Protein 1V5E (pdb70)

Secondary structure (DSSP, 8-state):
--EEEHHHHHHHHHHHTT--EEEE---TTTHHHHTTSSSTT---EEEE-SSHHHHHHHHHHHHHTT-PPPEEEE-TTHHHHTTHHHHHHHHHHT--EEEEEEE--GGGTTTT-TT----HHHHHTT-SEEEE--SGGGHHHHHHHHHHHHHHTTSEEEEEEETTGGG-EEEGGG----GGG---PPPPPPPHHHHHHHHHHHHH-SSEEEEE-GGGTT-HHHHHHHHHHHT--EEE-TT-GGGS-TT-TTEEEESSSSS-HHHHHHHHH-SEEEEES---TTTTTTTTTTT-SEEEEEES-GGGTTSSS--SEEEES-HHHHHHHHHHHSPP----HHHHHHHHHHHHHHHHHHHHHT--SSB--HHHHHHHHHHHS-TT-EEEE-SSHHHHGGGGT----TTSEEE---SS--TT-HHHHHHHHHHH-TTS-EEEEEEHHHHHHHGGGHHHHHHTT---EEEEEE-SS-TTGGGTTSSS--S----------HHHHHHHTTSEEEEE-BHHHHHHHHHHHHHHHHTT--EEEEEE--S-----TTS----TTTS-HHHHHHHHHHTT-TT---HHHHHHHTT---SS--

Organism: NCBI:txid1377

Radius of gyration: 25.71 Å; Cα contacts (8 Å, |Δi|>4): 1373; chains: 1; bounding box: 83×61×54 Å

Structure (mmCIF, N/CA/C/O backbone):
data_1V5E
#
_entry.id   1V5E
#
_cell.length_a   77.660
_cell.length_b   106.120
_cell.length_c   155.300
_cell.angle_alpha   90.00
_cell.angle_beta   90.00
_cell.angle_gamma   90.00
#
_symmetry.space_group_name_H-M   'I 2 2 2'
#
loop_
_entity.id
_entity.type
_entity.pdbx_description
1 polymer 'Pyruvate oxidase'
2 non-polymer 'SULFATE ION'
3 non-polymer 'FLAVIN-ADENINE DINUCLEOTIDE'
4 water water
#
loop_
_atom_site.group_PDB
_atom_site.id
_atom_site.type_symbol
_atom_site.label_atom_id
_atom_site.label_alt_id
_atom_site.label_comp_id
_atom_site.label_asym_id
_atom_site.label_entity_id
_atom_site.label_seq_id
_atom_site.pdbx_PDB_ins_code
_atom_site.Cartn_x
_atom_site.Cartn_y
_atom_site.Cartn_z
_atom_site.occupancy
_atom_site.B_iso_or_equiv
_atom_site.auth_seq_id
_atom_site.auth_comp_id
_atom_site.auth_asym_id
_atom_site.auth_atom_id
_atom_site.pdbx_PDB_model_num
ATOM 1 N N . ASP A 1 1 ? 77.072 22.028 9.499 1.00 41.75 3 ASP A N 1
ATOM 2 C CA . ASP A 1 1 ? 76.103 20.947 9.165 1.00 41.78 3 ASP A CA 1
ATOM 3 C C . ASP A 1 1 ? 76.826 19.636 8.884 1.00 40.81 3 ASP A C 1
ATOM 4 O O . ASP A 1 1 ? 78.034 19.620 8.645 1.00 41.36 3 ASP A O 1
ATOM 9 N N . ASN A 1 2 ? 76.077 18.538 8.914 1.00 39.07 4 ASN A N 1
ATOM 10 C CA . ASN A 1 2 ? 76.641 17.218 8.667 1.00 37.03 4 ASN A CA 1
ATOM 11 C C . ASN A 1 2 ? 75.525 16.192 8.481 1.00 34.62 4 ASN A C 1
ATOM 12 O O . ASN A 1 2 ? 74.862 16.170 7.444 1.00 34.60 4 ASN A O 1
ATOM 17 N N . LYS A 1 3 ? 75.313 15.349 9.487 1.00 31.02 5 LYS A N 1
ATOM 18 C CA . LYS A 1 3 ? 74.278 14.325 9.411 1.00 28.12 5 LYS A CA 1
ATOM 19 C C . LYS A 1 3 ? 73.239 14.455 10.515 1.00 24.94 5 LYS A C 1
ATOM 20 O O . LYS A 1 3 ? 73.464 15.125 11.523 1.00 25.28 5 LYS A O 1
ATOM 26 N N . ILE A 1 4 ? 72.095 13.811 10.315 1.00 20.90 6 ILE A N 1
ATOM 27 C CA . ILE A 1 4 ? 71.026 13.843 11.302 1.00 18.29 6 ILE A CA 1
ATOM 28 C C . ILE A 1 4 ? 70.212 12.559 11.236 1.00 16.56 6 ILE A C 1
ATOM 29 O O . ILE A 1 4 ? 70.023 11.987 10.165 1.00 15.29 6 ILE A O 1
ATOM 34 N N . ASN A 1 5 ? 69.750 12.104 12.394 1.00 16.21 7 ASN A N 1
ATOM 35 C CA . ASN A 1 5 ? 68.936 10.901 12.479 1.00 15.59 7 ASN A CA 1
ATOM 36 C C . ASN A 1 5 ? 67.565 11.228 11.898 1.00 14.03 7 ASN A C 1
ATOM 37 O O . ASN A 1 5 ? 67.009 12.286 12.180 1.00 14.08 7 ASN A O 1
ATOM 42 N N . ILE A 1 6 ? 67.026 10.329 11.080 1.00 12.57 8 ILE A N 1
ATOM 43 C CA . ILE A 1 6 ? 65.723 10.561 10.469 1.00 11.71 8 ILE A CA 1
ATOM 44 C C . ILE A 1 6 ? 64.631 10.775 11.505 1.00 11.45 8 ILE A C 1
ATOM 45 O O . ILE A 1 6 ? 63.748 11.612 11.316 1.00 11.53 8 ILE A O 1
ATOM 50 N N . GLY A 1 7 ? 64.692 10.025 12.601 1.00 11.09 9 GLY A N 1
ATOM 51 C CA . GLY A 1 7 ? 63.696 10.179 13.645 1.00 11.75 9 GLY A CA 1
ATOM 52 C C . GLY A 1 7 ? 63.732 11.584 14.218 1.00 12.80 9 GLY A C 1
ATOM 53 O O . GLY A 1 7 ? 62.689 12.183 14.486 1.00 12.75 9 GLY A O 1
ATOM 54 N N . LEU A 1 8 ? 64.936 12.114 14.408 1.00 12.56 10 LEU A N 1
ATOM 55 C CA . LEU A 1 8 ? 65.091 13.459 14.950 1.00 12.05 10 LEU A CA 1
ATOM 56 C C . LEU A 1 8 ? 64.590 14.495 13.954 1.00 11.98 10 LEU A C 1
ATOM 57 O O . LEU A 1 8 ? 63.987 15.493 14.342 1.00 12.22 10 LEU A O 1
ATOM 62 N N . ALA A 1 9 ? 64.850 14.260 12.670 1.00 11.80 11 ALA A N 1
ATOM 63 C CA . ALA A 1 9 ? 64.397 15.177 11.632 1.00 11.20 11 ALA A CA 1
ATOM 64 C C . ALA A 1 9 ? 62.881 15.251 11.709 1.00 11.12 11 ALA A C 1
ATOM 65 O O . ALA A 1 9 ? 62.298 16.330 11.604 1.00 11.10 11 ALA A O 1
ATOM 67 N N . VAL A 1 10 ? 62.253 14.094 11.897 1.00 10.46 12 VAL A N 1
ATOM 68 C CA . VAL A 1 10 ? 60.800 14.015 12.005 1.00 9.55 12 VAL A CA 1
ATOM 69 C C . VAL A 1 10 ? 60.297 14.841 13.184 1.00 10.43 12 VAL A C 1
ATOM 70 O O . VAL A 1 10 ? 59.302 15.556 13.069 1.00 9.22 12 VAL A O 1
ATOM 74 N N . MET A 1 11 ? 60.985 14.741 14.316 1.00 10.44 13 MET A N 1
ATOM 75 C CA . MET A 1 11 ? 60.581 15.489 15.500 1.00 10.96 13 MET A CA 1
ATOM 76 C C . MET A 1 11 ? 60.764 16.992 15.300 1.00 10.57 13 MET A C 1
ATOM 77 O O . MET A 1 11 ? 59.971 17.790 15.796 1.00 11.35 13 MET A O 1
ATOM 82 N N . LYS A 1 12 ? 61.806 17.377 14.570 1.00 10.23 14 LYS A N 1
ATOM 83 C CA . LYS A 1 12 ? 62.045 18.791 14.309 1.00 9.73 14 LYS A CA 1
ATOM 84 C C . LYS A 1 12 ? 60.912 19.332 13.446 1.00 11.65 14 LYS A C 1
ATOM 85 O O . LYS A 1 12 ? 60.432 20.446 13.658 1.00 11.00 14 LYS A O 1
ATOM 91 N N . ILE A 1 13 ? 60.490 18.530 12.472 1.00 9.40 15 ILE A N 1
ATOM 92 C CA . ILE A 1 13 ? 59.397 18.908 11.585 1.00 9.49 15 ILE A CA 1
ATOM 93 C C . ILE A 1 13 ? 58.102 19.049 12.386 1.00 9.55 15 ILE A C 1
ATOM 94 O O . ILE A 1 13 ? 57.393 20.048 12.257 1.00 9.34 15 ILE A O 1
ATOM 99 N N . LEU A 1 14 ? 57.799 18.061 13.224 1.00 9.29 16 LEU A N 1
ATOM 100 C CA . LEU A 1 14 ? 56.586 18.123 14.033 1.00 9.33 16 LEU A CA 1
ATOM 101 C C . LEU A 1 14 ? 56.573 19.373 14.909 1.00 8.85 16 LEU A C 1
ATOM 102 O O . LEU A 1 14 ? 55.559 20.067 14.996 1.00 9.23 16 LEU A O 1
ATOM 107 N N . GLU A 1 15 ? 57.701 19.671 15.549 1.00 10.01 17 GLU A N 1
ATOM 108 C CA . GLU A 1 15 ? 57.774 20.854 16.400 1.00 10.45 17 GLU A CA 1
ATOM 109 C C . GLU A 1 15 ? 57.564 22.146 15.609 1.00 10.74 17 GLU A C 1
ATOM 110 O O . GLU A 1 15 ? 56.941 23.086 16.106 1.00 12.14 17 GLU A O 1
ATOM 116 N N . SER A 1 16 ? 58.068 22.194 14.378 1.00 11.10 18 SER A N 1
ATOM 117 C CA . SER A 1 16 ? 57.915 23.395 13.562 1.00 10.46 18 SER A CA 1
ATOM 118 C C . SER A 1 16 ? 56.448 23.639 13.234 1.00 10.92 18 SER A C 1
ATOM 119 O O . SER A 1 16 ? 56.022 24.784 13.049 1.00 11.68 18 SER A O 1
ATOM 122 N N . TRP A 1 17 ? 55.675 22.561 13.173 1.00 9.22 19 TRP A N 1
ATOM 123 C CA . TRP A 1 17 ? 54.250 22.660 12.880 1.00 8.73 19 TRP A CA 1
ATOM 124 C C . TRP A 1 17 ? 53.421 22.879 14.142 1.00 10.74 19 TRP A C 1
ATOM 125 O O . TRP A 1 17 ? 52.196 22.979 14.082 1.00 11.42 19 TRP A O 1
ATOM 136 N N . GLY A 1 18 ? 54.097 22.950 15.283 1.00 10.77 20 GLY A N 1
ATOM 137 C CA . GLY A 1 18 ? 53.401 23.165 16.539 1.00 11.28 20 GLY A CA 1
ATOM 138 C C . GLY A 1 18 ? 52.905 21.880 17.176 1.00 10.97 20 GLY A C 1
ATOM 139 O O . GLY A 1 18 ? 52.294 21.911 18.239 1.00 12.02 20 GLY A O 1
ATOM 140 N N . ALA A 1 19 ? 53.173 20.751 16.528 1.00 10.05 21 ALA A N 1
ATOM 141 C CA . ALA A 1 19 ? 52.748 19.445 17.032 1.00 10.51 21 ALA A CA 1
ATOM 142 C C . ALA A 1 19 ? 53.747 18.968 18.075 1.00 12.79 21 ALA A C 1
ATOM 143 O O . ALA A 1 19 ? 54.576 18.096 17.804 1.00 13.19 21 ALA A O 1
ATOM 145 N N . ASP A 1 20 ? 53.647 19.535 19.273 1.00 13.01 22 ASP A N 1
ATOM 146 C CA . ASP A 1 20 ? 54.564 19.222 20.363 1.00 14.68 22 ASP A CA 1
ATOM 147 C C . ASP A 1 20 ? 54.144 18.106 21.308 1.00 13.83 22 ASP A C 1
ATOM 148 O O . ASP A 1 20 ? 54.836 17.842 22.294 1.00 13.69 22 ASP A O 1
ATOM 153 N N . THR A 1 21 ? 53.018 17.460 21.020 1.00 10.78 23 THR A N 1
ATOM 154 C CA . THR A 1 21 ? 52.540 16.371 21.863 1.00 11.46 23 THR A CA 1
ATOM 155 C C . THR A 1 21 ? 52.107 15.174 21.025 1.00 10.77 23 THR A C 1
ATOM 156 O O . THR A 1 21 ? 51.262 15.301 20.137 1.00 10.99 23 THR A O 1
ATOM 160 N N . ILE A 1 22 ? 52.704 14.019 21.303 1.00 10.12 24 ILE A N 1
ATOM 161 C CA . ILE A 1 22 ? 52.363 12.779 20.608 1.00 9.79 24 ILE A CA 1
ATOM 162 C C . ILE A 1 22 ? 51.667 11.883 21.627 1.00 9.51 24 ILE A C 1
ATOM 163 O O . ILE A 1 22 ? 52.185 11.667 22.725 1.00 10.52 24 ILE A O 1
ATOM 168 N N . TYR A 1 23 ? 50.491 11.380 21.267 1.00 8.49 25 TYR A N 1
ATOM 169 C CA . TYR A 1 23 ? 49.721 10.508 22.149 1.00 9.19 25 TYR A CA 1
ATOM 170 C C . TYR A 1 23 ? 49.791 9.066 21.668 1.00 9.04 25 TYR A C 1
ATOM 171 O O . TYR A 1 23 ? 49.682 8.799 20.474 1.00 10.18 25 TYR A O 1
ATOM 180 N N . GLY A 1 24 ? 49.956 8.132 22.597 1.00 9.81 26 GLY A N 1
ATOM 181 C CA . GLY A 1 24 ? 50.003 6.737 22.205 1.00 10.76 26 GLY A CA 1
ATOM 182 C C . GLY A 1 24 ? 50.588 5.816 23.249 1.00 12.36 26 GLY A C 1
ATOM 183 O O . GLY A 1 24 ? 50.617 6.140 24.436 1.00 10.53 26 GLY A O 1
ATOM 184 N N . ILE A 1 25 ? 51.050 4.658 22.791 1.00 13.15 27 ILE A N 1
ATOM 185 C CA . ILE A 1 25 ? 51.655 3.654 23.652 1.00 15.07 27 ILE A CA 1
ATOM 186 C C . ILE A 1 25 ? 52.936 3.179 22.976 1.00 17.22 27 ILE A C 1
ATOM 187 O O . ILE A 1 25 ? 52.937 2.871 21.785 1.00 18.90 27 ILE A O 1
ATOM 192 N N . PRO A 1 26 ? 54.048 3.131 23.724 1.00 19.54 28 PRO A N 1
ATOM 193 C CA . PRO A 1 26 ? 55.325 2.687 23.158 1.00 20.98 28 PRO A CA 1
ATOM 194 C C . PRO A 1 26 ? 55.293 1.231 22.704 1.00 21.78 28 PRO A C 1
ATOM 195 O O . PRO A 1 26 ? 54.622 0.394 23.311 1.00 23.18 28 PRO A O 1
ATOM 199 N N . SER A 1 27 ? 56.022 0.939 21.632 1.00 20.95 29 SER A N 1
ATOM 200 C CA . SER A 1 27 ? 56.091 -0.412 21.085 1.00 20.50 29 SER A CA 1
ATOM 201 C C . SER A 1 27 ? 57.317 -0.543 20.191 1.00 18.60 29 SER A C 1
ATOM 202 O O . SER A 1 27 ? 57.899 0.456 19.775 1.00 17.10 29 SER A O 1
ATOM 205 N N . GLY A 1 28 ? 57.697 -1.780 19.889 1.00 17.95 30 GLY A N 1
ATOM 206 C CA . GLY A 1 28 ? 58.858 -2.009 19.052 1.00 17.39 30 GLY A CA 1
ATOM 207 C C . GLY A 1 28 ? 58.749 -1.422 17.659 1.00 18.22 30 GLY A C 1
ATOM 208 O O . GLY A 1 28 ? 59.756 -1.004 17.082 1.00 19.97 30 GLY A O 1
ATOM 209 N N . THR A 1 29 ? 57.537 -1.392 17.111 1.00 17.03 31 THR A N 1
ATOM 210 C CA . THR A 1 29 ? 57.331 -0.851 15.770 1.00 16.24 31 THR A CA 1
ATOM 211 C C . THR A 1 29 ? 57.272 0.674 15.756 1.00 15.14 31 THR A C 1
ATOM 212 O O . THR A 1 29 ? 57.060 1.278 14.706 1.00 15.81 31 THR A O 1
ATOM 216 N N . LEU A 1 30 ? 57.465 1.289 16.920 1.00 13.46 32 LEU A N 1
ATOM 217 C CA . LEU A 1 30 ? 57.441 2.747 17.041 1.00 13.71 32 LEU A CA 1
ATOM 218 C C . LEU A 1 30 ? 58.664 3.284 17.784 1.00 14.81 32 LEU A C 1
ATOM 219 O O . LEU A 1 30 ? 58.903 4.491 17.806 1.00 14.46 32 LEU A O 1
ATOM 224 N N . SER A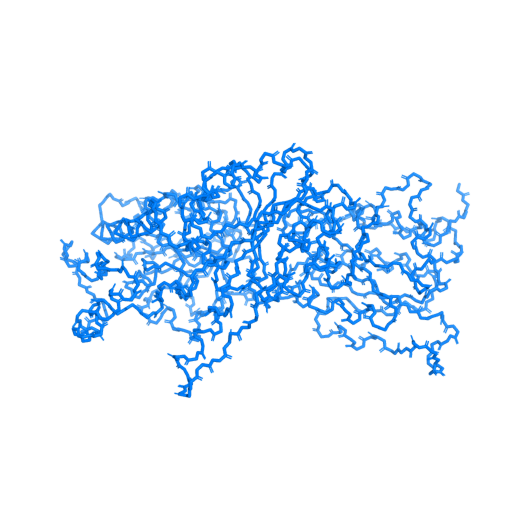 1 31 ? 59.432 2.384 18.389 1.00 15.86 33 SER A N 1
ATOM 225 C CA . SER A 1 31 ? 60.609 2.762 19.170 1.00 17.18 33 SER A CA 1
ATOM 226 C C . SER A 1 31 ? 61.637 3.661 18.480 1.00 17.68 33 SER A C 1
ATOM 227 O O . SER A 1 31 ? 62.096 4.638 19.071 1.00 17.00 33 SER A O 1
ATOM 230 N N . SER A 1 32 ? 62.002 3.344 17.241 1.00 17.43 34 SER A N 1
ATOM 231 C CA . SER A 1 32 ? 62.993 4.149 16.533 1.00 18.85 34 SER A CA 1
ATOM 232 C C . SER A 1 32 ? 62.584 5.613 16.455 1.00 18.30 34 SER A C 1
ATOM 233 O O . SER A 1 32 ? 63.419 6.507 16.583 1.00 17.59 34 SER A O 1
ATOM 236 N N . LEU A 1 33 ? 61.296 5.857 16.246 1.00 18.50 35 LEU A N 1
ATOM 237 C CA . LEU A 1 33 ? 60.790 7.222 16.171 1.00 19.73 35 LEU A CA 1
ATOM 238 C C . LEU A 1 33 ? 60.813 7.896 17.536 1.00 21.28 35 LEU A C 1
ATOM 239 O O . LEU A 1 33 ? 61.399 8.965 17.706 1.00 20.15 35 LEU A O 1
ATOM 244 N N . MET A 1 34 ? 60.170 7.259 18.508 1.00 21.58 36 MET A N 1
ATOM 245 C CA . MET A 1 34 ? 60.086 7.796 19.858 1.00 23.60 36 MET A CA 1
ATOM 246 C C . MET A 1 34 ? 61.441 8.038 20.513 1.00 23.47 36 MET A C 1
ATOM 247 O O . MET A 1 34 ? 61.583 8.941 21.337 1.00 22.92 36 MET A O 1
ATOM 252 N N . ASP A 1 35 ? 62.433 7.232 20.146 1.00 22.36 37 ASP A N 1
ATOM 253 C CA . ASP A 1 35 ? 63.776 7.366 20.703 1.00 23.45 37 ASP A CA 1
ATOM 254 C C . ASP A 1 35 ? 64.404 8.716 20.379 1.00 23.28 37 ASP A C 1
ATOM 255 O O . ASP A 1 35 ? 65.296 9.182 21.089 1.00 22.32 37 ASP A O 1
ATOM 260 N N . ALA A 1 36 ? 63.930 9.343 19.309 1.00 21.88 38 ALA A N 1
ATOM 261 C CA . ALA A 1 36 ? 64.449 10.638 18.887 1.00 23.72 38 ALA A CA 1
ATOM 262 C C . ALA A 1 36 ? 63.809 11.790 19.654 1.00 24.29 38 ALA A C 1
ATOM 263 O O . ALA A 1 36 ? 64.320 12.910 19.647 1.00 25.67 38 ALA A O 1
ATOM 265 N N . MET A 1 37 ? 62.688 11.514 20.313 1.00 25.40 39 MET A N 1
ATOM 266 C CA . MET A 1 37 ? 61.987 12.538 21.075 1.00 26.50 39 MET A CA 1
ATOM 267 C C . MET A 1 37 ? 62.878 13.144 22.149 1.00 27.41 39 MET A C 1
ATOM 268 O O . MET A 1 37 ? 63.510 12.427 22.925 1.00 27.62 39 MET A O 1
ATOM 273 N N . GLY A 1 38 ? 62.918 14.471 22.192 1.00 28.60 40 GLY A N 1
ATOM 274 C CA . GLY A 1 38 ? 63.755 15.149 23.162 1.00 29.82 40 GLY A CA 1
ATOM 275 C C . GLY A 1 38 ? 65.163 15.196 22.608 1.00 30.86 40 GLY A C 1
ATOM 276 O O . GLY A 1 38 ? 65.400 14.743 21.490 1.00 30.87 40 GLY A O 1
ATOM 277 N N . GLU A 1 39 ? 66.100 15.735 23.380 1.00 32.45 41 GLU A N 1
ATOM 278 C CA . GLU A 1 39 ? 67.486 15.831 22.935 1.00 33.49 41 GLU A CA 1
ATOM 279 C C . GLU A 1 39 ? 67.574 16.746 21.720 1.00 32.86 41 GLU A C 1
ATOM 280 O O . GLU A 1 39 ? 66.586 16.948 21.011 1.00 32.71 41 GLU A O 1
ATOM 286 N N . GLU A 1 40 ? 68.760 17.294 21.476 1.00 31.78 42 GLU A N 1
ATOM 287 C CA . GLU A 1 40 ? 68.943 18.221 20.367 1.00 30.73 42 GLU A CA 1
ATOM 288 C C . GLU A 1 40 ? 67.989 19.382 20.632 1.00 29.45 42 GLU A C 1
ATOM 289 O O . GLU A 1 40 ? 67.619 20.134 19.728 1.00 29.13 42 GLU A O 1
ATOM 295 N N . GLU A 1 41 ? 67.595 19.498 21.897 1.00 27.66 43 GLU A N 1
ATOM 296 C CA . GLU A 1 41 ? 66.702 20.546 22.371 1.00 27.04 43 GLU A CA 1
ATOM 297 C C . GLU A 1 41 ? 65.296 20.476 21.790 1.00 25.29 43 GLU A C 1
ATOM 298 O O . GLU A 1 41 ? 64.558 21.459 21.822 1.00 25.29 43 GLU A O 1
ATOM 304 N N . ASN A 1 42 ? 64.923 19.311 21.270 1.00 24.21 44 ASN A N 1
ATOM 305 C CA . ASN A 1 42 ? 63.594 19.130 20.698 1.00 23.64 44 ASN A CA 1
ATOM 306 C C . ASN A 1 42 ? 62.560 19.218 21.820 1.00 23.22 44 ASN A C 1
ATOM 307 O O . ASN A 1 42 ? 62.796 18.728 22.926 1.00 22.98 44 ASN A O 1
ATOM 312 N N . ASN A 1 43 ? 61.415 19.832 21.534 1.00 22.15 45 ASN A N 1
ATOM 313 C CA . ASN A 1 43 ? 60.375 20.011 22.547 1.00 22.39 45 ASN A CA 1
ATOM 314 C C . ASN A 1 43 ? 59.155 19.096 22.418 1.00 20.02 45 ASN A C 1
ATOM 315 O O . ASN A 1 43 ? 58.168 19.283 23.128 1.00 20.05 45 ASN A O 1
ATOM 320 N N . VAL A 1 44 ? 59.203 18.116 21.522 1.00 17.77 46 VAL A N 1
ATOM 321 C CA . VAL A 1 44 ? 58.064 17.213 21.370 1.00 16.17 46 VAL A CA 1
ATOM 322 C C . VAL A 1 44 ? 57.985 16.274 22.574 1.00 15.67 46 VAL A C 1
ATOM 323 O O . VAL A 1 44 ? 58.967 15.620 22.928 1.00 16.55 46 VAL A O 1
ATOM 327 N N . LYS A 1 45 ? 56.815 16.218 23.203 1.00 14.43 47 LYS A N 1
ATOM 328 C CA . LYS A 1 45 ? 56.608 15.373 24.375 1.00 15.66 47 LYS A CA 1
ATOM 329 C C . LYS A 1 45 ? 55.688 14.203 24.056 1.00 15.58 47 LYS A C 1
ATOM 330 O O . LYS A 1 45 ? 54.868 14.275 23.142 1.00 14.82 47 LYS A O 1
ATOM 336 N N . PHE A 1 46 ? 55.827 13.127 24.822 1.00 15.22 48 PHE A N 1
ATOM 337 C CA . PHE A 1 46 ? 55.014 11.937 24.628 1.00 15.82 48 PHE A CA 1
ATOM 338 C C . PHE A 1 46 ? 54.062 11.762 25.800 1.00 15.06 48 PHE A C 1
ATOM 339 O O . PHE A 1 46 ? 54.473 11.813 26.958 1.00 15.84 48 PHE A O 1
ATOM 347 N N . LEU A 1 47 ? 52.786 11.561 25.499 1.00 12.76 49 LEU A N 1
ATOM 348 C CA . LEU A 1 47 ? 51.793 11.356 26.543 1.00 12.72 49 LEU A CA 1
ATOM 349 C C . LEU A 1 47 ? 51.278 9.933 26.353 1.00 13.14 49 LEU A C 1
ATOM 350 O O . LEU A 1 47 ? 50.531 9.649 25.415 1.00 11.45 49 LEU A O 1
ATOM 355 N N . GLN A 1 48 ? 51.701 9.040 27.244 1.00 11.87 50 GLN A N 1
ATOM 356 C CA . GLN A 1 48 ? 51.328 7.632 27.173 1.00 12.02 50 GLN A CA 1
ATOM 357 C C . GLN A 1 48 ? 49.966 7.337 27.778 1.00 12.83 50 GLN A C 1
ATOM 358 O O . GLN A 1 48 ? 49.723 7.614 28.954 1.00 13.17 50 GLN A O 1
ATOM 364 N N . VAL A 1 49 ? 49.085 6.763 26.966 1.00 10.90 51 VAL A N 1
ATOM 365 C CA . VAL A 1 49 ? 47.739 6.418 27.412 1.00 10.28 51 VAL A CA 1
ATOM 366 C C . VAL A 1 49 ? 47.645 4.921 27.699 1.00 9.95 51 VAL A C 1
ATOM 367 O O . VAL A 1 49 ? 48.603 4.179 27.479 1.00 9.66 51 VAL A O 1
ATOM 371 N N . LYS A 1 50 ? 46.493 4.476 28.190 1.00 9.48 52 LYS A N 1
ATOM 372 C CA . LYS A 1 50 ? 46.306 3.061 28.495 1.00 10.36 52 LYS A CA 1
ATOM 373 C C . LYS A 1 50 ? 45.700 2.297 27.321 1.00 10.23 52 LYS A C 1
ATOM 374 O O . LYS A 1 50 ? 45.901 1.093 27.189 1.00 11.50 52 LYS A O 1
ATOM 380 N N . HIS A 1 51 ? 44.957 3.002 26.473 1.00 9.87 53 HIS A N 1
ATOM 381 C CA . HIS A 1 51 ? 44.331 2.392 25.304 1.00 8.29 53 HIS A CA 1
ATOM 382 C C . HIS A 1 51 ? 44.545 3.372 24.154 1.00 8.45 53 HIS A C 1
ATOM 383 O O . HIS A 1 51 ? 44.241 4.557 24.283 1.00 7.78 53 HIS A O 1
ATOM 390 N N . GLU A 1 52 ? 45.072 2.885 23.034 1.00 8.55 54 GLU A N 1
ATOM 391 C CA . GLU A 1 52 ? 45.358 3.773 21.910 1.00 8.34 54 GLU A CA 1
ATOM 392 C C . GLU A 1 52 ? 44.184 4.600 21.411 1.00 8.50 54 GLU A C 1
ATOM 393 O O . GLU A 1 52 ? 44.384 5.683 20.859 1.00 9.39 54 GLU A O 1
ATOM 399 N N . GLU A 1 53 ? 42.960 4.121 21.604 1.00 9.18 55 GLU A N 1
ATOM 400 C CA . GLU A 1 53 ? 41.823 4.896 21.132 1.00 9.36 55 GLU A CA 1
ATOM 401 C C . GLU A 1 53 ? 41.732 6.204 21.916 1.00 10.05 55 GLU A C 1
ATOM 402 O O . GLU A 1 53 ? 41.334 7.234 21.375 1.00 8.73 55 GLU A O 1
ATOM 408 N N . VAL A 1 54 ? 42.122 6.169 23.187 1.00 9.26 56 VAL A N 1
ATOM 409 C CA . VAL A 1 54 ? 42.102 7.376 24.003 1.00 8.57 56 VAL A CA 1
ATOM 410 C C . VAL A 1 54 ? 43.192 8.331 23.503 1.00 9.11 56 VAL A C 1
ATOM 411 O O . VAL A 1 54 ? 43.025 9.551 23.544 1.00 9.52 56 VAL A O 1
ATOM 415 N N . GLY A 1 55 ? 44.300 7.773 23.019 1.00 9.40 57 GLY A N 1
ATOM 416 C CA . GLY A 1 55 ? 45.367 8.607 22.493 1.00 9.07 57 GLY A CA 1
ATOM 417 C C . GLY A 1 55 ? 44.903 9.299 21.223 1.00 8.28 57 GLY A C 1
ATOM 418 O O . GLY A 1 55 ? 45.157 10.488 21.017 1.00 7.89 57 GLY A O 1
ATOM 419 N N . ALA A 1 56 ? 44.213 8.556 20.361 1.00 7.67 58 ALA A N 1
ATOM 420 C CA . ALA A 1 56 ? 43.711 9.132 19.118 1.00 8.06 58 ALA A CA 1
ATOM 421 C C . ALA A 1 56 ? 42.671 10.215 19.405 1.00 8.53 58 ALA A C 1
ATOM 422 O O . ALA A 1 56 ? 42.733 11.314 18.849 1.00 7.65 58 ALA A O 1
ATOM 424 N N . MET A 1 57 ? 41.717 9.909 20.279 1.00 7.78 59 MET A N 1
ATOM 425 C CA . MET A 1 57 ? 40.684 10.877 20.615 1.00 7.89 59 MET A CA 1
ATOM 426 C C . MET A 1 57 ? 41.268 12.112 21.291 1.00 8.94 59 MET A C 1
ATOM 427 O O . MET A 1 57 ? 40.800 13.225 21.063 1.00 7.95 59 MET A O 1
ATOM 432 N N . ALA A 1 58 ? 42.289 11.916 22.120 1.00 8.55 60 ALA A N 1
ATOM 433 C CA . ALA A 1 58 ? 42.918 13.031 22.815 1.00 9.06 60 ALA A CA 1
ATOM 434 C C . ALA A 1 58 ? 43.618 13.958 21.824 1.00 8.66 60 ALA A C 1
ATOM 435 O O . ALA A 1 58 ? 43.534 15.180 21.942 1.00 8.94 60 ALA A O 1
ATOM 437 N N . ALA A 1 59 ? 44.298 13.371 20.841 1.00 8.11 61 ALA A N 1
ATOM 438 C CA . ALA A 1 59 ? 45.004 14.149 19.830 1.00 8.74 61 ALA A CA 1
ATOM 439 C C . ALA A 1 59 ? 44.012 14.985 19.037 1.00 7.16 61 ALA A C 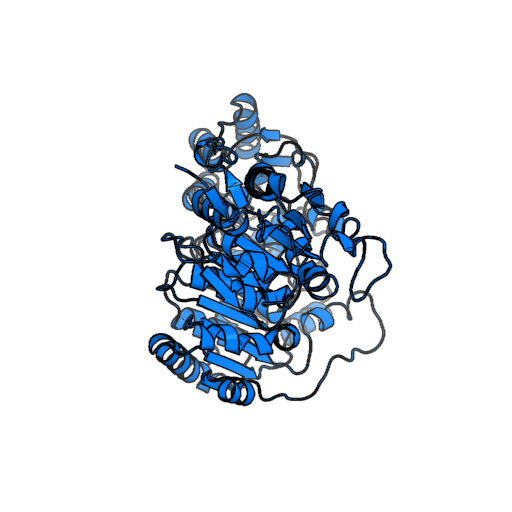1
ATOM 440 O O . ALA A 1 59 ? 44.300 16.123 18.666 1.00 8.87 61 ALA A O 1
ATOM 442 N N . VAL A 1 60 ? 42.840 14.407 18.782 1.00 6.99 62 VAL A N 1
ATOM 443 C CA . VAL A 1 60 ? 41.785 15.078 18.034 1.00 8.58 62 VAL A CA 1
ATOM 444 C C . VAL A 1 60 ? 41.097 16.157 18.871 1.00 6.94 62 VAL A C 1
ATOM 445 O O . VAL A 1 60 ? 40.919 17.287 18.411 1.00 8.60 62 VAL A O 1
ATOM 449 N N . MET A 1 61 ? 40.718 15.814 20.099 1.00 7.08 63 MET A N 1
ATOM 450 C CA . MET A 1 61 ? 40.058 16.782 20.972 1.00 7.62 63 MET A CA 1
ATOM 451 C C . MET A 1 61 ? 40.975 17.964 21.271 1.00 8.08 63 MET A C 1
ATOM 452 O O . MET A 1 61 ? 40.506 19.083 21.469 1.00 9.03 63 MET A O 1
ATOM 457 N N . GLN A 1 62 ? 42.282 17.723 21.292 1.00 8.74 64 GLN A N 1
ATOM 458 C CA . GLN A 1 62 ? 43.228 18.806 21.534 1.00 8.03 64 GLN A CA 1
ATOM 459 C C . GLN A 1 62 ? 42.951 19.924 20.534 1.00 9.27 64 GLN A C 1
ATOM 460 O O . GLN A 1 62 ? 42.906 21.098 20.901 1.00 9.35 64 GLN A O 1
ATOM 466 N N . SER A 1 63 ? 42.768 19.561 19.265 1.00 8.73 65 SER A N 1
ATOM 467 C CA . SER A 1 63 ? 42.475 20.563 18.248 1.00 9.99 65 SER A CA 1
ATOM 468 C C . SER A 1 63 ? 41.074 21.149 18.410 1.00 9.20 65 SER A C 1
ATOM 469 O O . SER A 1 63 ? 40.884 22.350 18.223 1.00 8.29 65 SER A O 1
ATOM 472 N N . LYS A 1 64 ? 40.096 20.318 18.766 1.00 9.21 66 LYS A N 1
ATOM 473 C CA . LYS A 1 64 ? 38.739 20.827 18.950 1.00 9.38 66 LYS A CA 1
ATOM 474 C C . LYS A 1 64 ? 38.719 21.931 19.999 1.00 10.13 66 LYS A C 1
ATOM 475 O O . LYS A 1 64 ? 37.956 22.890 19.883 1.00 10.53 66 LYS A O 1
ATOM 481 N N . PHE A 1 65 ? 39.564 21.795 21.018 1.00 9.43 67 PHE A N 1
ATOM 482 C CA . PHE A 1 65 ? 39.620 22.789 22.085 1.00 10.32 67 PHE A CA 1
ATOM 483 C C . PHE A 1 65 ? 40.537 23.970 21.781 1.00 11.09 67 PHE A C 1
ATOM 484 O O . PHE A 1 65 ? 40.867 24.752 22.673 1.00 11.54 67 PHE A O 1
ATOM 492 N N . GLY A 1 66 ? 40.948 24.095 20.522 1.00 11.09 68 GLY A N 1
ATOM 493 C CA . GLY A 1 66 ? 41.793 25.209 20.125 1.00 11.30 68 GLY A CA 1
ATOM 494 C C . GLY A 1 66 ? 43.281 25.015 20.341 1.00 11.75 68 GLY A C 1
ATOM 495 O O . GLY A 1 66 ? 44.051 25.979 20.285 1.00 12.50 68 GLY A O 1
ATOM 496 N N . GLY A 1 67 ? 43.688 23.771 20.574 1.00 10.73 69 GLY A N 1
ATOM 497 C CA . GLY A 1 67 ? 45.091 23.474 20.794 1.00 10.75 69 GLY A CA 1
ATOM 498 C C . GLY A 1 67 ? 45.861 23.277 19.501 1.00 11.41 69 GLY A C 1
ATOM 499 O O . GLY A 1 67 ? 45.339 23.518 18.415 1.00 12.29 69 GLY A O 1
ATOM 500 N N . ASN A 1 68 ? 47.104 22.829 19.623 1.00 11.44 70 ASN A N 1
ATOM 501 C CA . ASN A 1 68 ? 47.955 22.608 18.460 1.00 11.24 70 ASN A CA 1
ATOM 502 C C . ASN A 1 68 ? 47.591 21.328 17.721 1.00 11.00 70 ASN A C 1
ATOM 503 O O . ASN A 1 68 ? 46.779 20.531 18.191 1.00 10.91 70 ASN A O 1
ATOM 508 N N . LEU A 1 69 ? 48.195 21.144 16.552 1.00 10.44 71 LEU A N 1
ATOM 509 C CA . LEU A 1 69 ? 47.957 19.946 15.758 1.00 9.84 71 LEU A CA 1
ATOM 510 C C . LEU A 1 69 ? 48.384 18.736 16.579 1.00 9.00 71 LEU A C 1
ATOM 511 O O . LEU A 1 69 ? 49.511 18.672 17.083 1.00 9.94 71 LEU A O 1
ATOM 516 N N . GLY A 1 70 ? 47.477 17.780 16.727 1.00 9.33 72 GLY A N 1
ATOM 517 C CA . GLY A 1 70 ? 47.793 16.597 17.496 1.00 8.76 72 GLY A CA 1
ATOM 518 C C . GLY A 1 70 ? 48.342 15.467 16.655 1.00 9.90 72 GLY A C 1
ATOM 519 O O . GLY A 1 70 ? 48.085 15.381 15.453 1.00 10.89 72 GLY A O 1
ATOM 520 N N . VAL A 1 71 ? 49.125 14.612 17.294 1.00 9.02 73 VAL A N 1
ATOM 521 C CA . VAL A 1 71 ? 49.701 13.451 16.642 1.00 8.29 73 VAL A CA 1
ATOM 522 C C . VAL A 1 71 ? 49.383 12.248 17.513 1.00 8.74 73 VAL A C 1
ATOM 523 O O . VAL A 1 71 ? 49.530 12.297 18.732 1.00 9.53 73 VAL A O 1
ATOM 527 N N . THR A 1 72 ? 48.921 11.176 16.885 1.00 7.60 74 THR A N 1
ATOM 528 C CA . THR A 1 72 ? 48.599 9.958 17.609 1.00 8.64 74 THR A CA 1
ATOM 529 C C . THR A 1 72 ? 49.316 8.816 16.914 1.00 8.42 74 THR A C 1
ATOM 530 O O . THR A 1 72 ? 49.431 8.803 15.686 1.00 8.98 74 THR A O 1
ATOM 534 N N . VAL A 1 73 ? 49.822 7.876 17.705 1.00 9.46 75 VAL A N 1
ATOM 535 C CA . VAL A 1 73 ? 50.535 6.730 17.165 1.00 8.62 75 VAL A CA 1
ATOM 536 C C . VAL A 1 73 ? 49.893 5.425 17.616 1.00 10.04 75 VAL A C 1
ATOM 537 O O . VAL A 1 73 ? 49.322 5.336 18.708 1.00 9.30 75 VAL A O 1
ATOM 541 N N . GLY A 1 74 ? 49.982 4.421 16.751 1.00 10.09 76 GLY A N 1
ATOM 542 C CA . GLY A 1 74 ? 49.435 3.111 17.050 1.00 10.94 76 GLY A CA 1
ATOM 543 C C . GLY A 1 74 ? 50.394 2.078 16.493 1.00 11.09 76 GLY A C 1
ATOM 544 O O . GLY A 1 74 ? 50.775 2.164 15.326 1.00 11.31 76 GLY A O 1
ATOM 545 N N . SER A 1 75 ? 50.786 1.109 17.317 1.00 12.16 77 SER A N 1
ATOM 546 C CA . SER A 1 75 ? 51.716 0.065 16.894 1.00 11.89 77 SER A CA 1
ATOM 547 C C . SER A 1 75 ? 51.153 -0.754 15.738 1.00 12.05 77 SER A C 1
ATOM 548 O O . SER A 1 75 ? 49.938 -0.904 15.604 1.00 10.51 77 SER A O 1
ATOM 551 N N . GLY A 1 76 ? 52.048 -1.281 14.906 1.00 10.59 78 GLY A N 1
ATOM 552 C CA . GLY A 1 76 ? 51.628 -2.078 13.767 1.00 10.83 78 GLY A CA 1
ATOM 553 C C . GLY A 1 76 ? 50.577 -3.110 14.126 1.00 10.50 78 GLY A C 1
ATOM 554 O O . GLY A 1 76 ? 50.766 -3.908 15.049 1.00 11.86 78 GLY A O 1
ATOM 555 N N . GLY A 1 77 ? 49.464 -3.091 13.400 1.00 9.25 79 GLY A N 1
ATOM 556 C CA . GLY A 1 77 ? 48.401 -4.039 13.664 1.00 9.50 79 GLY A CA 1
ATOM 557 C C . GLY A 1 77 ? 47.354 -3.539 14.648 1.00 7.80 79 GLY A C 1
ATOM 558 O O . GLY A 1 77 ? 46.650 -2.572 14.366 1.00 7.80 79 GLY A O 1
ATOM 559 N N . PRO A 1 78 ? 47.246 -4.171 15.829 1.00 8.26 80 PRO A N 1
ATOM 560 C CA . PRO A 1 78 ? 46.278 -3.811 16.875 1.00 8.02 80 PRO A CA 1
ATOM 561 C C . PRO A 1 78 ? 46.355 -2.393 17.449 1.00 8.27 80 PRO A C 1
ATOM 562 O O . PRO A 1 78 ? 45.336 -1.830 17.847 1.00 9.15 80 PRO A O 1
ATOM 566 N N . GLY A 1 79 ? 47.556 -1.828 17.514 1.00 7.58 81 GLY A N 1
ATOM 567 C CA . GLY A 1 79 ? 47.695 -0.472 18.015 1.00 8.02 81 GLY A CA 1
ATOM 568 C C . GLY A 1 79 ? 47.079 0.480 17.009 1.00 7.51 81 GLY A C 1
ATOM 569 O O . GLY A 1 79 ? 46.315 1.381 17.357 1.00 9.06 81 GLY A O 1
ATOM 570 N N . ALA A 1 80 ? 47.403 0.250 15.741 1.00 8.05 82 ALA A N 1
ATOM 571 C CA . ALA A 1 80 ? 46.899 1.066 14.647 1.00 8.65 82 ALA A CA 1
ATOM 572 C C . ALA A 1 80 ? 45.382 0.979 14.518 1.00 7.65 82 ALA A C 1
ATOM 573 O O . ALA A 1 80 ? 44.714 1.998 14.346 1.00 8.92 82 ALA A O 1
ATOM 575 N N . SER A 1 81 ? 44.839 -0.234 14.601 1.00 6.45 83 SER A N 1
ATOM 576 C CA . SER A 1 81 ? 43.397 -0.408 14.481 1.00 6.85 83 SER A CA 1
ATOM 577 C C . SER A 1 81 ? 42.658 0.182 15.677 1.00 6.77 83 SER A C 1
ATOM 578 O O . SER A 1 81 ? 41.494 0.555 15.569 1.00 8.86 83 SER A O 1
ATOM 581 N N . HIS A 1 82 ? 43.335 0.277 16.815 1.00 7.39 84 HIS A N 1
ATOM 582 C CA . HIS A 1 82 ? 42.709 0.838 18.007 1.00 7.83 84 HIS A CA 1
ATOM 583 C C . HIS A 1 82 ? 42.424 2.335 17.875 1.00 7.75 84 HIS A C 1
ATOM 584 O O . HIS A 1 82 ? 41.652 2.891 18.650 1.00 9.66 84 HIS A O 1
ATOM 591 N N . LEU A 1 83 ? 43.036 2.984 16.890 1.00 8.64 85 LEU A N 1
ATOM 592 C CA . LEU A 1 83 ? 42.838 4.420 16.688 1.00 7.86 85 LEU A CA 1
ATOM 593 C C . LEU A 1 83 ? 41.527 4.763 15.994 1.00 9.21 85 LEU A C 1
ATOM 594 O O . LEU A 1 83 ? 41.078 5.912 16.034 1.00 7.71 85 LEU A O 1
ATOM 599 N N . ILE A 1 84 ? 40.914 3.762 15.371 1.00 8.66 86 ILE A N 1
ATOM 600 C CA . ILE A 1 84 ? 39.713 3.974 14.571 1.00 8.43 86 ILE A CA 1
ATOM 601 C C . ILE A 1 84 ? 38.610 4.914 15.055 1.00 9.05 86 ILE A C 1
ATOM 602 O O . ILE A 1 84 ? 38.209 5.805 14.307 1.00 8.01 86 ILE A O 1
ATOM 607 N N . ASN A 1 85 ? 38.118 4.751 16.280 1.00 7.89 87 ASN A N 1
ATOM 608 C CA . ASN A 1 85 ? 37.050 5.638 16.740 1.00 7.47 87 ASN A CA 1
ATOM 609 C C . ASN A 1 85 ? 37.480 7.094 16.813 1.00 6.92 87 ASN A C 1
ATOM 610 O O . ASN A 1 85 ? 36.690 7.991 16.535 1.00 8.23 87 ASN A O 1
ATOM 615 N N . GLY A 1 86 ? 38.736 7.330 17.173 1.00 8.04 88 GLY A N 1
ATOM 616 C CA . GLY A 1 86 ? 39.218 8.697 17.244 1.00 7.47 88 GLY A CA 1
ATOM 617 C C . GLY A 1 86 ? 39.369 9.304 15.862 1.00 7.91 88 GLY A C 1
ATOM 618 O O . GLY A 1 86 ? 39.074 10.482 15.651 1.00 7.93 88 GLY A O 1
ATOM 619 N N . LEU A 1 87 ? 39.829 8.499 14.909 1.00 8.11 89 LEU A N 1
ATOM 620 C CA . LEU A 1 87 ? 40.018 8.988 13.550 1.00 8.40 89 LEU A CA 1
ATOM 621 C C . LEU A 1 87 ? 38.700 9.209 12.815 1.00 8.32 89 LEU A C 1
ATOM 622 O O . LEU A 1 87 ? 38.574 10.159 12.046 1.00 7.84 89 LEU A O 1
ATOM 627 N N . TYR A 1 88 ? 37.722 8.338 13.037 1.00 7.96 90 TYR A N 1
ATOM 628 C CA . TYR A 1 88 ? 36.427 8.516 12.395 1.00 8.37 90 TYR A CA 1
ATOM 629 C C . TYR A 1 88 ? 35.793 9.802 12.922 1.00 8.20 90 TYR A C 1
ATOM 630 O O . TYR A 1 88 ? 35.181 10.560 12.169 1.00 7.39 90 TYR A O 1
ATOM 639 N N . ASP A 1 89 ? 35.953 10.055 14.219 1.00 7.35 91 ASP A N 1
ATOM 640 C CA . ASP A 1 89 ? 35.415 11.265 14.819 1.00 7.52 91 ASP A CA 1
ATOM 641 C C . ASP A 1 89 ? 36.041 12.494 14.165 1.00 7.75 91 ASP A C 1
ATOM 642 O O . ASP A 1 89 ? 35.344 13.437 13.798 1.00 8.45 91 ASP A O 1
ATOM 647 N N . ALA A 1 90 ? 37.362 12.482 14.028 1.00 8.06 92 ALA A N 1
ATOM 648 C CA . ALA A 1 90 ? 38.064 13.601 13.413 1.00 7.91 92 ALA A CA 1
ATOM 649 C C . ALA A 1 90 ? 37.627 13.788 11.963 1.00 8.06 92 ALA A C 1
ATOM 650 O O . ALA A 1 90 ? 37.419 14.911 11.508 1.00 8.43 92 ALA A O 1
ATOM 652 N N . ALA A 1 91 ? 37.491 12.681 11.244 1.00 8.66 93 ALA A N 1
ATOM 653 C CA . ALA A 1 91 ? 37.098 12.730 9.842 1.00 8.12 93 ALA A CA 1
ATOM 654 C C . ALA A 1 91 ? 35.729 13.371 9.655 1.00 9.73 93 ALA A C 1
ATOM 655 O O . ALA A 1 91 ? 35.551 14.237 8.799 1.00 10.74 93 ALA A O 1
ATOM 657 N N . MET A 1 92 ? 34.762 12.948 10.457 1.00 10.19 94 MET A N 1
ATOM 658 C CA . MET A 1 92 ? 33.419 13.487 10.345 1.00 10.73 94 MET A CA 1
ATOM 659 C C . MET A 1 92 ? 33.301 14.923 10.853 1.00 11.05 94 MET A C 1
ATOM 660 O O . MET A 1 92 ? 32.458 15.683 10.375 1.00 12.05 94 MET A O 1
ATOM 665 N N . ASP A 1 93 ? 34.156 15.296 11.802 1.00 10.84 95 ASP A N 1
ATOM 666 C CA . ASP A 1 93 ? 34.145 16.647 12.362 1.00 10.80 95 ASP A CA 1
ATOM 667 C C . ASP A 1 93 ? 35.081 17.593 11.602 1.00 10.69 95 ASP A C 1
ATOM 668 O O . ASP A 1 93 ? 35.126 18.789 11.891 1.00 10.16 95 ASP A O 1
ATOM 673 N N . ASN A 1 94 ? 35.826 17.052 10.640 1.00 11.14 96 ASN A N 1
ATOM 674 C CA . ASN A 1 94 ? 36.769 17.844 9.850 1.00 12.02 96 ASN A CA 1
ATOM 675 C C . ASN A 1 94 ? 37.837 18.477 10.743 1.00 11.20 96 ASN A C 1
ATOM 676 O O . ASN A 1 94 ? 38.128 19.672 10.649 1.00 10.92 96 ASN A O 1
ATOM 681 N N . ILE A 1 95 ? 38.420 17.656 11.609 1.00 9.43 97 ILE A N 1
ATOM 682 C CA . ILE A 1 95 ? 39.458 18.104 12.530 1.00 9.45 97 ILE A CA 1
ATOM 683 C C . ILE A 1 95 ? 40.824 17.583 12.088 1.00 8.24 97 ILE A C 1
ATOM 684 O O . ILE A 1 95 ? 40.998 16.383 11.855 1.00 9.89 97 ILE A O 1
ATOM 689 N N . PRO A 1 96 ? 41.814 18.478 11.964 1.00 9.65 98 PRO A N 1
ATOM 690 C CA . PRO A 1 96 ? 43.142 18.024 11.548 1.00 9.87 98 PRO A CA 1
ATOM 691 C C . PRO A 1 96 ? 43.795 17.142 12.607 1.00 9.85 98 PRO A C 1
ATOM 692 O O . PRO A 1 96 ? 43.668 17.398 13.801 1.00 10.81 98 PRO A O 1
ATOM 696 N N . VAL A 1 97 ? 44.481 16.098 12.161 1.00 8.98 99 VAL A N 1
ATOM 697 C CA . VAL A 1 97 ? 45.189 15.197 13.063 1.00 8.56 99 VAL A CA 1
ATOM 698 C C . VAL A 1 97 ? 46.121 14.313 12.241 1.00 8.71 99 VAL A C 1
ATOM 699 O O . VAL A 1 97 ? 45.791 13.911 11.120 1.00 8.80 99 VAL A O 1
ATOM 703 N N . VAL A 1 98 ? 47.305 14.048 12.778 1.00 7.64 100 VAL A N 1
ATOM 704 C CA . VAL A 1 98 ? 48.262 13.188 12.101 1.00 7.90 100 VAL A CA 1
ATOM 705 C C . VAL A 1 98 ? 48.323 11.867 12.852 1.00 8.03 100 VAL A C 1
ATOM 706 O O . VAL A 1 98 ? 48.575 11.838 14.056 1.00 8.17 100 VAL A O 1
ATOM 710 N N . ALA A 1 99 ? 48.061 10.779 12.138 1.00 8.07 101 ALA A N 1
ATOM 711 C CA . ALA A 1 99 ? 48.101 9.453 12.730 1.00 8.84 101 ALA A CA 1
ATOM 712 C C . ALA A 1 99 ? 49.263 8.683 12.122 1.00 10.44 101 ALA A C 1
ATOM 713 O O . ALA A 1 99 ? 49.369 8.552 10.901 1.00 9.52 101 ALA A O 1
ATOM 715 N N . ILE A 1 100 ? 50.148 8.197 12.981 1.00 9.03 102 ILE A N 1
ATOM 716 C CA . ILE A 1 100 ? 51.285 7.422 12.529 1.00 10.50 102 ILE A CA 1
ATOM 717 C C . ILE A 1 100 ? 51.086 5.968 12.923 1.00 9.95 102 ILE A C 1
ATOM 718 O O . ILE A 1 100 ? 50.968 5.641 14.105 1.00 11.40 102 ILE A O 1
ATOM 723 N N . LEU A 1 101 ? 51.024 5.101 11.920 1.00 8.44 103 LEU A N 1
ATOM 724 C CA . LEU A 1 101 ? 50.854 3.676 12.146 1.00 10.57 103 LEU A CA 1
ATOM 725 C C . LEU A 1 101 ? 52.216 3.003 12.096 1.00 10.43 103 LEU A C 1
ATOM 726 O O . LEU A 1 101 ? 52.904 3.053 11.076 1.00 10.76 103 LEU A O 1
ATOM 731 N N . GLY A 1 102 ? 52.617 2.391 13.202 1.00 7.50 104 GLY A N 1
ATOM 732 C CA . GLY A 1 102 ? 53.893 1.707 13.210 1.00 8.67 104 GLY A CA 1
ATOM 733 C C . GLY A 1 102 ? 53.771 0.468 12.346 1.00 9.31 104 GLY A C 1
ATOM 734 O O . GLY A 1 102 ? 52.663 0.045 12.021 1.00 10.48 104 GLY A O 1
ATOM 735 N N . SER A 1 103 ? 54.901 -0.117 11.972 1.00 10.42 105 SER A N 1
ATOM 736 C CA . SER A 1 103 ? 54.895 -1.315 11.144 1.00 10.06 105 SER A CA 1
ATOM 737 C C . SER A 1 103 ? 56.174 -2.111 11.334 1.00 10.74 105 SER A C 1
ATOM 738 O O . SER A 1 103 ? 57.197 -1.579 11.768 1.00 10.92 105 SER A O 1
ATOM 741 N N . ARG A 1 104 ? 56.111 -3.401 11.030 1.00 11.94 106 ARG A N 1
ATOM 742 C CA . ARG A 1 104 ? 57.297 -4.232 11.127 1.00 12.63 106 ARG A CA 1
ATOM 743 C C . ARG A 1 104 ? 58.291 -3.630 10.139 1.00 11.72 106 ARG A C 1
ATOM 744 O O . ARG A 1 104 ? 57.901 -2.918 9.208 1.00 11.64 106 ARG A O 1
ATOM 752 N N . PRO A 1 105 ? 59.588 -3.896 10.331 1.00 11.09 107 PRO A N 1
ATOM 753 C CA . PRO A 1 105 ? 60.636 -3.372 9.449 1.00 11.77 107 PRO A CA 1
ATOM 754 C C . PRO A 1 105 ? 60.388 -3.702 7.980 1.00 11.32 107 PRO A C 1
ATOM 755 O O . PRO A 1 105 ? 59.701 -4.668 7.660 1.00 12.45 107 PRO A O 1
ATOM 759 N N . GLN A 1 106 ? 60.967 -2.899 7.094 1.00 10.99 108 GLN A N 1
ATOM 760 C CA . GLN A 1 106 ? 60.813 -3.083 5.653 1.00 10.91 108 GLN A CA 1
ATOM 761 C C . GLN A 1 106 ? 61.029 -4.519 5.171 1.00 11.06 108 GLN A C 1
ATOM 762 O O . GLN A 1 106 ? 60.242 -5.039 4.379 1.00 10.27 108 GLN A O 1
ATOM 768 N N . ARG A 1 107 ? 62.097 -5.157 5.642 1.00 10.72 109 ARG A N 1
ATOM 769 C CA . ARG A 1 107 ? 62.411 -6.518 5.217 1.00 11.08 109 ARG A CA 1
ATOM 770 C C . ARG A 1 107 ? 61.320 -7.546 5.499 1.00 11.17 109 ARG A C 1
ATOM 771 O O . ARG A 1 107 ? 61.260 -8.580 4.836 1.00 11.80 109 ARG A O 1
ATOM 779 N N . GLU A 1 108 ? 60.454 -7.259 6.467 1.00 10.10 110 GLU A N 1
ATOM 780 C CA . GLU A 1 108 ? 59.377 -8.176 6.829 1.00 9.14 110 GLU A CA 1
ATOM 781 C C . GLU A 1 108 ? 58.070 -7.945 6.078 1.00 9.27 110 GLU A C 1
ATOM 782 O O . GLU A 1 108 ? 57.190 -8.804 6.087 1.00 9.69 110 GLU A O 1
ATOM 788 N N . LEU A 1 109 ? 57.941 -6.796 5.421 1.00 8.74 111 LEU A N 1
ATOM 789 C CA . LEU A 1 109 ? 56.713 -6.489 4.694 1.00 8.71 111 LEU A CA 1
ATOM 790 C C . LEU A 1 109 ? 56.425 -7.514 3.603 1.00 8.44 111 LEU A C 1
ATOM 791 O O . LEU A 1 109 ? 57.326 -7.925 2.873 1.00 8.35 111 LEU A O 1
ATOM 796 N N . ASN A 1 110 ? 55.160 -7.915 3.505 1.00 8.94 112 ASN A N 1
ATOM 797 C CA . ASN A 1 110 ? 54.696 -8.890 2.512 1.00 8.48 112 ASN A CA 1
ATOM 798 C C . ASN A 1 110 ? 55.201 -10.314 2.720 1.00 9.83 112 ASN A C 1
ATOM 799 O O . ASN A 1 110 ? 55.006 -11.168 1.858 1.00 8.77 112 ASN A O 1
ATOM 804 N N . MET A 1 111 ? 55.842 -10.571 3.854 1.00 9.51 113 MET A N 1
ATOM 805 C CA . MET A 1 111 ? 56.379 -11.896 4.141 1.00 9.59 113 MET A CA 1
ATOM 806 C C . MET A 1 111 ? 55.438 -12.731 4.998 1.00 9.46 113 MET A C 1
ATOM 807 O O . MET A 1 111 ? 55.736 -13.885 5.294 1.00 9.34 113 MET A O 1
ATOM 812 N N . ASP A 1 112 ? 54.298 -12.155 5.371 1.00 9.30 114 ASP A N 1
ATOM 813 C CA . ASP A 1 112 ? 53.341 -12.831 6.239 1.00 9.81 114 ASP A CA 1
ATOM 814 C C . ASP A 1 112 ? 54.069 -13.172 7.526 1.00 9.68 114 ASP A C 1
ATOM 815 O O . ASP A 1 112 ? 54.008 -14.296 8.032 1.00 8.50 114 ASP A O 1
ATOM 820 N N . ALA A 1 113 ? 54.769 -12.169 8.046 1.00 9.31 115 ALA A N 1
ATOM 821 C CA . ALA A 1 113 ? 55.524 -12.312 9.279 1.00 8.28 115 ALA A CA 1
ATOM 822 C C . ALA A 1 113 ? 54.622 -12.013 10.467 1.00 9.22 115 ALA A C 1
ATOM 823 O O . ALA A 1 113 ? 53.434 -11.733 10.309 1.00 10.11 115 ALA A O 1
ATOM 825 N N . PHE A 1 114 ? 55.193 -12.076 11.662 1.00 9.11 116 PHE A N 1
ATOM 826 C CA . PHE A 1 114 ? 54.432 -11.812 12.869 1.00 10.07 116 PHE A CA 1
ATOM 827 C C . PHE A 1 114 ? 53.942 -10.366 12.936 1.00 8.74 116 PHE A C 1
ATOM 828 O O . PHE A 1 114 ? 54.714 -9.432 12.742 1.00 8.81 116 PHE A O 1
ATOM 836 N N . GLN A 1 115 ? 52.648 -10.198 13.203 1.00 9.12 117 GLN A N 1
ATOM 837 C CA . GLN A 1 115 ? 52.028 -8.881 13.328 1.00 9.39 117 GLN A CA 1
ATOM 838 C C . GLN A 1 115 ? 52.393 -7.982 12.155 1.00 10.29 117 GLN A C 1
ATOM 839 O O . GLN A 1 115 ? 52.548 -6.769 12.300 1.00 11.50 117 GLN A O 1
ATOM 845 N N . GLU A 1 116 ? 52.515 -8.597 10.989 1.00 9.71 118 GLU A N 1
ATOM 846 C CA . GLU A 1 116 ? 52.869 -7.889 9.768 1.00 10.22 118 GLU A CA 1
ATOM 847 C C . GLU A 1 116 ? 51.678 -7.960 8.820 1.00 10.57 118 GLU A C 1
ATOM 848 O O . GLU A 1 116 ? 51.130 -9.037 8.576 1.00 10.49 118 GLU A O 1
ATOM 854 N N . LEU A 1 117 ? 51.271 -6.809 8.294 1.00 11.34 119 LEU A N 1
ATOM 855 C CA . LEU A 1 117 ? 50.123 -6.764 7.397 1.00 10.31 119 LEU A CA 1
ATOM 856 C C . LEU A 1 117 ? 50.039 -5.456 6.633 1.00 9.76 119 LEU A C 1
ATOM 857 O O . LEU A 1 117 ? 50.658 -4.461 7.000 1.00 10.10 119 LEU A O 1
ATOM 862 N N . ASN A 1 118 ? 49.255 -5.468 5.563 1.00 9.73 120 ASN A N 1
ATOM 863 C CA . ASN A 1 118 ? 49.053 -4.269 4.769 1.00 9.53 120 ASN A CA 1
ATOM 864 C C . ASN A 1 118 ? 48.043 -3.400 5.514 1.00 9.00 120 ASN A C 1
ATOM 865 O O . ASN A 1 118 ? 46.871 -3.755 5.624 1.00 9.51 120 ASN A O 1
ATOM 870 N N . GLN A 1 119 ? 48.499 -2.266 6.035 1.00 8.78 121 GLN A N 1
ATOM 871 C CA . GLN A 1 119 ? 47.615 -1.377 6.778 1.00 8.29 121 GLN A CA 1
ATOM 872 C C . GLN A 1 119 ? 47.095 -0.210 5.945 1.00 9.19 121 GLN A C 1
ATOM 873 O O . GLN A 1 119 ? 46.435 0.685 6.466 1.00 7.92 121 GLN A O 1
ATOM 879 N N . ASN A 1 120 ? 47.374 -0.218 4.647 1.00 8.11 122 ASN A N 1
ATOM 880 C CA . ASN A 1 120 ? 46.908 0.882 3.815 1.00 8.19 122 ASN A CA 1
ATOM 881 C C . ASN A 1 120 ? 45.382 0.930 3.684 1.00 8.07 122 ASN A C 1
ATOM 882 O O . ASN A 1 120 ? 44.797 2.009 3.638 1.00 8.69 122 ASN A O 1
ATOM 887 N N . PRO A 1 121 ? 44.717 -0.235 3.616 1.00 8.43 123 PRO A N 1
ATOM 888 C CA . PRO A 1 121 ? 43.253 -0.224 3.493 1.00 9.62 123 PRO A CA 1
ATOM 889 C C . PRO A 1 121 ? 42.526 0.280 4.739 1.00 11.78 123 PRO A C 1
ATOM 890 O O . PRO A 1 121 ? 41.437 0.841 4.650 1.00 12.77 123 PRO A O 1
ATOM 894 N N . MET A 1 122 ? 43.148 0.084 5.896 1.00 10.73 124 MET A N 1
ATOM 895 C CA . MET A 1 122 ? 42.552 0.454 7.178 1.00 10.55 124 MET A CA 1
ATOM 896 C C . MET A 1 122 ? 41.819 1.793 7.255 1.00 8.92 124 MET A C 1
ATOM 897 O O . MET A 1 122 ? 40.650 1.842 7.655 1.00 11.31 124 MET A O 1
ATOM 902 N N . TYR A 1 123 ? 42.484 2.874 6.864 1.00 8.62 125 TYR A N 1
ATOM 903 C CA . TYR A 1 123 ? 41.878 4.202 6.953 1.00 8.04 125 TYR A CA 1
ATOM 904 C C . TYR A 1 123 ? 41.748 4.952 5.635 1.00 8.93 125 TYR A C 1
ATOM 905 O O . TYR A 1 123 ? 41.478 6.152 5.620 1.00 9.80 125 TYR A O 1
ATOM 914 N N . ASP A 1 124 ? 41.907 4.248 4.523 1.00 8.25 126 ASP A N 1
ATOM 915 C CA . ASP A 1 124 ? 41.822 4.915 3.234 1.00 10.05 126 ASP A CA 1
ATOM 916 C C . ASP A 1 124 ? 40.498 5.638 2.997 1.00 8.66 126 ASP A C 1
ATOM 917 O O . ASP A 1 124 ? 40.468 6.710 2.395 1.00 10.52 126 ASP A O 1
ATOM 922 N N . HIS A 1 125 ? 39.406 5.060 3.479 1.00 8.84 127 HIS A N 1
ATOM 923 C CA . HIS A 1 125 ? 38.088 5.656 3.283 1.00 9.12 127 HIS A CA 1
ATOM 924 C C . HIS A 1 125 ? 37.882 7.014 3.954 1.00 9.54 127 HIS A C 1
ATOM 925 O O . HIS A 1 125 ? 37.217 7.892 3.400 1.00 10.64 127 HIS A O 1
ATOM 932 N N . ILE A 1 126 ? 38.462 7.195 5.136 1.00 9.84 128 ILE A N 1
ATOM 933 C CA . ILE A 1 126 ? 38.281 8.437 5.881 1.00 8.91 128 ILE A CA 1
ATOM 934 C C . ILE A 1 126 ? 39.431 9.434 5.850 1.00 11.02 128 ILE A C 1
ATOM 935 O O . ILE A 1 126 ? 39.259 10.586 6.252 1.00 12.61 128 ILE A O 1
ATOM 940 N N . ALA A 1 127 ? 40.594 9.008 5.371 1.00 8.98 129 ALA A N 1
ATOM 941 C CA . ALA A 1 127 ? 41.770 9.878 5.360 1.00 10.70 129 ALA A CA 1
ATOM 942 C C . ALA A 1 127 ? 41.881 10.875 4.213 1.00 10.39 129 ALA A C 1
ATOM 943 O O . ALA A 1 127 ? 41.400 10.624 3.110 1.00 12.14 129 ALA A O 1
ATOM 945 N N . VAL A 1 128 ? 42.521 12.010 4.495 1.00 10.88 130 VAL A N 1
ATOM 946 C CA . VAL A 1 128 ? 42.756 13.039 3.482 1.00 9.64 130 VAL A CA 1
ATOM 947 C C . VAL A 1 128 ? 44.140 12.793 2.888 1.00 11.18 130 VAL A C 1
ATOM 948 O O . VAL A 1 128 ? 44.501 13.372 1.861 1.00 11.82 130 VAL A O 1
ATOM 952 N N . TYR A 1 129 ? 44.897 11.918 3.545 1.00 9.98 131 TYR A N 1
ATOM 953 C CA . TYR A 1 129 ? 46.255 11.548 3.142 1.00 9.56 131 TYR A CA 1
ATOM 954 C C . TYR A 1 129 ? 46.472 10.162 3.761 1.00 9.07 131 TYR A C 1
ATOM 955 O O . TYR A 1 129 ? 46.231 9.973 4.951 1.00 9.44 131 TYR A O 1
ATOM 964 N N . ASN A 1 130 ? 46.917 9.193 2.968 1.00 9.18 132 ASN A N 1
ATOM 965 C CA . ASN A 1 130 ? 47.102 7.839 3.493 1.00 8.26 132 ASN A CA 1
ATOM 966 C C . ASN A 1 130 ? 48.169 7.087 2.707 1.00 9.27 132 ASN A C 1
ATOM 967 O O . ASN A 1 130 ? 47.884 6.477 1.675 1.00 10.21 132 ASN A O 1
ATOM 972 N N . ARG A 1 131 ? 49.398 7.113 3.213 1.00 8.19 133 ARG A N 1
ATOM 973 C CA . ARG A 1 131 ? 50.504 6.481 2.512 1.00 8.08 133 ARG A CA 1
ATOM 974 C C . ARG A 1 131 ? 51.417 5.620 3.360 1.00 8.93 133 ARG A C 1
ATOM 975 O O . ARG A 1 131 ? 51.579 5.849 4.556 1.00 9.54 133 ARG A O 1
ATOM 983 N N . ARG A 1 132 ? 52.003 4.613 2.721 1.00 9.11 134 ARG A N 1
ATOM 984 C CA . ARG A 1 132 ? 52.955 3.738 3.384 1.00 8.48 134 ARG A CA 1
ATOM 985 C C . ARG A 1 132 ? 54.323 4.216 2.912 1.00 9.54 134 ARG A C 1
ATOM 986 O O . ARG A 1 132 ? 54.627 4.151 1.722 1.00 9.16 134 ARG A O 1
ATOM 994 N N . VAL A 1 133 ? 55.131 4.720 3.837 1.00 7.84 135 VAL A N 1
ATOM 995 C CA . VAL A 1 133 ? 56.466 5.207 3.503 1.00 8.08 135 VAL A CA 1
ATOM 996 C C . VAL A 1 133 ? 57.219 4.090 2.779 1.00 9.25 135 VAL A C 1
ATOM 997 O O . VAL A 1 133 ? 57.286 2.961 3.264 1.00 9.32 135 VAL A O 1
ATOM 1001 N N . ALA A 1 134 ? 57.776 4.413 1.612 1.00 8.02 136 ALA A N 1
ATOM 1002 C CA . ALA A 1 134 ? 58.473 3.431 0.777 1.00 8.20 136 ALA A CA 1
ATOM 1003 C C . ALA A 1 134 ? 59.955 3.209 1.062 1.00 10.12 136 ALA A C 1
ATOM 1004 O O . ALA A 1 134 ? 60.519 2.178 0.693 1.00 10.00 136 ALA A O 1
ATOM 1006 N N . TYR A 1 135 ? 60.589 4.185 1.693 1.00 8.91 137 TYR A N 1
ATOM 1007 C CA . TYR A 1 135 ? 61.998 4.083 2.046 1.00 9.28 137 TYR A CA 1
ATOM 1008 C C . TYR A 1 135 ? 62.281 5.129 3.116 1.00 10.32 137 TYR A C 1
ATOM 1009 O O . TYR A 1 135 ? 61.605 6.152 3.181 1.00 9.46 137 TYR A O 1
ATOM 1018 N N . ALA A 1 136 ? 63.275 4.859 3.956 1.00 10.65 138 ALA A N 1
ATOM 1019 C CA . ALA A 1 136 ? 63.614 5.739 5.070 1.00 10.16 138 ALA A CA 1
ATOM 1020 C C . ALA A 1 136 ? 63.808 7.218 4.752 1.00 10.24 138 ALA A C 1
ATOM 1021 O O . ALA A 1 136 ? 63.224 8.081 5.407 1.00 9.33 138 ALA A O 1
ATOM 1023 N N . GLU A 1 137 ? 64.634 7.505 3.752 1.00 9.97 139 GLU A N 1
ATOM 1024 C CA . GLU A 1 137 ? 64.950 8.879 3.376 1.00 10.96 139 GLU A CA 1
ATOM 1025 C C . GLU A 1 137 ? 63.793 9.839 3.081 1.00 10.92 139 GLU A C 1
ATOM 1026 O O . GLU A 1 137 ? 63.971 11.058 3.166 1.00 10.15 139 GLU A O 1
ATOM 1032 N N . GLN A 1 138 ? 62.619 9.319 2.732 1.00 9.62 140 GLN A N 1
ATOM 1033 C CA . GLN A 1 138 ? 61.488 10.200 2.456 1.00 9.61 140 GLN A CA 1
ATOM 1034 C C . GLN A 1 138 ? 60.550 10.358 3.646 1.00 9.84 140 GLN A C 1
ATOM 1035 O O . GLN A 1 138 ? 59.553 11.071 3.554 1.00 8.20 140 GLN A O 1
ATOM 1041 N N . LEU A 1 139 ? 60.860 9.708 4.766 1.00 9.94 141 LEU A N 1
ATOM 1042 C CA . LEU A 1 139 ? 60.002 9.822 5.946 1.00 8.95 141 LEU A CA 1
ATOM 1043 C C . LEU A 1 139 ? 59.801 11.278 6.381 1.00 9.43 141 LEU A C 1
ATOM 1044 O O . LEU A 1 139 ? 58.671 11.703 6.615 1.00 8.45 141 LEU A O 1
ATOM 1049 N N . PRO A 1 140 ? 60.889 12.061 6.495 1.00 9.77 142 PRO A N 1
ATOM 1050 C CA . PRO A 1 140 ? 60.733 13.462 6.903 1.00 9.45 142 PRO A CA 1
ATOM 1051 C C . PRO A 1 140 ? 59.781 14.222 5.974 1.00 9.18 142 PRO A C 1
ATOM 1052 O O . PRO A 1 140 ? 58.874 14.920 6.429 1.00 9.20 142 PRO A O 1
ATOM 1056 N N . LYS A 1 141 ? 59.982 14.072 4.669 1.00 7.61 143 LYS A N 1
ATOM 1057 C CA . LYS A 1 141 ? 59.141 14.752 3.692 1.00 8.18 143 LYS A CA 1
ATOM 1058 C C . LYS A 1 141 ? 57.671 14.403 3.865 1.00 8.03 143 LYS A C 1
ATOM 1059 O O . LYS A 1 141 ? 56.802 15.272 3.776 1.00 8.09 143 LYS A O 1
ATOM 1065 N N . LEU A 1 142 ? 57.395 13.127 4.110 1.00 8.51 144 LEU A N 1
ATOM 1066 C CA . LEU A 1 142 ? 56.016 12.683 4.253 1.00 8.76 144 LEU A CA 1
ATOM 1067 C C . LEU A 1 142 ? 55.366 13.101 5.562 1.00 8.09 144 LEU A C 1
ATOM 1068 O O . LEU A 1 142 ? 54.161 13.334 5.604 1.00 8.87 144 LEU A O 1
ATOM 1073 N N . VAL A 1 143 ? 56.147 13.200 6.632 1.00 8.94 145 VAL A N 1
ATOM 1074 C CA . VAL A 1 143 ? 55.578 13.646 7.897 1.00 8.28 145 VAL A CA 1
ATOM 1075 C C . VAL A 1 143 ? 55.243 15.132 7.743 1.00 6.86 145 VAL A C 1
ATOM 1076 O O . VAL A 1 143 ? 54.194 15.596 8.189 1.00 9.10 145 VAL A O 1
ATOM 1080 N N . ASP A 1 144 ? 56.130 15.873 7.088 1.00 9.50 146 ASP A N 1
ATOM 1081 C CA . ASP A 1 144 ? 55.907 17.293 6.858 1.00 8.33 146 ASP A CA 1
ATOM 1082 C C . ASP A 1 144 ? 54.632 17.476 6.038 1.00 9.17 146 ASP A C 1
ATOM 1083 O O . ASP A 1 144 ? 53.771 18.289 6.370 1.00 9.60 146 ASP A O 1
ATOM 1088 N N . GLU A 1 145 ? 54.508 16.711 4.959 1.00 9.01 147 GLU A N 1
ATOM 1089 C CA . GLU A 1 145 ? 53.325 16.822 4.125 1.00 8.35 147 GLU A CA 1
ATOM 1090 C C . GLU A 1 145 ? 52.075 16.330 4.843 1.00 7.79 147 GLU A C 1
ATOM 1091 O O . GLU A 1 145 ? 50.980 16.824 4.592 1.00 8.60 147 GLU A O 1
ATOM 1097 N N . ALA A 1 146 ? 52.229 15.361 5.741 1.00 7.57 148 ALA A N 1
ATOM 1098 C CA . ALA A 1 146 ? 51.076 14.857 6.483 1.00 7.36 148 ALA A CA 1
ATOM 1099 C C . ALA A 1 146 ? 50.495 15.985 7.335 1.00 8.31 148 ALA A C 1
ATOM 1100 O O . ALA A 1 146 ? 49.276 16.145 7.422 1.00 8.93 148 ALA A O 1
ATOM 1102 N N . ALA A 1 147 ? 51.370 16.764 7.964 1.00 9.27 149 ALA A N 1
ATOM 1103 C CA . ALA A 1 147 ? 50.932 17.880 8.802 1.00 7.32 149 ALA A CA 1
ATOM 1104 C C . ALA A 1 147 ? 50.280 18.945 7.928 1.00 8.40 149 ALA A C 1
ATOM 1105 O O . ALA A 1 147 ? 49.200 19.443 8.239 1.00 8.70 149 ALA A O 1
ATOM 1107 N N . ARG A 1 148 ? 50.945 19.279 6.825 1.00 8.48 150 ARG A N 1
ATOM 1108 C CA . ARG A 1 148 ? 50.436 20.273 5.892 1.00 9.09 150 ARG A CA 1
ATOM 1109 C C . ARG A 1 148 ? 49.054 19.887 5.360 1.00 8.21 150 ARG A C 1
ATOM 1110 O O . ARG A 1 148 ? 48.168 20.733 5.263 1.00 8.18 150 ARG A O 1
ATOM 1118 N N . MET A 1 149 ? 48.874 18.606 5.036 1.00 7.39 151 MET A N 1
ATOM 1119 C CA . MET A 1 149 ? 47.605 18.109 4.508 1.00 8.69 151 MET A CA 1
ATOM 1120 C C . MET A 1 149 ? 46.504 18.055 5.562 1.00 8.65 151 MET A C 1
ATOM 1121 O O . MET A 1 149 ? 45.368 18.449 5.303 1.00 10.28 151 MET A O 1
ATOM 1126 N N . ALA A 1 150 ? 46.838 17.553 6.747 1.00 7.89 152 ALA A N 1
ATOM 1127 C CA . ALA A 1 150 ? 45.857 17.462 7.817 1.00 7.88 152 ALA A CA 1
ATOM 1128 C C . ALA A 1 150 ? 45.240 18.833 8.061 1.00 8.99 152 ALA A C 1
ATOM 1129 O O . ALA A 1 150 ? 44.022 18.967 8.183 1.00 10.20 152 ALA A O 1
ATOM 1131 N N . ILE A 1 151 ? 46.090 19.853 8.109 1.00 9.87 153 ILE A N 1
ATOM 1132 C CA . ILE A 1 151 ? 45.639 21.219 8.350 1.00 10.26 153 ILE A CA 1
ATOM 1133 C C . ILE A 1 151 ? 44.902 21.827 7.156 1.00 10.84 153 ILE A C 1
ATOM 1134 O O . ILE A 1 151 ? 43.813 22.374 7.310 1.00 10.97 153 ILE A O 1
ATOM 1139 N N . ALA A 1 152 ? 45.483 21.718 5.965 1.00 11.27 154 ALA A N 1
ATOM 1140 C CA . ALA A 1 152 ? 44.867 22.291 4.772 1.00 11.43 154 ALA A CA 1
ATOM 1141 C C . ALA A 1 152 ? 43.549 21.630 4.381 1.00 11.40 154 ALA A C 1
ATOM 1142 O O . ALA A 1 152 ? 42.624 22.299 3.912 1.00 13.53 154 ALA A O 1
ATOM 1144 N N . LYS A 1 153 ? 43.463 20.320 4.572 1.00 9.84 155 LYS A N 1
ATOM 1145 C CA . LYS A 1 153 ? 42.261 19.587 4.202 1.00 11.50 155 LYS A CA 1
ATOM 1146 C C . LYS A 1 153 ? 41.331 19.318 5.377 1.00 10.46 155 LYS A C 1
ATOM 1147 O O . LYS A 1 153 ? 40.292 18.680 5.219 1.00 11.55 155 LYS A O 1
ATOM 1153 N N . ARG A 1 154 ? 41.708 19.825 6.550 1.00 10.65 156 ARG A N 1
ATOM 1154 C CA . ARG A 1 154 ? 40.920 19.655 7.768 1.00 12.11 156 ARG A CA 1
ATOM 1155 C C . ARG A 1 154 ? 40.486 18.206 7.985 1.00 10.64 156 ARG A C 1
ATOM 1156 O O . ARG A 1 154 ? 39.291 17.895 8.054 1.00 10.76 156 ARG A O 1
ATOM 1164 N N . GLY A 1 155 ? 41.467 17.321 8.105 1.00 8.79 157 GLY A N 1
ATOM 1165 C CA . GLY A 1 155 ? 41.155 15.921 8.306 1.00 8.38 157 GLY A CA 1
ATOM 1166 C C . GLY A 1 155 ? 42.304 15.058 8.782 1.00 8.04 157 GLY A C 1
ATOM 1167 O O . GLY A 1 155 ? 43.345 15.551 9.220 1.00 8.50 157 GLY A O 1
ATOM 1168 N N . VAL A 1 156 ? 42.102 13.751 8.664 1.00 7.80 158 VAL A N 1
ATOM 1169 C CA . VAL A 1 156 ? 43.060 12.749 9.105 1.00 9.17 158 VAL A CA 1
ATOM 1170 C C . VAL A 1 156 ? 44.139 12.402 8.083 1.00 7.17 158 VAL A C 1
ATOM 1171 O O . VAL A 1 156 ? 43.835 11.907 7.000 1.00 8.30 158 VAL A O 1
ATOM 1175 N N . ALA A 1 157 ? 45.395 12.660 8.437 1.00 7.87 159 ALA A N 1
ATOM 1176 C CA . ALA A 1 157 ? 46.530 12.337 7.571 1.00 8.90 159 ALA A CA 1
ATOM 1177 C C . ALA A 1 157 ? 47.196 11.112 8.197 1.00 9.31 159 ALA A C 1
ATOM 1178 O O . ALA A 1 157 ? 47.637 11.160 9.348 1.00 9.73 159 ALA A O 1
ATOM 1180 N N . VAL A 1 158 ? 47.277 10.021 7.439 1.00 7.96 160 VAL A N 1
ATOM 1181 C CA . VAL A 1 158 ? 47.837 8.772 7.951 1.00 9.03 160 VAL A CA 1
ATOM 1182 C C . VAL A 1 158 ? 49.113 8.313 7.251 1.00 9.67 160 VAL A C 1
ATOM 1183 O O . VAL A 1 158 ? 49.193 8.307 6.021 1.00 9.17 160 VAL A O 1
ATOM 1187 N N . LEU A 1 159 ? 50.112 7.936 8.044 1.00 9.11 161 LEU A N 1
ATOM 1188 C CA . LEU A 1 159 ? 51.376 7.447 7.507 1.00 9.12 161 LEU A CA 1
ATOM 1189 C C . LEU A 1 159 ? 51.729 6.113 8.143 1.00 9.34 161 LEU A C 1
ATOM 1190 O O . LEU A 1 159 ? 51.735 5.985 9.370 1.00 9.60 161 LEU A O 1
ATOM 1195 N N . GLU A 1 160 ? 51.997 5.112 7.315 1.00 8.83 162 GLU A N 1
ATOM 1196 C CA . GLU A 1 160 ? 52.391 3.804 7.832 1.00 8.01 162 GLU A CA 1
ATOM 1197 C C . GLU A 1 160 ? 53.912 3.829 7.749 1.00 7.66 162 GLU A C 1
ATOM 1198 O O . GLU A 1 160 ? 54.482 3.981 6.664 1.00 9.31 162 GLU A O 1
ATOM 1204 N N . VAL A 1 161 ? 54.563 3.666 8.897 1.00 9.28 163 VAL A N 1
ATOM 1205 C CA . VAL A 1 161 ? 56.013 3.767 8.978 1.00 8.25 163 VAL A CA 1
ATOM 1206 C C . VAL A 1 161 ? 56.783 2.539 9.447 1.00 9.20 163 VAL A C 1
ATOM 1207 O O . VAL A 1 161 ? 56.771 2.212 10.639 1.00 9.94 163 VAL A O 1
ATOM 1211 N N . PRO A 1 162 ? 57.463 1.841 8.517 1.00 9.62 164 PRO A N 1
ATOM 1212 C CA . PRO A 1 162 ? 58.248 0.656 8.877 1.00 9.38 164 PRO A CA 1
ATOM 1213 C C . PRO A 1 162 ? 59.198 1.049 10.009 1.00 11.51 164 PRO A C 1
ATOM 1214 O O . PRO A 1 162 ? 59.874 2.082 9.941 1.00 10.16 164 PRO A O 1
ATOM 1218 N N . GLY A 1 163 ? 59.234 0.216 11.043 1.00 11.62 165 GLY A N 1
ATOM 1219 C CA . GLY A 1 163 ? 60.043 0.490 12.220 1.00 13.31 165 GLY A CA 1
ATOM 1220 C C . GLY A 1 163 ? 61.542 0.675 12.113 1.00 12.37 165 GLY A C 1
ATOM 1221 O O . GLY A 1 163 ? 62.165 1.127 13.075 1.00 14.28 165 GLY A O 1
ATOM 1222 N N . ASP A 1 164 ? 62.133 0.340 10.971 1.00 11.47 166 ASP A N 1
ATOM 1223 C CA . ASP A 1 164 ? 63.576 0.476 10.812 1.00 11.08 166 ASP A CA 1
ATOM 1224 C C . ASP A 1 164 ? 64.013 1.805 10.202 1.00 11.32 166 ASP A C 1
ATOM 1225 O O . ASP A 1 164 ? 65.180 2.186 10.298 1.00 12.04 166 ASP A O 1
ATOM 1230 N N . PHE A 1 165 ? 63.071 2.517 9.595 1.00 10.81 167 PHE A N 1
ATOM 1231 C CA . PHE A 1 165 ? 63.372 3.786 8.929 1.00 9.98 167 PHE A CA 1
ATOM 1232 C C . PHE A 1 165 ? 63.932 4.918 9.794 1.00 11.09 167 PHE A C 1
ATOM 1233 O O . PHE A 1 165 ? 64.873 5.599 9.391 1.00 10.08 167 PHE A O 1
ATOM 1241 N N . ALA A 1 166 ? 63.355 5.128 10.972 1.00 11.86 168 ALA A N 1
ATOM 1242 C CA . ALA A 1 166 ? 63.803 6.208 11.850 1.00 12.45 168 ALA A CA 1
ATOM 1243 C C . ALA A 1 166 ? 65.238 6.063 12.355 1.00 13.39 168 ALA A C 1
ATOM 1244 O O . ALA A 1 166 ? 65.817 7.021 12.868 1.00 14.61 168 ALA A O 1
ATOM 1246 N N . LYS A 1 167 ? 65.807 4.872 12.215 1.00 13.23 169 LYS A N 1
ATOM 1247 C CA . LYS A 1 167 ? 67.174 4.622 12.665 1.00 14.89 169 LYS A CA 1
ATOM 1248 C C . LYS A 1 167 ? 68.196 5.139 11.660 1.00 14.76 169 LYS A C 1
ATOM 1249 O O . LYS A 1 167 ? 69.343 5.424 12.013 1.00 15.27 169 LYS A O 1
ATOM 1255 N N . VAL A 1 168 ? 67.770 5.262 10.407 1.00 15.10 170 VAL A N 1
ATOM 1256 C CA . VAL A 1 168 ? 68.642 5.719 9.330 1.00 13.92 170 VAL A CA 1
ATOM 1257 C C . VAL A 1 168 ? 69.087 7.173 9.466 1.00 15.66 170 VAL A C 1
ATOM 1258 O O . VAL A 1 168 ? 68.366 8.021 9.987 1.00 15.26 170 VAL A O 1
ATOM 1262 N N . GLU A 1 169 ? 70.293 7.445 8.982 1.00 17.28 171 GLU A N 1
ATOM 1263 C CA . GLU A 1 169 ? 70.868 8.778 9.033 1.00 18.65 171 GLU A CA 1
ATOM 1264 C C . GLU A 1 169 ? 70.905 9.392 7.636 1.00 18.50 171 GLU A C 1
ATOM 1265 O O . GLU A 1 169 ? 71.109 8.689 6.646 1.00 19.74 171 GLU A O 1
ATOM 1271 N N . ILE A 1 170 ? 70.690 10.702 7.564 1.00 18.11 172 ILE A N 1
ATOM 1272 C CA . ILE A 1 170 ? 70.716 11.417 6.293 1.00 18.33 172 ILE A CA 1
ATOM 1273 C C . ILE A 1 170 ? 71.482 12.726 6.451 1.00 19.34 172 ILE A C 1
ATOM 1274 O O . ILE A 1 170 ? 71.818 13.131 7.566 1.00 18.12 172 ILE A O 1
ATOM 1279 N N . ASP A 1 171 ? 71.762 13.380 5.329 1.00 20.36 173 ASP A N 1
ATOM 1280 C CA . ASP A 1 171 ? 72.456 14.660 5.355 1.00 22.68 173 ASP A CA 1
ATOM 1281 C C . ASP A 1 171 ? 71.443 15.694 5.827 1.00 23.01 173 ASP A C 1
ATOM 1282 O O . ASP A 1 171 ? 70.281 15.660 5.423 1.00 21.41 173 ASP A O 1
ATOM 1287 N N . ASN A 1 172 ? 71.876 16.609 6.687 1.00 23.89 174 ASN A N 1
ATOM 1288 C CA . ASN A 1 172 ? 70.972 17.621 7.219 1.00 24.73 174 ASN A CA 1
ATOM 1289 C C . ASN A 1 172 ? 70.292 18.456 6.139 1.00 24.44 174 ASN A C 1
ATOM 1290 O O . ASN A 1 172 ? 69.232 19.036 6.375 1.00 25.02 174 ASN A O 1
ATOM 1295 N N . ASP A 1 173 ? 70.896 18.514 4.957 1.00 24.24 175 ASP A N 1
ATOM 1296 C CA . ASP A 1 173 ? 70.329 19.290 3.860 1.00 24.09 175 ASP A CA 1
ATOM 1297 C C . ASP A 1 173 ? 69.376 18.457 3.010 1.00 22.59 175 ASP A C 1
ATOM 1298 O O . ASP A 1 173 ? 68.897 18.917 1.973 1.00 23.51 175 ASP A O 1
ATOM 1303 N N . GLN A 1 174 ? 69.098 17.233 3.453 1.00 20.56 176 GLN A N 1
ATOM 1304 C CA . GLN A 1 174 ? 68.199 16.345 2.722 1.00 19.81 176 GLN A CA 1
ATOM 1305 C C . GLN A 1 174 ? 66.777 16.341 3.277 1.00 18.06 176 GLN A C 1
ATOM 1306 O O . GLN A 1 174 ? 65.982 15.454 2.964 1.00 18.20 176 GLN A O 1
ATOM 1312 N N . TRP A 1 175 ? 66.461 17.328 4.107 1.00 15.67 177 TRP A N 1
ATOM 1313 C CA . TRP A 1 175 ? 65.120 17.448 4.666 1.00 13.61 177 TRP A CA 1
ATOM 1314 C C . TRP A 1 175 ? 64.813 18.909 4.950 1.00 12.92 177 TRP A C 1
ATOM 1315 O O . TRP A 1 175 ? 65.715 19.735 5.088 1.00 13.47 177 TRP A O 1
ATOM 1326 N N . TYR A 1 176 ? 63.528 19.226 5.023 1.00 11.62 178 TYR A N 1
ATOM 1327 C CA . TYR A 1 176 ? 63.104 20.581 5.331 1.00 11.15 178 TYR A CA 1
ATOM 1328 C C . TYR A 1 176 ? 61.660 20.560 5.793 1.00 11.37 178 TYR A C 1
ATOM 1329 O O . TYR A 1 176 ? 60.940 19.585 5.567 1.00 12.05 178 TYR A O 1
ATOM 1338 N N . SER A 1 177 ? 61.247 21.635 6.452 1.00 10.04 179 SER A N 1
ATOM 1339 C CA . SER A 1 177 ? 59.873 21.768 6.918 1.00 9.12 179 SER A CA 1
ATOM 1340 C C . SER A 1 177 ? 59.182 22.866 6.122 1.00 9.01 179 SER A C 1
ATOM 1341 O O . SER A 1 177 ? 59.786 23.900 5.831 1.00 11.20 179 SER A O 1
ATOM 1344 N N . SER A 1 178 ? 57.922 22.648 5.757 1.00 9.08 180 SER A N 1
ATOM 1345 C CA . SER A 1 178 ? 57.185 23.667 5.020 1.00 9.15 180 SER A CA 1
ATOM 1346 C C . SER A 1 178 ? 56.252 24.419 5.966 1.00 9.71 180 SER A C 1
ATOM 1347 O O . SER A 1 178 ? 55.364 25.142 5.531 1.00 10.88 180 SER A O 1
ATOM 1350 N N . ALA A 1 179 ? 56.467 24.250 7.269 1.00 9.76 181 ALA A N 1
ATOM 1351 C CA . ALA A 1 179 ? 55.636 24.919 8.262 1.00 10.17 181 ALA A CA 1
ATOM 1352 C C . ALA A 1 179 ? 55.740 26.439 8.148 1.00 10.42 181 ALA A C 1
ATOM 1353 O O . ALA A 1 179 ? 54.783 27.154 8.443 1.00 11.22 181 ALA A O 1
ATOM 1355 N N . ASN A 1 180 ? 56.902 26.926 7.718 1.00 11.34 182 ASN A N 1
ATOM 1356 C CA . ASN A 1 180 ? 57.116 28.362 7.574 1.00 12.26 182 ASN A CA 1
ATOM 1357 C C . ASN A 1 180 ? 56.216 28.950 6.495 1.00 11.87 182 ASN A C 1
ATOM 1358 O O . ASN A 1 180 ? 55.906 30.142 6.516 1.00 12.03 182 ASN A O 1
ATOM 1363 N N . SER A 1 181 ? 55.790 28.103 5.562 1.00 10.63 183 SER A N 1
ATOM 1364 C CA . SER A 1 181 ? 54.930 28.535 4.466 1.00 10.92 183 SER A CA 1
ATOM 1365 C C . SER A 1 181 ? 53.451 28.334 4.772 1.00 9.91 183 SER A C 1
ATOM 1366 O O . SER A 1 181 ? 52.608 28.539 3.904 1.00 10.48 183 SER A O 1
ATOM 1369 N N . LEU A 1 182 ? 53.134 27.929 5.998 1.00 10.18 184 LEU A N 1
ATOM 1370 C CA . LEU A 1 182 ? 51.738 27.728 6.364 1.00 11.72 184 LEU A CA 1
ATOM 1371 C C . LEU A 1 182 ? 50.975 29.037 6.243 1.00 11.37 184 LEU A C 1
ATOM 1372 O O . LEU A 1 182 ? 51.349 30.050 6.844 1.00 11.31 184 LEU A O 1
ATOM 1377 N N . ARG A 1 183 ? 49.906 29.009 5.455 1.00 11.99 185 ARG A N 1
ATOM 1378 C CA . ARG A 1 183 ? 49.065 30.177 5.256 1.00 13.56 185 ARG A CA 1
ATOM 1379 C C . ARG A 1 183 ? 47.612 29.741 5.315 1.00 13.77 185 ARG A C 1
ATOM 1380 O O . ARG A 1 183 ? 47.271 28.627 4.919 1.00 14.49 185 ARG A O 1
ATOM 1388 N N . LYS A 1 184 ? 46.763 30.627 5.816 1.00 14.90 186 LYS A N 1
ATOM 1389 C CA . LYS A 1 184 ? 45.336 30.362 5.917 1.00 15.87 186 LYS A CA 1
ATOM 1390 C C . LYS A 1 184 ? 44.592 31.589 5.410 1.00 14.64 186 LYS A C 1
ATOM 1391 O O . LYS A 1 184 ? 45.075 32.717 5.537 1.00 15.70 186 LYS A O 1
ATOM 1397 N N . TYR A 1 185 ? 43.420 31.370 4.826 1.00 15.17 187 TYR A N 1
ATOM 1398 C CA . TYR A 1 185 ? 42.626 32.478 4.322 1.00 16.41 187 TYR A CA 1
ATOM 1399 C C . TYR A 1 185 ? 41.948 33.223 5.458 1.00 16.72 187 TYR A C 1
ATOM 1400 O O . TYR A 1 185 ? 41.413 32.616 6.384 1.00 17.35 187 TYR A O 1
ATOM 1409 N N . ALA A 1 186 ? 41.990 34.547 5.387 1.00 17.40 188 ALA A N 1
ATOM 1410 C CA . ALA A 1 186 ? 41.360 35.377 6.400 1.00 16.65 188 ALA A CA 1
ATOM 1411 C C . ALA A 1 186 ? 39.872 35.377 6.078 1.00 16.30 188 ALA A C 1
ATOM 1412 O O . ALA A 1 186 ? 39.470 34.949 4.995 1.00 14.81 188 ALA A O 1
ATOM 1414 N N . PRO A 1 187 ? 39.031 35.834 7.018 1.00 15.21 189 PRO A N 1
ATOM 1415 C CA . PRO A 1 187 ? 37.594 35.852 6.742 1.00 16.30 189 PRO A CA 1
ATOM 1416 C C . PRO A 1 187 ? 37.301 36.581 5.436 1.00 15.82 189 PRO A C 1
ATOM 1417 O O . PRO A 1 187 ? 37.813 37.675 5.192 1.00 16.66 189 PRO A O 1
ATOM 1421 N N . ILE A 1 188 ? 36.476 35.963 4.599 1.00 15.82 190 ILE A N 1
ATOM 1422 C CA . ILE A 1 188 ? 36.125 36.538 3.310 1.00 16.40 190 ILE A CA 1
ATOM 1423 C C . ILE A 1 188 ? 34.759 37.207 3.348 1.00 16.16 190 ILE A C 1
ATOM 1424 O O . ILE A 1 188 ? 33.784 36.629 3.831 1.00 14.85 190 ILE A O 1
ATOM 1429 N N . ALA A 1 189 ? 34.700 38.432 2.836 1.00 16.93 191 ALA A N 1
ATOM 1430 C CA . ALA A 1 189 ? 33.463 39.200 2.811 1.00 16.77 191 ALA A CA 1
ATOM 1431 C C . ALA A 1 189 ? 32.454 38.622 1.825 1.00 17.16 191 ALA A C 1
ATOM 1432 O O . ALA A 1 189 ? 32.807 38.227 0.712 1.00 18.11 191 ALA A O 1
ATOM 1434 N N . PRO A 1 190 ? 31.176 38.567 2.224 1.00 17.69 192 PRO A N 1
ATOM 1435 C CA . PRO A 1 190 ? 30.108 38.037 1.376 1.00 18.09 192 PRO A CA 1
ATOM 1436 C C . PRO A 1 190 ? 29.763 39.000 0.245 1.00 16.78 192 PRO A C 1
ATOM 1437 O O . PRO A 1 190 ? 30.124 40.175 0.293 1.00 16.28 192 PRO A O 1
ATOM 1441 N N . ALA A 1 191 ? 29.068 38.492 -0.768 1.00 15.99 193 ALA A N 1
ATOM 1442 C CA . ALA A 1 191 ? 28.663 39.309 -1.905 1.00 15.77 193 ALA A CA 1
ATOM 1443 C C . ALA A 1 191 ? 27.529 40.233 -1.483 1.00 14.92 193 ALA A C 1
ATOM 1444 O O . ALA A 1 191 ? 26.541 39.792 -0.895 1.00 12.91 193 ALA A O 1
ATOM 1446 N N . ALA A 1 192 ? 27.675 41.518 -1.787 1.00 15.47 194 ALA A N 1
ATOM 1447 C CA . ALA A 1 192 ? 26.661 42.505 -1.434 1.00 16.31 194 ALA A CA 1
ATOM 1448 C C . ALA A 1 192 ? 25.275 42.131 -1.951 1.00 16.70 194 ALA A C 1
ATOM 1449 O O . ALA A 1 192 ? 24.275 42.357 -1.270 1.00 15.31 194 ALA A O 1
ATOM 1451 N N . GLN A 1 193 ? 25.217 41.562 -3.152 1.00 15.65 195 GLN A N 1
ATOM 1452 C CA . GLN A 1 193 ? 23.945 41.168 -3.753 1.00 17.37 195 GLN A CA 1
ATOM 1453 C C . GLN A 1 193 ? 23.207 40.143 -2.898 1.00 15.96 195 GLN A C 1
ATOM 1454 O O . GLN A 1 193 ? 21.982 40.183 -2.781 1.00 14.98 195 GLN A O 1
ATOM 1460 N N . ASP A 1 194 ? 23.961 39.224 -2.304 1.00 15.10 196 ASP A N 1
ATOM 1461 C CA . ASP A 1 194 ? 23.378 38.182 -1.469 1.00 13.90 196 ASP A CA 1
ATOM 1462 C C . ASP A 1 194 ? 22.955 38.718 -0.102 1.00 13.64 196 ASP A C 1
ATOM 1463 O O . ASP A 1 194 ? 21.909 38.336 0.421 1.00 13.79 196 ASP A O 1
ATOM 1468 N N . ILE A 1 195 ? 23.756 39.609 0.472 1.00 13.38 197 ILE A N 1
ATOM 1469 C CA . ILE A 1 195 ? 23.404 40.197 1.759 1.00 14.02 197 ILE A CA 1
ATOM 1470 C C . ILE A 1 195 ? 22.115 40.998 1.565 1.00 15.33 197 ILE A C 1
ATOM 1471 O O . ILE A 1 195 ? 21.190 40.916 2.374 1.00 13.64 197 ILE A O 1
ATOM 1476 N N . ASP A 1 196 ? 22.058 41.763 0.478 1.00 15.84 198 ASP A N 1
ATOM 1477 C CA . ASP A 1 196 ? 20.888 42.582 0.179 1.00 15.82 198 ASP A CA 1
ATOM 1478 C C . ASP A 1 196 ? 19.607 41.760 0.045 1.00 14.00 198 ASP A C 1
ATOM 1479 O O . ASP A 1 196 ? 18.554 42.164 0.534 1.00 13.29 198 ASP A O 1
ATOM 1484 N N . ALA A 1 197 ? 19.696 40.609 -0.616 1.00 13.51 199 ALA A N 1
ATOM 1485 C CA . ALA A 1 197 ? 18.532 39.748 -0.794 1.00 13.46 199 ALA A CA 1
ATOM 1486 C C . ALA A 1 197 ? 18.066 39.238 0.565 1.00 12.34 199 ALA A C 1
ATOM 1487 O O . ALA A 1 197 ? 16.865 39.137 0.829 1.00 12.13 199 ALA A O 1
ATOM 1489 N N . ALA A 1 198 ? 19.028 38.918 1.423 1.00 13.80 200 ALA A N 1
ATOM 1490 C CA . ALA A 1 198 ? 18.729 38.427 2.760 1.00 13.01 200 ALA A CA 1
ATOM 1491 C C . ALA A 1 198 ? 18.061 39.528 3.574 1.00 13.09 200 ALA A C 1
ATOM 1492 O O . ALA A 1 198 ? 17.106 39.277 4.306 1.00 11.94 200 ALA A O 1
ATOM 1494 N N . VAL A 1 199 ? 18.572 40.747 3.442 1.00 13.80 201 VAL A N 1
ATOM 1495 C CA . VAL A 1 199 ? 18.025 41.885 4.169 1.00 13.96 201 VAL A CA 1
ATOM 1496 C C . VAL A 1 199 ? 16.564 42.128 3.800 1.00 13.79 201 VAL A C 1
ATOM 1497 O O . VAL A 1 199 ? 15.743 42.420 4.667 1.00 13.50 201 VAL A O 1
ATOM 1501 N N . GLU A 1 200 ? 16.243 42.003 2.516 1.00 14.74 202 GLU A N 1
ATOM 1502 C CA . GLU A 1 200 ? 14.875 42.208 2.050 1.00 16.10 202 GLU A CA 1
ATOM 1503 C C . GLU A 1 200 ? 13.922 41.182 2.654 1.00 15.63 202 GLU A C 1
ATOM 1504 O O . GLU A 1 200 ? 12.838 41.534 3.122 1.00 15.08 202 GLU A O 1
ATOM 1510 N N . LEU A 1 201 ? 14.327 39.915 2.650 1.00 15.06 203 LEU A N 1
ATOM 1511 C CA . LEU A 1 201 ? 13.495 38.852 3.207 1.00 15.10 203 LEU A CA 1
ATOM 1512 C C . LEU A 1 201 ? 13.281 39.020 4.708 1.00 14.98 203 LEU A C 1
ATOM 1513 O O . LEU A 1 201 ? 12.175 38.822 5.211 1.00 14.87 203 LEU A O 1
ATOM 1518 N N . LEU A 1 202 ? 14.338 39.389 5.424 1.00 14.71 204 LEU A N 1
ATOM 1519 C CA . LEU A 1 202 ? 14.235 39.578 6.864 1.00 13.52 204 LEU A CA 1
ATOM 1520 C C . LEU A 1 202 ? 13.345 40.773 7.192 1.00 14.73 204 LEU A C 1
ATOM 1521 O O . LEU A 1 202 ? 12.552 40.723 8.129 1.00 13.87 204 LEU A O 1
ATOM 1526 N N . ASN A 1 203 ? 13.473 41.839 6.408 1.00 15.21 205 ASN A N 1
ATOM 1527 C CA . ASN A 1 203 ? 12.667 43.038 6.609 1.00 17.48 205 ASN A CA 1
ATOM 1528 C C . ASN A 1 203 ? 11.179 42.749 6.430 1.00 18.21 205 ASN A C 1
ATOM 1529 O O . ASN A 1 203 ? 10.345 43.255 7.180 1.00 20.06 205 ASN A O 1
ATOM 1534 N N . ASN A 1 204 ? 10.854 41.930 5.436 1.00 18.59 206 ASN A N 1
ATOM 1535 C CA . ASN A 1 204 ? 9.464 41.608 5.132 1.00 18.72 206 ASN A CA 1
ATOM 1536 C C . ASN A 1 204 ? 8.883 40.405 5.867 1.00 18.04 206 ASN A C 1
ATOM 1537 O O . ASN A 1 204 ? 7.697 40.107 5.730 1.00 17.92 206 ASN A O 1
ATOM 1542 N N . SER A 1 205 ? 9.703 39.714 6.648 1.00 16.60 207 SER A N 1
ATOM 1543 C CA . SER A 1 205 ? 9.220 38.545 7.374 1.00 15.40 207 SER A CA 1
ATOM 1544 C C . SER A 1 205 ? 8.438 38.928 8.622 1.00 16.41 207 SER A C 1
ATOM 1545 O O . SER A 1 205 ? 8.784 39.886 9.315 1.00 16.74 207 SER A O 1
ATOM 1548 N N . LYS A 1 206 ? 7.381 38.172 8.901 1.00 15.17 208 LYS A N 1
ATOM 1549 C CA . LYS A 1 206 ? 6.557 38.415 10.078 1.00 14.66 208 LYS A CA 1
ATOM 1550 C C . LYS A 1 206 ? 7.046 37.567 11.245 1.00 14.31 208 LYS A C 1
ATOM 1551 O O . LYS A 1 206 ? 6.773 37.879 12.406 1.00 12.38 208 LYS A O 1
ATOM 1557 N N . ARG A 1 207 ? 7.765 36.493 10.934 1.00 12.42 209 ARG A N 1
ATOM 1558 C CA . ARG A 1 207 ? 8.277 35.598 11.966 1.00 12.61 209 ARG A CA 1
ATOM 1559 C C . ARG A 1 207 ? 9.693 35.131 11.649 1.00 12.86 209 ARG A C 1
ATOM 1560 O O . ARG A 1 207 ? 9.911 33.978 11.271 1.00 13.30 209 ARG A O 1
ATOM 1568 N N . PRO A 1 208 ? 10.677 36.024 11.798 1.00 11.80 210 PRO A N 1
ATOM 1569 C CA . PRO A 1 208 ? 12.061 35.648 11.515 1.00 10.85 210 PRO A CA 1
ATOM 1570 C C . PRO A 1 208 ? 12.682 34.879 12.677 1.00 11.56 210 PRO A C 1
ATOM 1571 O O . PRO A 1 208 ? 12.320 35.091 13.833 1.00 10.50 210 PRO A O 1
ATOM 1575 N N . VAL A 1 209 ? 13.603 33.975 12.361 1.00 10.15 211 VAL A N 1
ATOM 1576 C CA . VAL A 1 209 ? 14.297 33.200 13.382 1.00 10.64 211 VAL A CA 1
ATOM 1577 C C . VAL A 1 209 ? 15.735 32.989 12.928 1.00 10.67 211 VAL A C 1
ATOM 1578 O O . VAL A 1 209 ? 15.996 32.761 11.744 1.00 11.77 211 VAL A O 1
ATOM 1582 N N . ILE A 1 210 ? 16.664 33.095 13.869 1.00 10.04 212 ILE A N 1
ATOM 1583 C CA . ILE A 1 210 ? 18.073 32.906 13.572 1.00 9.36 212 ILE A CA 1
ATOM 1584 C C . ILE A 1 210 ? 18.469 31.523 14.072 1.00 9.70 212 ILE A C 1
ATOM 1585 O O . ILE A 1 210 ? 18.287 31.204 15.246 1.00 10.88 212 ILE A O 1
ATOM 1590 N N . TYR A 1 211 ? 18.984 30.697 13.167 1.00 8.35 213 TYR A N 1
ATOM 1591 C CA . TYR A 1 211 ? 19.411 29.342 13.509 1.00 9.41 213 TYR A CA 1
ATOM 1592 C C . TYR A 1 211 ? 20.924 29.370 13.336 1.00 9.30 213 TYR A C 1
ATOM 1593 O O . TYR A 1 211 ? 21.434 29.262 12.219 1.00 8.67 213 TYR A O 1
ATOM 1602 N N . ALA A 1 212 ? 21.638 29.515 14.447 1.00 8.80 214 ALA A N 1
ATOM 1603 C CA . ALA A 1 212 ? 23.089 29.627 14.405 1.00 8.63 214 ALA A CA 1
ATOM 1604 C C . ALA A 1 212 ? 23.879 28.397 14.822 1.00 9.40 214 ALA A C 1
ATOM 1605 O O . ALA A 1 212 ? 23.685 27.865 15.919 1.00 10.73 214 ALA A O 1
ATOM 1607 N N . GLY A 1 213 ? 24.788 27.979 13.938 1.00 10.30 215 GLY A N 1
ATOM 1608 C CA . GLY A 1 213 ? 25.657 26.841 14.186 1.00 9.25 215 GLY A CA 1
ATOM 1609 C C . GLY A 1 213 ? 27.055 27.334 14.532 1.00 9.56 215 GLY A C 1
ATOM 1610 O O . GLY A 1 213 ? 27.272 28.545 14.620 1.00 9.58 215 GLY A O 1
ATOM 1611 N N . ILE A 1 214 ? 28.017 26.426 14.697 1.00 9.10 216 ILE A N 1
ATOM 1612 C CA . ILE A 1 214 ? 29.363 26.843 15.087 1.00 10.29 216 ILE A CA 1
ATOM 1613 C C . ILE A 1 214 ? 30.087 27.765 14.113 1.00 10.12 216 ILE A C 1
ATOM 1614 O O . ILE A 1 214 ? 31.181 28.251 14.409 1.00 11.40 216 ILE A O 1
ATOM 1619 N N . GLY A 1 215 ? 29.485 28.008 12.954 1.00 8.58 217 GLY A N 1
ATOM 1620 C CA . GLY A 1 215 ? 30.096 28.919 12.006 1.00 10.18 217 GLY A CA 1
ATOM 1621 C C . GLY A 1 215 ? 30.035 30.322 12.591 1.00 11.26 217 GLY A C 1
ATOM 1622 O O . GLY A 1 215 ? 30.751 31.229 12.152 1.00 11.77 217 GLY A O 1
ATOM 1623 N N . THR A 1 216 ? 29.178 30.499 13.594 1.00 10.97 218 THR A N 1
ATOM 1624 C CA . THR A 1 216 ? 29.029 31.796 14.250 1.00 10.88 218 THR A CA 1
ATOM 1625 C C . THR A 1 216 ? 29.919 31.918 15.483 1.00 9.98 218 THR A C 1
ATOM 1626 O O . THR A 1 216 ? 29.876 32.927 16.183 1.00 11.63 218 THR A O 1
ATOM 1630 N N . MET A 1 217 ? 30.721 30.891 15.751 1.00 10.97 219 MET A N 1
ATOM 1631 C CA . MET A 1 217 ? 31.626 30.924 16.897 1.00 11.85 219 MET A CA 1
ATOM 1632 C C . MET A 1 217 ? 32.450 32.208 16.875 1.00 11.16 219 MET A C 1
ATOM 1633 O O . MET A 1 217 ? 33.014 32.581 15.839 1.00 11.62 219 MET A O 1
ATOM 1638 N N . GLY A 1 218 ? 32.510 32.874 18.024 1.00 10.53 220 GLY A N 1
ATOM 1639 C CA . GLY A 1 218 ? 33.262 34.110 18.141 1.00 12.48 220 GLY A CA 1
ATOM 1640 C C . GLY A 1 218 ? 32.458 35.349 17.806 1.00 12.61 220 GLY A C 1
ATOM 1641 O O . GLY A 1 218 ? 32.941 36.474 17.976 1.00 13.70 220 GLY A O 1
ATOM 1642 N N . HIS A 1 219 ? 31.226 35.154 17.348 1.00 11.74 221 HIS A N 1
ATOM 1643 C CA . HIS A 1 219 ? 30.381 36.281 16.978 1.00 10.84 221 HIS A CA 1
ATOM 1644 C C . HIS A 1 219 ? 29.029 36.276 17.674 1.00 11.05 221 HIS A C 1
ATOM 1645 O O . HIS A 1 219 ? 28.060 36.825 17.158 1.00 10.79 221 HIS A O 1
ATOM 1652 N N . GLY A 1 220 ? 28.982 35.666 18.855 1.00 11.43 222 GLY A N 1
ATOM 1653 C CA . GLY A 1 220 ? 27.746 35.605 19.614 1.00 10.89 222 GLY A CA 1
ATOM 1654 C C . GLY A 1 220 ? 27.169 36.975 19.923 1.00 10.01 222 GLY A C 1
ATOM 1655 O O . GLY A 1 220 ? 25.969 37.192 19.755 1.00 10.23 222 GLY A O 1
ATOM 1656 N N . PRO A 1 221 ? 27.994 37.920 20.394 1.00 10.51 223 PRO A N 1
ATOM 1657 C CA . PRO A 1 221 ? 27.483 39.257 20.703 1.00 10.40 223 PRO A CA 1
ATOM 1658 C C . PRO A 1 221 ? 26.766 39.880 19.503 1.00 10.58 223 PRO A C 1
ATOM 1659 O O . PRO A 1 221 ? 25.681 40.442 19.647 1.00 10.47 223 PRO A O 1
ATOM 1663 N N . ALA A 1 222 ? 27.357 39.754 18.317 1.00 11.86 224 ALA A N 1
ATOM 1664 C CA . ALA A 1 222 ? 26.746 40.314 17.111 1.00 11.79 224 ALA A CA 1
ATOM 1665 C C . ALA A 1 222 ? 25.437 39.609 16.764 1.00 12.13 224 ALA A C 1
ATOM 1666 O O . ALA A 1 222 ? 24.473 40.247 16.345 1.00 12.16 224 ALA A O 1
ATOM 1668 N N . VAL A 1 223 ? 25.405 38.290 16.922 1.00 11.56 225 VAL A N 1
ATOM 1669 C CA . VAL A 1 223 ? 24.190 37.544 16.633 1.00 10.79 225 VAL A CA 1
ATOM 1670 C C . VAL A 1 223 ? 23.085 37.974 17.599 1.00 10.36 225 VAL A C 1
ATOM 1671 O O . VAL A 1 223 ? 21.933 38.133 17.200 1.00 11.06 225 VAL A O 1
ATOM 1675 N N . GLN A 1 224 ? 23.437 38.179 18.867 1.00 11.79 226 GLN A N 1
ATOM 1676 C CA . GLN A 1 224 ? 22.445 38.600 19.850 1.00 11.29 226 GLN A CA 1
ATOM 1677 C C . GLN A 1 224 ? 21.950 40.009 19.537 1.00 12.42 226 GLN A C 1
ATOM 1678 O O . GLN A 1 224 ? 20.781 40.323 19.761 1.00 12.40 226 GLN A O 1
ATOM 1684 N N . GLU A 1 225 ? 22.834 40.852 19.010 1.00 12.88 227 GLU A N 1
ATOM 1685 C CA . GLU A 1 225 ? 22.453 42.218 18.663 1.00 14.21 227 GLU A CA 1
ATOM 1686 C C . GLU A 1 225 ? 21.490 42.203 17.477 1.00 13.01 227 GLU A C 1
ATOM 1687 O O . GLU A 1 225 ? 20.527 42.970 17.437 1.00 13.87 227 GLU A O 1
ATOM 1693 N N . LEU A 1 226 ? 21.744 41.322 16.514 1.00 12.10 228 LEU A N 1
ATOM 1694 C CA . LEU A 1 226 ? 20.874 41.215 15.352 1.00 11.82 228 LEU A CA 1
ATOM 1695 C C . LEU A 1 226 ? 19.509 40.704 15.796 1.00 11.42 228 LEU A C 1
ATOM 1696 O O . LEU A 1 226 ? 18.471 41.187 15.342 1.00 11.55 228 LEU A O 1
ATOM 1701 N N . ALA A 1 227 ? 19.517 39.720 16.690 1.00 11.30 229 ALA A N 1
ATOM 1702 C CA . ALA A 1 227 ? 18.281 39.148 17.198 1.00 11.44 229 ALA A CA 1
ATOM 1703 C C . ALA A 1 227 ? 17.428 40.249 17.814 1.00 13.25 229 ALA A C 1
ATOM 1704 O O . ALA A 1 227 ? 16.230 40.343 17.543 1.00 12.58 229 ALA A O 1
ATOM 1706 N N . ARG A 1 228 ? 18.054 41.086 18.635 1.00 13.12 230 ARG A N 1
ATOM 1707 C CA . ARG A 1 228 ? 17.345 42.180 19.286 1.00 13.04 230 ARG A CA 1
ATOM 1708 C C . ARG A 1 228 ? 16.901 43.247 18.297 1.00 13.88 230 ARG A C 1
ATOM 1709 O O . ARG A 1 228 ? 15.790 43.774 18.403 1.00 15.49 230 ARG A O 1
ATOM 1717 N N . LYS A 1 229 ? 17.756 43.555 17.327 1.00 13.49 231 LYS A N 1
ATOM 1718 C CA . LYS A 1 229 ? 17.430 44.582 16.349 1.00 13.48 231 LYS A CA 1
ATOM 1719 C C . LYS A 1 229 ? 16.190 44.273 15.516 1.00 13.38 231 LYS A C 1
ATOM 1720 O O . LYS A 1 229 ? 15.323 45.131 15.360 1.00 14.88 231 LYS A O 1
ATOM 1726 N N . ILE A 1 230 ? 16.101 43.059 14.979 1.00 13.78 232 ILE A N 1
ATOM 1727 C CA . ILE A 1 230 ? 14.950 42.693 14.158 1.00 12.19 232 ILE A CA 1
ATOM 1728 C C . ILE A 1 230 ? 13.919 41.856 14.908 1.00 13.42 232 ILE A C 1
ATOM 1729 O O . ILE A 1 230 ? 12.943 41.385 14.320 1.00 13.24 232 ILE A O 1
ATOM 1734 N N . LYS A 1 231 ? 14.140 41.682 16.207 1.00 13.29 233 LYS A N 1
ATOM 1735 C CA . LYS A 1 231 ? 13.242 40.904 17.055 1.00 13.69 233 LYS A CA 1
ATOM 1736 C C . LYS A 1 231 ? 13.047 39.479 16.539 1.00 13.96 233 LYS A C 1
ATOM 1737 O O . LYS A 1 231 ? 11.918 39.006 16.382 1.00 13.73 233 LYS A O 1
ATOM 1743 N N . ALA A 1 232 ? 14.161 38.801 16.286 1.00 12.76 234 ALA A N 1
ATOM 1744 C CA . ALA A 1 232 ? 14.148 37.428 15.801 1.00 11.42 234 ALA A CA 1
ATOM 1745 C C . ALA A 1 232 ? 14.760 36.524 16.865 1.00 12.26 234 ALA A C 1
ATOM 1746 O O . ALA A 1 232 ? 15.912 36.713 17.262 1.00 12.67 234 ALA A O 1
ATOM 1748 N N . PRO A 1 233 ? 13.995 35.538 17.356 1.00 11.46 235 PRO A N 1
ATOM 1749 C CA . PRO A 1 233 ? 14.531 34.637 18.378 1.00 12.03 235 PRO A CA 1
ATOM 1750 C C . PRO A 1 233 ? 15.707 33.837 17.832 1.00 11.05 235 PRO A C 1
ATOM 1751 O O . PRO A 1 233 ? 15.868 33.692 16.616 1.00 11.44 235 PRO A O 1
ATOM 1755 N N . VAL A 1 234 ? 16.522 33.312 18.735 1.00 10.51 236 VAL A N 1
ATOM 1756 C CA . VAL A 1 234 ? 17.685 32.542 18.342 1.00 10.22 236 VAL A CA 1
ATOM 1757 C C . VAL A 1 234 ? 17.578 31.064 18.687 1.00 8.78 236 VAL A C 1
ATOM 1758 O O . VAL A 1 234 ? 17.184 30.696 19.792 1.00 8.12 236 VAL A O 1
ATOM 1762 N N . ILE A 1 235 ? 17.921 30.230 17.712 1.00 8.40 237 ILE A N 1
ATOM 1763 C CA . ILE A 1 235 ? 17.965 28.788 17.885 1.00 9.23 237 ILE A CA 1
ATOM 1764 C C . ILE A 1 235 ? 19.434 28.461 17.649 1.00 9.16 237 ILE A C 1
ATOM 1765 O O . ILE A 1 235 ? 20.059 29.027 16.751 1.00 9.84 237 ILE A O 1
ATOM 1770 N N . THR A 1 236 ? 19.992 27.580 18.467 1.00 8.49 238 THR A N 1
ATOM 1771 C CA . THR A 1 236 ? 21.384 27.189 18.301 1.00 9.02 238 THR A CA 1
ATOM 1772 C C . THR A 1 236 ? 21.445 25.688 18.050 1.00 11.14 238 THR A C 1
ATOM 1773 O O . THR A 1 236 ? 20.421 25.011 18.040 1.00 12.18 238 THR A O 1
ATOM 1777 N N . THR A 1 237 ? 22.645 25.172 17.825 1.00 11.33 239 THR A N 1
ATOM 1778 C CA . THR A 1 237 ? 22.819 23.745 17.591 1.00 10.75 239 THR A CA 1
ATOM 1779 C C . THR A 1 237 ? 23.449 23.119 18.829 1.00 10.92 239 THR A C 1
ATOM 1780 O O . THR A 1 237 ? 23.952 23.825 19.704 1.00 11.63 239 THR A O 1
ATOM 1784 N N . GLY A 1 238 ? 23.425 21.793 18.896 1.00 9.35 240 GLY A N 1
ATOM 1785 C CA . GLY A 1 238 ? 24.007 21.100 20.030 1.00 10.38 240 GLY A CA 1
ATOM 1786 C C . GLY A 1 238 ? 25.495 21.344 20.207 1.00 10.25 240 GLY A C 1
ATOM 1787 O O . GLY A 1 238 ? 26.043 21.061 21.270 1.00 10.61 240 GLY A O 1
ATOM 1788 N N . LYS A 1 239 ? 26.156 21.864 19.175 1.00 9.32 241 LYS A N 1
ATOM 1789 C CA . LYS A 1 239 ? 27.594 22.137 19.250 1.00 8.04 241 LYS A CA 1
ATOM 1790 C C . LYS A 1 239 ? 27.918 23.594 19.564 1.00 8.39 241 LYS A C 1
ATOM 1791 O O . LYS A 1 239 ? 29.043 23.909 19.952 1.00 9.76 241 LYS A O 1
ATOM 1797 N N . ASN A 1 240 ? 26.926 24.469 19.421 1.00 9.51 242 ASN A N 1
ATOM 1798 C CA . ASN A 1 240 ? 27.138 25.911 19.554 1.00 7.23 242 ASN A CA 1
ATOM 1799 C C . ASN A 1 240 ? 26.565 26.698 20.740 1.00 9.72 242 ASN A C 1
ATOM 1800 O O . ASN A 1 240 ? 26.421 27.915 20.649 1.00 10.24 242 ASN A O 1
ATOM 1805 N N . PHE A 1 241 ? 26.263 26.043 21.853 1.00 9.14 243 PHE A N 1
ATOM 1806 C CA . PHE A 1 241 ? 25.698 26.772 22.987 1.00 8.34 243 PHE A CA 1
ATOM 1807 C C . PHE A 1 241 ? 26.602 27.826 23.622 1.00 9.23 243 PHE A C 1
ATOM 1808 O O . PHE A 1 241 ? 26.123 28.870 24.069 1.00 10.22 243 PHE A O 1
ATOM 1816 N N . GLU A 1 242 ? 27.904 27.574 23.655 1.00 9.30 244 GLU A N 1
ATOM 1817 C CA . GLU A 1 242 ? 28.828 28.518 24.291 1.00 9.58 244 GLU A CA 1
ATOM 1818 C C . GLU A 1 242 ? 28.886 29.882 23.619 1.00 9.93 244 GLU A C 1
ATOM 1819 O O . GLU A 1 242 ? 29.331 30.864 24.216 1.00 11.86 244 GLU A O 1
ATOM 1825 N N . THR A 1 243 ? 28.437 29.940 22.374 1.00 8.77 245 THR A N 1
ATOM 1826 C CA . THR A 1 243 ? 28.450 31.182 21.615 1.00 8.99 245 THR A CA 1
ATOM 1827 C C . THR A 1 243 ? 27.500 32.233 22.193 1.00 9.75 245 THR A C 1
ATOM 1828 O O . THR A 1 243 ? 27.673 33.435 21.981 1.00 10.16 245 THR A O 1
ATOM 1832 N N . PHE A 1 244 ? 26.512 31.777 22.950 1.00 10.49 246 PHE A N 1
ATOM 1833 C CA . PHE A 1 244 ? 25.539 32.686 23.530 1.00 11.01 246 PHE A CA 1
ATOM 1834 C C . PHE A 1 244 ? 25.609 32.751 25.043 1.00 11.82 246 PHE A C 1
ATOM 1835 O O . PHE A 1 244 ? 26.079 31.823 25.702 1.00 11.69 246 PHE A O 1
ATOM 1843 N N . GLU A 1 245 ? 25.163 33.875 25.590 1.00 12.61 247 GLU A N 1
ATOM 1844 C CA . GLU A 1 245 ? 25.117 34.029 27.031 1.00 13.08 247 GLU A CA 1
ATOM 1845 C C . GLU A 1 245 ? 23.940 33.131 27.404 1.00 12.58 247 GLU A C 1
ATOM 1846 O O . GLU A 1 245 ? 22.843 33.272 26.856 1.00 11.99 247 GLU A O 1
ATOM 1852 N N . TRP A 1 246 ? 24.177 32.193 28.313 1.00 13.04 248 TRP A N 1
ATOM 1853 C CA . TRP A 1 246 ? 23.149 31.248 28.724 1.00 12.74 248 TRP A CA 1
ATOM 1854 C C . TRP A 1 246 ? 21.810 31.874 29.091 1.00 13.02 248 TRP A C 1
ATOM 1855 O O . TRP A 1 246 ? 20.763 31.259 28.884 1.00 13.24 248 TRP A O 1
ATOM 1866 N N . ASP A 1 247 ? 21.838 33.088 29.636 1.00 12.77 249 ASP A N 1
ATOM 1867 C CA . ASP A 1 247 ? 20.604 33.750 30.041 1.00 13.43 249 ASP A CA 1
ATOM 1868 C C . ASP A 1 247 ? 20.046 34.759 29.043 1.00 13.18 249 ASP A C 1
ATOM 1869 O O . ASP A 1 247 ? 19.166 35.550 29.386 1.00 12.98 249 ASP A O 1
ATOM 1874 N N . PHE A 1 248 ? 20.548 34.732 27.811 1.00 11.39 250 PHE A N 1
ATOM 1875 C CA . PHE A 1 248 ? 20.064 35.645 26.775 1.00 11.92 250 PHE A CA 1
ATOM 1876 C C . PHE A 1 248 ? 18.545 35.497 26.677 1.00 11.69 250 PHE A C 1
ATOM 1877 O O . PHE A 1 248 ? 18.024 34.390 26.520 1.00 11.19 250 PHE A O 1
ATOM 1885 N N . GLU A 1 249 ? 17.845 36.622 26.780 1.00 12.41 251 GLU A N 1
ATOM 1886 C CA . GLU A 1 249 ? 16.384 36.652 26.745 1.00 13.50 251 GLU A CA 1
ATOM 1887 C C . GLU A 1 249 ? 15.717 35.905 25.596 1.00 12.63 251 GLU A C 1
ATOM 1888 O O . GLU A 1 249 ? 14.661 35.301 25.778 1.00 11.94 251 GLU A O 1
ATOM 1894 N N . ALA A 1 250 ? 16.330 35.941 24.419 1.00 12.50 252 ALA A N 1
ATOM 1895 C CA . ALA A 1 250 ? 15.744 35.295 23.254 1.00 10.80 252 ALA A CA 1
ATOM 1896 C C . ALA A 1 250 ? 16.380 33.985 22.808 1.00 11.48 252 ALA A C 1
ATOM 1897 O O . ALA A 1 250 ? 16.185 33.564 21.667 1.00 11.80 252 ALA A O 1
ATOM 1899 N N . LEU A 1 251 ? 17.138 33.341 23.691 1.00 10.07 253 LEU A N 1
ATOM 1900 C CA . LEU A 1 251 ? 17.748 32.058 23.349 1.00 10.16 253 LEU A CA 1
ATOM 1901 C C . LEU A 1 251 ? 16.704 30.966 23.575 1.00 9.56 253 LEU A C 1
ATOM 1902 O O . LEU A 1 251 ? 16.276 30.737 24.708 1.00 10.13 253 LEU A O 1
ATOM 1907 N N . THR A 1 252 ? 16.301 30.292 22.498 1.00 9.11 254 THR A N 1
ATOM 1908 C CA . THR A 1 252 ? 15.291 29.237 22.584 1.00 9.60 254 THR A CA 1
ATOM 1909 C C . THR A 1 252 ? 15.885 27.845 22.758 1.00 8.93 254 THR A C 1
ATOM 1910 O O . THR A 1 252 ? 15.160 26.886 23.020 1.00 8.07 254 THR A O 1
ATOM 1914 N N . GLY A 1 253 ? 17.204 27.744 22.621 1.00 9.52 255 GLY A N 1
ATOM 1915 C CA . GLY A 1 253 ? 17.875 26.463 22.751 1.00 9.25 255 GLY A CA 1
ATOM 1916 C C . GLY A 1 253 ? 18.104 25.837 21.390 1.00 8.02 255 GLY A C 1
ATOM 1917 O O . GLY A 1 253 ? 18.238 26.548 20.397 1.00 8.21 255 GLY A O 1
ATOM 1918 N N . SER A 1 254 ? 18.160 24.510 21.353 1.00 8.74 256 SER A N 1
ATOM 1919 C CA . SER A 1 254 ? 18.364 23.773 20.109 1.00 9.34 256 SER A CA 1
ATOM 1920 C C . SER A 1 254 ? 17.138 22.906 19.821 1.00 10.05 256 SER A C 1
ATOM 1921 O O . SER A 1 254 ? 16.330 22.643 20.720 1.00 8.39 256 SER A O 1
ATOM 1924 N N . THR A 1 255 ? 16.990 22.461 18.573 1.00 9.07 257 THR A N 1
ATOM 1925 C CA . THR A 1 255 ? 15.840 21.631 18.219 1.00 8.14 257 THR A CA 1
ATOM 1926 C C . THR A 1 255 ? 16.136 20.136 18.315 1.00 8.89 257 THR A C 1
ATOM 1927 O O . THR A 1 255 ? 17.286 19.725 18.461 1.00 10.79 257 THR A O 1
ATOM 1931 N N . TYR A 1 256 ? 15.070 19.347 18.232 1.00 10.51 258 TYR A N 1
ATOM 1932 C CA . TYR A 1 256 ? 15.085 17.890 18.339 1.00 10.82 258 TYR A CA 1
ATOM 1933 C C . TYR A 1 256 ? 15.395 17.443 19.774 1.00 12.83 258 TYR A C 1
ATOM 1934 O O . TYR A 1 256 ? 15.275 18.241 20.707 1.00 12.38 258 TYR A O 1
ATOM 1943 N N . ARG A 1 257 ? 15.787 16.181 19.941 1.00 13.96 259 ARG A N 1
ATOM 1944 C CA . ARG A 1 257 ? 16.065 15.571 21.249 1.00 15.56 259 ARG A CA 1
ATOM 1945 C C . ARG A 1 257 ? 17.007 16.295 22.209 1.00 13.44 259 ARG A C 1
ATOM 1946 O O . ARG A 1 257 ? 16.623 16.600 23.338 1.00 16.05 259 ARG A O 1
ATOM 1954 N N . VAL A 1 258 ? 18.247 16.527 21.795 1.00 12.37 260 VAL A N 1
ATOM 1955 C CA . VAL A 1 258 ? 19.182 17.252 22.646 1.00 12.96 260 VAL A CA 1
ATOM 1956 C C . VAL A 1 258 ? 18.909 18.712 22.339 1.00 12.01 260 VAL A C 1
ATOM 1957 O O . VAL A 1 258 ? 19.647 19.377 21.606 1.00 12.03 260 VAL A O 1
ATOM 1961 N N . GLY A 1 259 ? 17.798 19.187 22.886 1.00 11.52 261 GLY A N 1
ATOM 1962 C CA . GLY A 1 259 ? 17.391 20.559 22.673 1.00 10.64 261 GLY A CA 1
ATOM 1963 C C . GLY A 1 259 ? 16.474 21.017 23.786 1.00 9.38 261 GLY A C 1
ATOM 1964 O O . GLY A 1 259 ? 16.375 20.360 24.828 1.00 9.83 261 GLY A O 1
ATOM 1965 N N . TRP A 1 260 ? 15.809 22.144 23.557 1.00 10.24 262 TRP A N 1
ATOM 1966 C CA . TRP A 1 260 ? 14.885 22.732 24.526 1.00 9.49 262 TRP A CA 1
ATOM 1967 C C . TRP A 1 260 ? 13.481 22.751 23.933 1.00 10.84 262 TRP A C 1
ATOM 1968 O O . TRP A 1 260 ? 13.309 22.643 22.719 1.00 10.18 262 TRP A O 1
ATOM 1979 N N . LYS A 1 261 ? 12.480 22.926 24.790 1.00 9.14 263 LYS A N 1
ATOM 1980 C CA . LYS A 1 261 ? 11.103 22.996 24.325 1.00 9.01 263 LYS A CA 1
ATOM 1981 C C . LYS A 1 261 ? 10.893 24.205 23.401 1.00 9.28 263 LYS A C 1
ATOM 1982 O O . LYS A 1 261 ? 10.373 24.062 22.297 1.00 9.26 263 LYS A O 1
ATOM 1988 N N . PRO A 1 262 ? 11.310 25.409 23.834 1.00 8.97 264 PRO A N 1
ATOM 1989 C CA . PRO A 1 262 ? 11.134 26.607 23.006 1.00 8.54 264 PRO A CA 1
ATOM 1990 C C . PRO A 1 262 ? 11.599 26.495 21.554 1.00 8.64 264 PRO A C 1
ATOM 1991 O O . PRO A 1 262 ? 10.827 26.780 20.642 1.00 8.02 264 PRO A O 1
ATOM 1995 N N . ALA A 1 263 ? 12.848 26.084 21.344 1.00 8.65 265 ALA A N 1
ATOM 1996 C CA . ALA A 1 263 ? 13.389 25.966 19.991 1.00 8.76 265 ALA A CA 1
ATOM 1997 C C . ALA A 1 263 ? 12.557 25.029 19.124 1.00 9.59 265 ALA A C 1
ATOM 1998 O O . ALA A 1 263 ? 12.260 25.338 17.970 1.00 9.73 265 ALA A O 1
ATOM 2000 N N . ASN A 1 264 ? 12.182 23.883 19.679 1.00 10.33 266 ASN A N 1
ATOM 2001 C CA . ASN A 1 264 ? 11.382 22.917 18.938 1.00 9.53 266 ASN A CA 1
ATOM 2002 C C . ASN A 1 264 ? 10.025 23.471 18.513 1.00 10.30 266 ASN A C 1
ATOM 2003 O O . ASN A 1 264 ? 9.493 23.093 17.471 1.00 9.80 266 ASN A O 1
ATOM 2008 N N . GLU A 1 265 ? 9.461 24.366 19.315 1.00 9.04 267 GLU A N 1
ATOM 2009 C CA . GLU A 1 265 ? 8.170 24.949 18.975 1.00 8.82 267 GLU A CA 1
ATOM 2010 C C . GLU A 1 265 ? 8.356 26.124 18.021 1.00 8.39 267 GLU A C 1
ATOM 2011 O O . GLU A 1 265 ? 7.582 26.298 17.078 1.00 9.42 267 GLU A O 1
ATOM 2017 N N . THR A 1 266 ? 9.398 26.915 18.258 1.00 9.33 268 THR A N 1
ATOM 2018 C CA . THR A 1 266 ? 9.690 28.073 17.421 1.00 8.93 268 THR A CA 1
ATOM 2019 C C . THR A 1 266 ? 9.894 27.717 15.952 1.00 9.66 268 THR A C 1
ATOM 2020 O O . THR A 1 266 ? 9.294 28.327 15.072 1.00 10.34 268 THR A O 1
ATOM 2024 N N . ILE A 1 267 ? 10.736 26.726 15.687 1.00 9.17 269 ILE A N 1
ATOM 2025 C CA . ILE A 1 267 ? 11.025 26.362 14.305 1.00 9.73 269 ILE A CA 1
ATOM 2026 C C . ILE A 1 267 ? 9.813 25.900 13.495 1.00 10.34 269 ILE A C 1
ATOM 2027 O O . ILE A 1 267 ? 9.776 26.092 12.278 1.00 10.50 269 ILE A O 1
ATOM 2032 N N . LEU A 1 268 ? 8.822 25.309 14.156 1.00 9.48 270 LEU A N 1
ATOM 2033 C CA . LEU A 1 268 ? 7.624 24.852 13.455 1.00 9.39 270 LEU A CA 1
ATOM 2034 C C . LEU A 1 268 ? 6.643 25.995 13.209 1.00 9.35 270 LEU A C 1
ATOM 2035 O O . LEU A 1 268 ? 5.687 25.843 12.450 1.00 9.73 270 LEU A O 1
ATOM 2040 N N . GLU A 1 269 ? 6.886 27.140 13.844 1.00 10.22 271 GLU A N 1
ATOM 2041 C CA . GLU A 1 269 ? 6.015 28.308 13.693 1.00 10.33 271 GLU A CA 1
ATOM 2042 C C . GLU A 1 269 ? 6.675 29.463 12.938 1.00 11.03 271 GLU A C 1
ATOM 2043 O O . GLU A 1 269 ? 6.027 30.462 12.629 1.00 11.31 271 GLU A O 1
ATOM 2049 N N . ALA A 1 270 ? 7.960 29.322 12.635 1.00 11.57 272 ALA A N 1
ATOM 2050 C CA . ALA A 1 270 ? 8.705 30.376 11.950 1.00 11.67 272 ALA A CA 1
ATOM 2051 C C . ALA A 1 270 ? 8.402 30.516 10.461 1.00 11.00 272 ALA A C 1
ATOM 2052 O O . ALA A 1 270 ? 7.974 29.562 9.809 1.00 11.66 272 ALA A O 1
ATOM 2054 N N . ASP A 1 271 ? 8.634 31.715 9.929 1.00 12.13 273 ASP A N 1
ATOM 2055 C CA . ASP A 1 271 ? 8.411 31.980 8.512 1.00 12.63 273 ASP A CA 1
ATOM 2056 C C . ASP A 1 271 ? 9.731 32.051 7.751 1.00 12.00 273 ASP A C 1
ATOM 2057 O O . ASP A 1 271 ? 9.901 31.395 6.721 1.00 12.51 273 ASP A O 1
ATOM 2062 N N . THR A 1 272 ? 10.660 32.854 8.257 1.00 12.08 274 THR A N 1
ATOM 2063 C CA . THR A 1 272 ? 11.960 33.008 7.616 1.00 12.84 274 THR A CA 1
ATOM 2064 C C . THR A 1 272 ? 13.089 32.573 8.536 1.00 13.54 274 THR A C 1
ATOM 2065 O O . THR A 1 272 ? 13.172 33.010 9.685 1.00 11.84 274 THR A O 1
ATOM 2069 N N . VAL A 1 273 ? 13.957 31.708 8.019 1.00 12.40 275 VAL A N 1
ATOM 2070 C CA . VAL A 1 273 ? 15.087 31.200 8.788 1.00 11.77 275 VAL A CA 1
ATOM 2071 C C . VAL A 1 273 ? 16.432 31.698 8.272 1.00 11.22 275 VAL A C 1
ATOM 2072 O O . VAL A 1 273 ? 16.730 31.577 7.083 1.00 12.67 275 VAL A O 1
ATOM 2076 N N . LEU A 1 274 ? 17.231 32.278 9.163 1.00 10.08 276 LEU A N 1
ATOM 2077 C CA . LEU A 1 274 ? 18.573 32.716 8.798 1.00 10.15 276 LEU A CA 1
ATOM 2078 C C . LEU A 1 274 ? 19.435 31.585 9.350 1.00 11.09 276 LEU A C 1
ATOM 2079 O O . LEU A 1 274 ? 19.727 31.532 10.545 1.00 8.74 276 LEU A O 1
ATOM 2084 N N . PHE A 1 275 ? 19.802 30.664 8.463 1.00 10.23 277 PHE A N 1
ATOM 2085 C CA . PHE A 1 275 ? 20.604 29.490 8.800 1.00 10.37 277 PHE A CA 1
ATOM 2086 C C . PHE A 1 275 ? 22.064 29.907 8.680 1.00 10.97 277 PHE A C 1
ATOM 2087 O O . PHE A 1 275 ? 22.647 29.854 7.600 1.00 12.20 277 PHE A O 1
ATOM 2095 N N . ALA A 1 276 ? 22.647 30.326 9.800 1.00 10.29 278 ALA A N 1
ATOM 2096 C CA . ALA A 1 276 ? 24.020 30.811 9.816 1.00 10.96 278 ALA A CA 1
ATOM 2097 C C . ALA A 1 276 ? 25.076 29.840 10.320 1.00 10.32 278 ALA A C 1
ATOM 2098 O O . ALA A 1 276 ? 25.120 29.510 11.504 1.00 8.79 278 ALA A O 1
ATOM 2100 N N . GLY A 1 277 ? 25.945 29.409 9.412 1.00 8.43 279 GLY A N 1
ATOM 2101 C CA . GLY A 1 277 ? 27.028 28.514 9.782 1.00 8.90 279 GLY A CA 1
ATOM 2102 C C . GLY A 1 277 ? 26.618 27.228 10.468 1.00 8.68 279 GLY A C 1
ATOM 2103 O O . GLY A 1 277 ? 27.092 26.926 11.565 1.00 9.51 279 GLY A O 1
ATOM 2104 N N . SER A 1 278 ? 25.747 26.463 9.817 1.00 8.62 280 SER A N 1
ATOM 2105 C CA . SER A 1 278 ? 25.280 25.199 10.370 1.00 8.20 280 SER A CA 1
ATOM 2106 C C . SER A 1 278 ? 25.124 24.113 9.313 1.00 7.81 280 SER A C 1
ATOM 2107 O O . SER A 1 278 ? 24.928 24.395 8.128 1.00 8.27 280 SER A O 1
ATOM 2110 N N . ASN A 1 279 ? 25.236 22.865 9.753 1.00 8.67 281 ASN A N 1
ATOM 2111 C CA . ASN A 1 279 ? 25.028 21.724 8.875 1.00 7.88 281 ASN A CA 1
ATOM 2112 C C . ASN A 1 279 ? 24.238 20.709 9.696 1.00 8.18 281 ASN A C 1
ATOM 2113 O O . ASN A 1 279 ? 24.504 19.508 9.659 1.00 9.66 281 ASN A O 1
ATOM 2118 N N . PHE A 1 280 ? 23.263 21.238 10.437 1.00 8.92 282 PHE A N 1
ATOM 2119 C CA . PHE A 1 280 ? 22.362 20.473 11.306 1.00 8.99 282 PHE A CA 1
ATOM 2120 C C . PHE A 1 280 ? 21.968 19.169 10.608 1.00 8.94 282 PHE A C 1
ATOM 2121 O O . PHE A 1 280 ? 21.218 19.179 9.632 1.00 8.70 282 PHE A O 1
ATOM 2129 N N . PRO A 1 281 ? 22.449 18.026 11.121 1.00 9.02 283 PRO A N 1
ATOM 2130 C CA . PRO A 1 281 ? 22.166 16.708 10.538 1.00 7.52 283 PRO A CA 1
ATOM 2131 C C . PRO A 1 281 ? 20.751 16.139 10.619 1.00 8.56 283 PRO A C 1
ATOM 2132 O O . PRO A 1 281 ? 20.415 15.205 9.891 1.00 8.82 283 PRO A O 1
ATOM 2136 N N . PHE A 1 282 ? 19.922 16.682 11.499 1.00 9.02 284 PHE A N 1
ATOM 2137 C CA . PHE A 1 282 ? 18.561 16.170 11.632 1.00 9.21 284 PHE A CA 1
ATOM 2138 C C . PHE A 1 282 ? 17.577 16.876 10.707 1.00 10.37 284 PHE A C 1
ATOM 2139 O O . PHE A 1 282 ? 16.426 16.456 10.588 1.00 9.89 284 PHE A O 1
ATOM 2147 N N . SER A 1 283 ? 18.040 17.935 10.049 1.00 9.89 285 SER A N 1
ATOM 2148 C CA . SER A 1 283 ? 17.202 18.734 9.157 1.00 10.26 285 SER A CA 1
ATOM 2149 C C . SER A 1 283 ? 16.175 17.973 8.324 1.00 10.06 285 SER A C 1
ATOM 2150 O O . SER A 1 283 ? 14.970 18.158 8.490 1.00 10.18 285 SER A O 1
ATOM 2153 N N . GLU A 1 284 ? 16.646 17.116 7.426 1.00 9.44 286 GLU A N 1
ATOM 2154 C CA . GLU A 1 284 ? 15.730 16.382 6.561 1.00 9.42 286 GLU A CA 1
ATOM 2155 C C . GLU A 1 284 ? 14.956 15.246 7.218 1.00 10.37 286 GLU A C 1
ATOM 2156 O O . GLU A 1 284 ? 13.729 15.186 7.112 1.00 10.61 286 GLU A O 1
ATOM 2162 N N . VAL A 1 285 ? 15.662 14.350 7.899 1.00 10.69 287 VAL A N 1
ATOM 2163 C CA . VAL A 1 285 ? 15.016 13.195 8.510 1.00 10.34 287 VAL A CA 1
ATOM 2164 C C . VAL A 1 285 ? 14.002 13.505 9.610 1.00 10.75 287 VAL A C 1
ATOM 2165 O O . VAL A 1 285 ? 13.100 12.706 9.857 1.00 12.28 287 VAL A O 1
ATOM 2169 N N . GLU A 1 286 ? 14.134 14.655 10.266 1.00 10.30 288 GLU A N 1
ATOM 2170 C CA . GLU A 1 286 ? 13.179 15.016 11.314 1.00 11.00 288 GLU A CA 1
ATOM 2171 C C . GLU A 1 286 ? 12.231 16.132 10.861 1.00 12.07 288 GLU A C 1
ATOM 2172 O O . GLU A 1 286 ? 11.404 16.611 11.640 1.00 13.40 288 GLU A O 1
ATOM 2178 N N . GLY A 1 287 ? 12.345 16.531 9.595 1.00 12.15 289 GLY A N 1
ATOM 2179 C CA . GLY A 1 287 ? 11.483 17.570 9.050 1.00 10.97 289 GLY A CA 1
ATOM 2180 C C . GLY A 1 287 ? 11.532 18.890 9.797 1.00 11.09 289 GLY A C 1
ATOM 2181 O O . GLY A 1 287 ? 10.531 19.594 9.905 1.00 11.67 289 GLY A O 1
ATOM 2182 N N . THR A 1 288 ? 12.711 19.229 10.302 1.00 9.43 290 THR A N 1
ATOM 2183 C CA . THR A 1 288 ? 12.920 20.454 11.065 1.00 8.47 290 THR A CA 1
ATOM 2184 C C . THR A 1 288 ? 12.325 21.713 10.444 1.00 9.31 290 THR A C 1
ATOM 2185 O O . THR A 1 288 ? 11.671 22.505 11.124 1.00 10.82 290 THR A O 1
ATOM 2189 N N . PHE A 1 289 ? 12.546 21.887 9.147 1.00 9.77 291 PHE A N 1
ATOM 2190 C CA . PHE A 1 289 ? 12.081 23.075 8.441 1.00 10.23 291 PHE A CA 1
ATOM 2191 C C . PHE A 1 289 ? 10.816 22.869 7.613 1.00 10.87 291 PHE A C 1
ATOM 2192 O O . PHE A 1 289 ? 10.551 23.640 6.690 1.00 12.16 291 PHE A O 1
ATOM 2200 N N . ARG A 1 290 ? 10.023 21.858 7.953 1.00 9.67 292 ARG A N 1
ATOM 2201 C CA . ARG A 1 290 ? 8.816 21.565 7.188 1.00 11.94 292 ARG A CA 1
ATOM 2202 C C . ARG A 1 290 ? 7.792 22.692 7.066 1.00 12.35 292 ARG A C 1
ATOM 2203 O O . ARG A 1 290 ? 7.054 22.742 6.080 1.00 12.69 292 ARG A O 1
ATOM 2211 N N . ASN A 1 291 ? 7.746 23.598 8.041 1.00 12.37 293 ASN A N 1
ATOM 2212 C CA . ASN A 1 291 ? 6.780 24.693 7.988 1.00 12.44 293 ASN A CA 1
ATOM 2213 C C . ASN A 1 291 ? 7.357 26.060 7.617 1.00 13.65 293 ASN A C 1
ATOM 2214 O O . ASN A 1 291 ? 6.625 27.048 7.585 1.00 14.74 293 ASN A O 1
ATOM 2219 N N . VAL A 1 292 ? 8.655 26.126 7.334 1.00 13.71 294 VAL A N 1
ATOM 2220 C CA . VAL A 1 292 ? 9.274 27.402 6.978 1.00 14.13 294 VAL A CA 1
ATOM 2221 C C . VAL A 1 292 ? 8.911 27.855 5.565 1.00 14.75 294 VAL A C 1
ATOM 2222 O O . VAL A 1 292 ? 8.709 27.034 4.669 1.00 15.40 294 VAL A O 1
ATOM 2226 N N . ASP A 1 293 ? 8.831 29.169 5.375 1.00 14.22 295 ASP A N 1
ATOM 2227 C CA . ASP A 1 293 ? 8.483 29.737 4.075 1.00 15.53 295 ASP A CA 1
ATOM 2228 C C . ASP A 1 293 ? 9.709 30.151 3.267 1.00 16.22 295 ASP A C 1
ATOM 2229 O O . ASP A 1 293 ? 9.782 29.899 2.060 1.00 17.73 295 ASP A O 1
ATOM 2234 N N . ASN A 1 294 ? 10.662 30.792 3.936 1.00 14.15 296 ASN A N 1
ATOM 2235 C CA . ASN A 1 294 ? 11.890 31.265 3.302 1.00 14.55 296 ASN A CA 1
ATOM 2236 C C . ASN A 1 294 ? 13.097 30.750 4.077 1.00 13.44 296 ASN A C 1
ATOM 2237 O O . ASN A 1 294 ? 13.040 30.588 5.294 1.00 12.48 296 ASN A O 1
ATOM 2242 N N . PHE A 1 295 ? 14.193 30.515 3.368 1.00 11.46 297 PHE A N 1
ATOM 2243 C CA . PHE A 1 295 ? 15.400 29.983 3.982 1.00 10.60 297 PHE A CA 1
ATOM 2244 C C . PHE A 1 295 ? 16.634 30.706 3.444 1.00 11.68 297 PHE A C 1
ATOM 2245 O O . PHE A 1 295 ? 16.895 30.703 2.239 1.00 11.27 297 PHE A O 1
ATOM 2253 N N . ILE A 1 296 ? 17.374 31.342 4.346 1.00 10.32 298 ILE A N 1
ATOM 2254 C CA . ILE A 1 296 ? 18.584 32.073 3.992 1.00 10.74 298 ILE A CA 1
ATOM 2255 C C . ILE A 1 296 ? 19.751 31.332 4.632 1.00 11.31 298 ILE A C 1
ATOM 2256 O O . ILE A 1 296 ? 19.710 31.021 5.818 1.00 10.97 298 ILE A O 1
ATOM 2261 N N . GLN A 1 297 ? 20.788 31.045 3.856 1.00 10.27 299 GLN A N 1
ATOM 2262 C CA . GLN A 1 297 ? 21.933 30.337 4.409 1.00 9.61 299 GLN A CA 1
ATOM 2263 C C . GLN A 1 297 ? 23.256 31.062 4.230 1.00 10.54 299 GLN A C 1
ATOM 2264 O O . GLN A 1 297 ? 23.538 31.626 3.169 1.00 10.43 299 GLN A O 1
ATOM 2270 N N . ILE A 1 298 ? 24.058 31.044 5.290 1.00 9.16 300 ILE A N 1
ATOM 2271 C CA . ILE A 1 298 ? 25.383 31.651 5.287 1.00 10.04 300 ILE A CA 1
ATOM 2272 C C . ILE A 1 298 ? 26.384 30.546 5.597 1.00 11.08 300 ILE A C 1
ATOM 2273 O O . ILE A 1 298 ? 26.234 29.835 6.591 1.00 10.32 300 ILE A O 1
ATOM 2278 N N . ASP A 1 299 ? 27.404 30.397 4.758 1.00 11.25 301 ASP A N 1
ATOM 2279 C CA . ASP A 1 299 ? 28.413 29.369 4.994 1.00 10.93 301 ASP A CA 1
ATOM 2280 C C . ASP A 1 299 ? 29.670 29.672 4.186 1.00 11.49 301 ASP A C 1
ATOM 2281 O O . ASP A 1 299 ? 29.603 30.332 3.149 1.00 11.55 301 ASP A O 1
ATOM 2286 N N . ILE A 1 300 ? 30.816 29.205 4.668 1.00 11.90 302 ILE A N 1
ATOM 2287 C CA . ILE A 1 300 ? 32.073 29.421 3.960 1.00 13.55 302 ILE A CA 1
ATOM 2288 C C . ILE A 1 300 ? 32.351 28.271 2.999 1.00 12.56 302 ILE A C 1
ATOM 2289 O O . ILE A 1 300 ? 33.237 28.357 2.150 1.00 13.10 302 ILE A O 1
ATOM 2294 N N . ASP A 1 301 ? 31.586 27.194 3.140 1.00 10.78 303 ASP A N 1
ATOM 2295 C CA . ASP A 1 301 ? 31.750 26.005 2.309 1.00 11.16 303 ASP A CA 1
ATOM 2296 C C . ASP A 1 301 ? 30.653 25.910 1.248 1.00 10.76 303 ASP A C 1
ATOM 2297 O O . ASP A 1 301 ? 29.490 25.660 1.556 1.00 11.24 303 ASP A O 1
ATOM 2302 N N . PRO A 1 302 ? 31.009 26.113 -0.028 1.00 11.39 304 PRO A N 1
ATOM 2303 C CA . PRO A 1 302 ? 29.989 26.031 -1.079 1.00 11.83 304 PRO A CA 1
ATOM 2304 C C . PRO A 1 302 ? 29.247 24.689 -1.125 1.00 10.49 304 PRO A C 1
ATOM 2305 O O . PRO A 1 302 ? 28.099 24.621 -1.566 1.00 10.39 304 PRO A O 1
ATOM 2309 N N . ALA A 1 303 ? 29.900 23.631 -0.655 1.00 10.65 305 ALA A N 1
ATOM 2310 C CA . ALA A 1 303 ? 29.304 22.299 -0.647 1.00 10.73 305 ALA A CA 1
ATOM 2311 C C . ALA A 1 303 ? 28.095 22.224 0.280 1.00 10.33 305 ALA A C 1
ATOM 2312 O O . ALA A 1 303 ? 27.273 21.314 0.161 1.00 10.88 305 ALA A O 1
ATOM 2314 N N . MET A 1 304 ? 27.998 23.184 1.199 1.00 9.42 306 MET A N 1
ATOM 2315 C CA . MET A 1 304 ? 26.906 23.232 2.172 1.00 10.03 306 MET A CA 1
ATOM 2316 C C . MET A 1 304 ? 25.711 24.080 1.746 1.00 10.23 306 MET A C 1
ATOM 2317 O O . MET A 1 304 ? 24.625 23.944 2.306 1.00 9.72 306 MET A O 1
ATOM 2322 N N . LEU A 1 305 ? 25.909 24.949 0.761 1.00 9.99 307 LEU A N 1
ATOM 2323 C CA . LEU A 1 305 ? 24.847 25.841 0.305 1.00 10.56 307 LEU A CA 1
ATOM 2324 C C . LEU A 1 305 ? 23.651 25.127 -0.315 1.00 10.30 307 LEU A C 1
ATOM 2325 O O . LEU A 1 305 ? 23.749 24.541 -1.397 1.00 10.63 307 LEU A O 1
ATOM 2330 N N . GLY A 1 306 ? 22.518 25.190 0.384 1.00 8.96 308 GLY A N 1
ATOM 2331 C CA . GLY A 1 306 ? 21.307 24.544 -0.087 1.00 8.72 308 GLY A CA 1
ATOM 2332 C C . GLY A 1 306 ? 21.280 23.055 0.210 1.00 8.20 308 GLY A C 1
ATOM 2333 O O . GLY A 1 306 ? 20.444 22.324 -0.319 1.00 9.56 308 GLY A O 1
ATOM 2334 N N . LYS A 1 307 ? 22.188 22.598 1.064 1.00 7.73 309 LYS A N 1
ATOM 2335 C CA . LYS A 1 307 ? 22.245 21.179 1.397 1.00 7.79 309 LYS A CA 1
ATOM 2336 C C . LYS A 1 307 ? 21.109 20.670 2.272 1.00 8.37 309 LYS A C 1
ATOM 2337 O O . LYS A 1 307 ? 20.505 19.644 1.971 1.00 8.73 309 LYS A O 1
ATOM 2343 N N . ARG A 1 308 ? 20.830 21.384 3.357 1.00 7.80 310 ARG A N 1
ATOM 2344 C CA . ARG A 1 308 ? 19.802 20.971 4.306 1.00 9.38 310 ARG A CA 1
ATOM 2345 C C . ARG A 1 308 ? 18.371 21.400 3.994 1.00 9.08 310 ARG A C 1
ATOM 2346 O O . ARG A 1 308 ? 17.426 20.893 4.595 1.00 11.33 310 ARG A O 1
ATOM 2354 N N . HIS A 1 309 ? 18.219 22.330 3.058 1.00 9.44 311 HIS A N 1
ATOM 2355 C CA . HIS A 1 309 ? 16.910 22.825 2.650 1.00 10.09 311 HIS A CA 1
ATOM 2356 C C . HIS A 1 309 ? 17.163 23.745 1.469 1.00 10.24 311 HIS A C 1
ATOM 2357 O O . HIS A 1 309 ? 18.258 24.287 1.324 1.00 9.96 311 HIS A O 1
ATOM 2364 N N . HIS A 1 310 ? 16.167 23.900 0.608 1.00 11.61 312 HIS A N 1
ATOM 2365 C CA . HIS A 1 310 ? 16.318 24.797 -0.525 1.00 11.41 312 HIS A CA 1
ATOM 2366 C C . HIS A 1 310 ? 16.638 26.171 0.052 1.00 12.62 312 HIS A C 1
ATOM 2367 O O . HIS A 1 310 ? 16.024 26.595 1.031 1.00 12.86 312 HIS A O 1
ATOM 2374 N N . ALA A 1 311 ? 17.609 26.858 -0.537 1.00 10.78 313 ALA A N 1
ATOM 2375 C CA . ALA A 1 311 ? 17.983 28.181 -0.060 1.00 10.65 313 ALA A CA 1
ATOM 2376 C C . ALA A 1 311 ? 17.461 29.256 -1.002 1.00 11.69 313 ALA A C 1
ATOM 2377 O O . ALA A 1 311 ? 17.779 29.261 -2.192 1.00 11.86 313 ALA A O 1
ATOM 2379 N N . ASP A 1 312 ? 16.648 30.163 -0.470 1.00 11.80 314 ASP A N 1
ATOM 2380 C CA . ASP A 1 312 ? 16.106 31.249 -1.278 1.00 12.31 314 ASP A CA 1
ATOM 2381 C C . ASP A 1 312 ? 17.197 32.296 -1.456 1.00 11.20 314 ASP A C 1
ATOM 2382 O O . ASP A 1 312 ? 17.240 33.012 -2.459 1.00 13.08 314 ASP A O 1
ATOM 2387 N N . VAL A 1 313 ? 18.083 32.370 -0.468 1.00 11.73 315 VAL A N 1
ATOM 2388 C CA . VAL A 1 313 ? 19.212 33.286 -0.493 1.00 11.03 315 VAL A CA 1
ATOM 2389 C C . VAL A 1 313 ? 20.428 32.519 0.009 1.00 10.95 315 VAL A C 1
ATOM 2390 O O . VAL A 1 313 ? 20.369 31.861 1.049 1.00 10.19 315 VAL A O 1
ATOM 2394 N N . ALA A 1 314 ? 21.517 32.575 -0.750 1.00 10.68 316 ALA A N 1
ATOM 2395 C CA . ALA A 1 314 ? 22.746 31.887 -0.372 1.00 10.62 316 ALA A CA 1
ATOM 2396 C C . ALA A 1 314 ? 23.874 32.895 -0.242 1.00 11.16 316 ALA A C 1
ATOM 2397 O O . ALA A 1 314 ? 24.147 33.663 -1.163 1.00 11.62 316 ALA A O 1
ATOM 2399 N N . ILE A 1 315 ? 24.523 32.887 0.914 1.00 10.01 317 ILE A N 1
ATOM 2400 C CA . ILE A 1 315 ? 25.617 33.804 1.190 1.00 9.87 317 ILE A CA 1
ATOM 2401 C C . ILE A 1 315 ? 26.899 33.027 1.452 1.00 9.94 317 ILE A C 1
ATOM 2402 O O . ILE A 1 315 ? 26.993 32.295 2.435 1.00 10.71 317 ILE A O 1
ATOM 2407 N N . LEU A 1 316 ? 27.875 33.176 0.558 1.00 10.48 318 LEU A N 1
ATOM 2408 C CA . LEU A 1 316 ? 29.158 32.496 0.698 1.00 10.28 318 LEU A CA 1
ATOM 2409 C C . LEU A 1 316 ? 30.171 33.438 1.331 1.00 11.60 318 LEU A C 1
ATOM 2410 O O . LEU A 1 316 ? 30.481 34.499 0.784 1.00 13.65 318 LEU A O 1
ATOM 2415 N N . GLY A 1 317 ? 30.683 33.051 2.491 1.00 12.98 319 GLY A N 1
ATOM 2416 C CA . GLY A 1 317 ? 31.653 33.886 3.168 1.00 15.09 319 GLY A CA 1
ATOM 2417 C C . GLY A 1 317 ? 31.588 33.704 4.667 1.00 14.54 319 GLY A C 1
ATOM 2418 O O . GLY A 1 317 ? 30.799 32.905 5.178 1.00 15.56 319 GLY A O 1
ATOM 2419 N N . ASP A 1 318 ? 32.420 34.456 5.375 1.00 13.14 320 ASP A N 1
ATOM 2420 C CA . ASP A 1 318 ? 32.480 34.379 6.826 1.00 13.36 320 ASP A CA 1
ATOM 2421 C C . ASP A 1 318 ? 31.173 34.826 7.494 1.00 13.24 320 ASP A C 1
ATOM 2422 O O . ASP A 1 318 ? 30.594 35.850 7.128 1.00 13.39 320 ASP A O 1
ATOM 2427 N N . ALA A 1 319 ? 30.718 34.049 8.478 1.00 13.08 321 ALA A N 1
ATOM 2428 C CA . ALA A 1 319 ? 29.479 34.343 9.196 1.00 12.31 321 ALA A CA 1
ATOM 2429 C C . ALA A 1 319 ? 29.559 35.661 9.960 1.00 12.54 321 ALA A C 1
ATOM 2430 O O . ALA A 1 319 ? 28.573 36.384 10.068 1.00 14.09 321 ALA A O 1
ATOM 2432 N N . ALA A 1 320 ? 30.735 35.961 10.497 1.00 14.01 322 ALA A N 1
ATOM 2433 C CA . ALA A 1 320 ? 30.946 37.197 11.244 1.00 13.41 322 ALA A CA 1
ATOM 2434 C C . ALA A 1 320 ? 30.673 38.398 10.365 1.00 14.32 322 ALA A C 1
ATOM 2435 O O . ALA A 1 320 ? 29.871 39.270 10.699 1.00 13.75 322 ALA A O 1
ATOM 2437 N N . LEU A 1 321 ? 31.377 38.445 9.243 1.00 13.13 323 LEU A N 1
ATOM 2438 C CA . LEU A 1 321 ? 31.231 39.543 8.309 1.00 13.89 323 LEU A CA 1
ATOM 2439 C C . LEU A 1 321 ? 29.798 39.628 7.796 1.00 14.04 323 LEU A C 1
ATOM 2440 O O . LEU A 1 321 ? 29.231 40.713 7.711 1.00 15.44 323 LEU A O 1
ATOM 2445 N N . ALA A 1 322 ? 29.209 38.480 7.469 1.00 13.06 324 ALA A N 1
ATOM 2446 C CA . ALA A 1 322 ? 27.839 38.447 6.967 1.00 12.76 324 ALA A CA 1
ATOM 2447 C C . ALA A 1 322 ? 26.844 38.977 8.000 1.00 13.20 324 ALA A C 1
ATOM 2448 O O . ALA A 1 322 ? 25.961 39.771 7.672 1.00 12.36 324 ALA A O 1
ATOM 2450 N N . ILE A 1 323 ? 26.982 38.535 9.245 1.00 11.95 325 ILE A N 1
ATOM 2451 C CA . ILE A 1 323 ? 26.089 38.993 10.303 1.00 13.34 325 ILE A CA 1
ATOM 2452 C C . ILE A 1 323 ? 26.231 40.500 10.492 1.00 14.60 325 ILE A C 1
ATOM 2453 O O . ILE A 1 323 ? 25.237 41.204 10.662 1.00 14.65 325 ILE A O 1
ATOM 2458 N N . ASP A 1 324 ? 27.466 40.989 10.455 1.00 14.09 326 ASP A N 1
ATOM 2459 C CA . ASP A 1 324 ? 27.721 42.418 10.616 1.00 16.36 326 ASP A CA 1
ATOM 2460 C C . ASP A 1 324 ? 27.086 43.227 9.491 1.00 15.76 326 ASP A C 1
ATOM 2461 O O . ASP A 1 324 ? 26.481 44.272 9.735 1.00 15.91 326 ASP A O 1
ATOM 2466 N N . GLU A 1 325 ? 27.223 42.740 8.262 1.00 15.14 327 GLU A N 1
ATOM 2467 C CA . GLU A 1 325 ? 26.662 43.420 7.098 1.00 15.03 327 GLU A CA 1
ATOM 2468 C C . GLU A 1 325 ? 25.141 43.443 7.152 1.00 14.99 327 GLU A C 1
ATOM 2469 O O . GLU A 1 325 ? 24.514 44.450 6.814 1.00 15.63 327 GLU A O 1
ATOM 2475 N N . ILE A 1 326 ? 24.547 42.330 7.572 1.00 13.11 328 ILE A N 1
ATOM 2476 C CA . ILE A 1 326 ? 23.098 42.247 7.679 1.00 12.73 328 ILE A CA 1
ATOM 2477 C C . ILE A 1 326 ? 22.629 43.195 8.777 1.00 14.22 328 ILE A C 1
ATOM 2478 O O . ILE A 1 326 ? 21.671 43.943 8.597 1.00 13.91 328 ILE A O 1
ATOM 2483 N N . LEU A 1 327 ? 23.318 43.157 9.913 1.00 14.68 329 LEU A N 1
ATOM 2484 C CA . LEU A 1 327 ? 22.989 44.006 11.055 1.00 16.17 329 LEU A CA 1
ATOM 2485 C C . LEU A 1 327 ? 22.972 45.491 10.692 1.00 17.65 329 LEU A C 1
ATOM 2486 O O . LEU A 1 327 ? 22.088 46.235 11.118 1.00 17.19 329 LEU A O 1
ATOM 2491 N N . ASN A 1 328 ? 23.947 45.914 9.897 1.00 17.75 330 ASN A N 1
ATOM 2492 C CA . ASN A 1 328 ? 24.060 47.312 9.494 1.00 20.26 330 ASN A CA 1
ATOM 2493 C C . ASN A 1 328 ? 22.997 47.750 8.482 1.00 20.41 330 ASN A C 1
ATOM 2494 O O . ASN A 1 328 ? 22.573 48.907 8.483 1.00 21.83 330 ASN A O 1
ATOM 2499 N N . LYS A 1 329 ? 22.559 46.825 7.633 1.00 18.58 331 LYS A N 1
ATOM 2500 C CA . LYS A 1 329 ? 21.581 47.138 6.591 1.00 18.17 331 LYS A CA 1
ATOM 2501 C C . LYS A 1 329 ? 20.104 46.905 6.902 1.00 18.15 331 LYS A C 1
ATOM 2502 O O . LYS A 1 329 ? 19.240 47.583 6.345 1.00 18.85 331 LYS A O 1
ATOM 2508 N N . VAL A 1 330 ? 19.810 45.947 7.773 1.00 17.12 332 VAL A N 1
ATOM 2509 C CA . VAL A 1 330 ? 18.427 45.626 8.112 1.00 17.08 332 VAL A CA 1
ATOM 2510 C C . VAL A 1 330 ? 17.721 46.716 8.921 1.00 16.90 332 VAL A C 1
ATOM 2511 O O . VAL A 1 330 ? 18.357 47.490 9.637 1.00 17.26 332 VAL A O 1
ATOM 2515 N N . ASP A 1 331 ? 16.399 46.772 8.792 1.00 17.09 333 ASP A N 1
ATOM 2516 C CA . ASP A 1 331 ? 15.594 47.750 9.515 1.00 17.77 333 ASP A CA 1
ATOM 2517 C C . ASP A 1 331 ? 15.374 47.302 10.952 1.00 17.05 333 ASP A C 1
ATOM 2518 O O . ASP A 1 331 ? 15.157 46.120 11.217 1.00 16.58 333 ASP A O 1
ATOM 2523 N N . ALA A 1 332 ? 15.422 48.252 11.878 1.00 17.01 334 ALA A N 1
ATOM 2524 C CA . ALA A 1 332 ? 15.204 47.943 13.281 1.00 16.82 334 ALA A CA 1
ATOM 2525 C C . ALA A 1 332 ? 13.712 47.723 13.502 1.00 17.23 334 ALA A C 1
ATOM 2526 O O . ALA A 1 332 ? 12.879 48.404 12.902 1.00 18.31 334 ALA A O 1
ATOM 2528 N N . VAL A 1 333 ? 13.383 46.757 14.352 1.00 17.17 335 VAL A N 1
ATOM 2529 C CA . VAL A 1 333 ? 11.994 46.449 14.664 1.00 17.20 335 VAL A CA 1
ATOM 2530 C C . VAL A 1 333 ? 11.768 46.800 16.129 1.00 18.90 335 VAL A C 1
ATOM 2531 O O . VAL A 1 333 ? 12.426 46.256 17.015 1.00 18.30 335 VAL A O 1
ATOM 2535 N N . GLU A 1 334 ? 10.839 47.719 16.376 1.00 20.34 336 GLU A N 1
ATOM 2536 C CA . GLU A 1 334 ? 10.546 48.169 17.732 1.00 23.54 336 GLU A CA 1
ATOM 2537 C C . GLU A 1 334 ? 9.692 47.207 18.550 1.00 23.19 336 GLU A C 1
ATOM 2538 O O . GLU A 1 334 ? 10.054 46.853 19.673 1.00 25.17 336 GLU A O 1
ATOM 2544 N N . GLU A 1 335 ? 8.560 46.791 17.990 1.00 23.03 337 GLU A N 1
ATOM 2545 C CA . GLU A 1 335 ? 7.648 45.883 18.681 1.00 23.25 337 GLU A CA 1
ATOM 2546 C C . GLU A 1 335 ? 7.299 44.686 17.806 1.00 21.15 337 GLU A C 1
ATOM 2547 O O . GLU A 1 335 ? 7.190 44.808 16.585 1.00 20.71 337 GLU A O 1
ATOM 2553 N N . SER A 1 336 ? 7.122 43.528 18.435 1.00 19.15 338 SER A N 1
ATOM 2554 C CA . SER A 1 336 ? 6.782 42.311 17.709 1.00 16.96 338 SER A CA 1
ATOM 2555 C C . SER A 1 336 ? 6.046 41.302 18.580 1.00 14.79 338 SER A C 1
ATOM 2556 O O . SER A 1 336 ? 6.562 40.860 19.604 1.00 14.50 338 SER A O 1
ATOM 2559 N N . ALA A 1 337 ? 4.837 40.939 18.164 1.00 13.49 339 ALA A N 1
ATOM 2560 C CA . ALA A 1 337 ? 4.041 39.960 18.895 1.00 13.35 339 ALA A CA 1
ATOM 2561 C C . ALA A 1 337 ? 4.789 38.630 18.899 1.00 12.69 339 ALA A C 1
ATOM 2562 O O . ALA A 1 337 ? 4.802 37.914 19.898 1.00 12.54 339 ALA A O 1
ATOM 2564 N N . TRP A 1 338 ? 5.405 38.311 17.763 1.00 12.61 340 TRP A N 1
ATOM 2565 C CA . TRP A 1 338 ? 6.177 37.082 17.594 1.00 11.47 340 TRP A CA 1
ATOM 2566 C C . TRP A 1 338 ? 7.311 37.010 18.617 1.00 11.88 340 TRP A C 1
ATOM 2567 O O . TRP A 1 338 ? 7.536 35.971 19.246 1.00 10.99 340 TRP A O 1
ATOM 2578 N N . TRP A 1 339 ? 8.017 38.122 18.784 1.00 12.36 341 TRP A N 1
ATOM 2579 C CA . TRP A 1 339 ? 9.122 38.203 19.734 1.00 12.00 341 TRP A CA 1
ATOM 2580 C C . TRP A 1 339 ? 8.609 38.050 21.163 1.00 12.16 341 TRP A C 1
ATOM 2581 O O . TRP A 1 339 ? 9.129 37.252 21.944 1.00 13.07 341 TRP A O 1
ATOM 2592 N N . THR A 1 340 ? 7.573 38.807 21.498 1.00 11.82 342 THR A N 1
ATOM 2593 C CA . THR A 1 340 ? 7.001 38.759 22.839 1.00 13.04 342 THR A CA 1
ATOM 2594 C C . THR A 1 340 ? 6.539 37.353 23.228 1.00 12.21 342 THR A C 1
ATOM 2595 O O . THR A 1 340 ? 6.819 36.882 24.333 1.00 12.03 342 THR A O 1
ATOM 2599 N N . ALA A 1 341 ? 5.843 36.681 22.318 1.00 11.90 343 ALA A N 1
ATOM 2600 C CA . ALA A 1 341 ? 5.361 35.329 22.577 1.00 12.28 343 ALA A CA 1
ATOM 2601 C C . ALA A 1 341 ? 6.530 34.378 22.826 1.00 11.25 343 ALA A C 1
ATOM 2602 O O . ALA A 1 341 ? 6.471 33.524 23.711 1.00 11.52 343 ALA A O 1
ATOM 2604 N N . ASN A 1 342 ? 7.590 34.522 22.036 1.00 11.14 344 ASN A N 1
ATOM 2605 C CA . ASN A 1 342 ? 8.764 33.672 22.195 1.00 10.89 344 ASN A CA 1
ATOM 2606 C C . ASN A 1 342 ? 9.463 33.907 23.528 1.00 10.35 344 ASN A C 1
ATOM 2607 O O . ASN A 1 342 ? 9.904 32.957 24.174 1.00 9.46 344 ASN A O 1
ATOM 2612 N N . LEU A 1 343 ? 9.569 35.166 23.942 1.00 10.67 345 LEU A N 1
ATOM 2613 C CA . LEU A 1 343 ? 10.226 35.466 25.211 1.00 11.79 345 LEU A CA 1
ATOM 2614 C C . LEU A 1 343 ? 9.487 34.810 26.370 1.00 11.17 345 LEU A C 1
ATOM 2615 O O . LEU A 1 343 ? 10.105 34.275 27.286 1.00 11.14 345 LEU A O 1
ATOM 2620 N N . LYS A 1 344 ? 8.159 34.848 26.335 1.00 11.17 346 LYS A N 1
ATOM 2621 C CA . LYS A 1 344 ? 7.380 34.234 27.402 1.00 10.32 346 LYS A CA 1
ATOM 2622 C C . LYS A 1 344 ? 7.543 32.715 27.375 1.00 9.25 346 LYS A C 1
ATOM 2623 O O . LYS A 1 344 ? 7.657 32.067 28.415 1.00 9.39 346 LYS A O 1
ATOM 2629 N N . ASN A 1 345 ? 7.566 32.147 26.176 1.00 10.07 347 ASN A N 1
ATOM 2630 C CA . ASN A 1 345 ? 7.718 30.706 26.040 1.00 9.22 347 ASN A CA 1
ATOM 2631 C C . ASN A 1 345 ? 9.066 30.267 26.616 1.00 10.09 347 ASN A C 1
ATOM 2632 O O . ASN A 1 345 ? 9.162 29.229 27.279 1.00 9.85 347 ASN A O 1
ATOM 2637 N N . ILE A 1 346 ? 10.102 31.062 26.365 1.00 8.48 348 ILE A N 1
ATOM 2638 C CA . ILE A 1 346 ? 11.437 30.761 26.869 1.00 7.80 348 ILE A CA 1
ATOM 2639 C C . ILE A 1 346 ? 11.454 30.852 28.393 1.00 8.17 348 ILE A C 1
ATOM 2640 O O . ILE A 1 346 ? 11.995 29.978 29.069 1.00 9.66 348 ILE A O 1
ATOM 2645 N N . ALA A 1 347 ? 10.853 31.911 28.928 1.00 9.83 349 ALA A N 1
ATOM 2646 C CA . ALA A 1 347 ? 10.801 32.115 30.374 1.00 9.18 349 ALA A CA 1
ATOM 2647 C C . ALA A 1 347 ? 10.084 30.961 31.074 1.00 9.44 349 ALA A C 1
ATOM 2648 O O . ALA A 1 347 ? 10.490 30.526 32.154 1.00 8.99 349 ALA A O 1
ATOM 2650 N N . ASN A 1 348 ? 9.012 30.473 30.458 1.00 9.27 350 ASN A N 1
ATOM 2651 C CA . ASN A 1 348 ? 8.247 29.359 31.009 1.00 9.45 350 ASN A CA 1
ATOM 2652 C C . ASN A 1 348 ? 9.139 28.121 31.096 1.00 9.72 350 ASN A C 1
ATOM 2653 O O . ASN A 1 348 ? 9.089 27.373 32.070 1.00 8.80 350 ASN A O 1
ATOM 2658 N N . TRP A 1 349 ? 9.960 27.913 30.070 1.00 8.14 351 TRP A N 1
ATOM 2659 C CA . TRP A 1 349 ? 10.873 26.779 30.047 1.00 9.36 351 TRP A CA 1
ATOM 2660 C C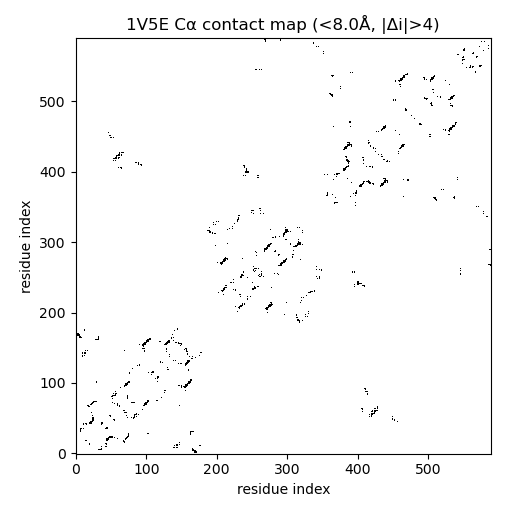 . TRP A 1 349 ? 11.943 26.926 31.121 1.00 9.34 351 TRP A C 1
ATOM 2661 O O . TRP A 1 349 ? 12.291 25.958 31.798 1.00 9.65 351 TRP A O 1
ATOM 2672 N N . ARG A 1 350 ? 12.459 28.139 31.284 1.00 9.81 352 ARG A N 1
ATOM 2673 C CA . ARG A 1 350 ? 13.488 28.378 32.283 1.00 11.15 352 ARG A CA 1
ATOM 2674 C C . ARG A 1 350 ? 12.955 28.185 33.700 1.00 11.12 352 ARG A C 1
ATOM 2675 O O . ARG A 1 350 ? 13.698 27.787 34.592 1.00 11.53 352 ARG A O 1
ATOM 2683 N N . GLU A 1 351 ? 11.665 28.445 33.905 1.00 11.08 353 GLU A N 1
ATOM 2684 C CA . GLU A 1 351 ? 11.062 28.257 35.225 1.00 11.22 353 GLU A CA 1
ATOM 2685 C C . GLU A 1 351 ? 11.098 26.771 35.578 1.00 10.35 353 GLU A C 1
ATOM 2686 O O . GLU A 1 351 ? 11.388 26.382 36.714 1.00 10.28 353 GLU A O 1
ATOM 2692 N N . TYR A 1 352 ? 10.786 25.951 34.582 1.00 10.06 354 TYR A N 1
ATOM 2693 C CA . TYR A 1 352 ? 10.762 24.502 34.720 1.00 10.04 354 TYR A CA 1
ATOM 2694 C C . TYR A 1 352 ? 12.145 23.955 35.052 1.00 11.27 354 TYR A C 1
ATOM 2695 O O . TYR A 1 352 ? 12.316 23.200 36.012 1.00 10.04 354 TYR A O 1
ATOM 2704 N N . ILE A 1 353 ? 13.131 24.335 34.249 1.00 10.64 355 ILE A N 1
ATOM 2705 C CA . ILE A 1 353 ? 14.497 23.874 34.456 1.00 11.17 355 ILE A CA 1
ATOM 2706 C C . ILE A 1 353 ? 15.031 24.328 35.811 1.00 11.35 355 ILE A C 1
ATOM 2707 O O . ILE A 1 353 ? 15.645 23.545 36.536 1.00 11.01 355 ILE A O 1
ATOM 2712 N N . ASN A 1 354 ? 14.783 25.586 36.156 1.00 12.49 356 ASN A N 1
ATOM 2713 C CA . ASN A 1 354 ? 15.246 26.119 37.434 1.00 13.24 356 ASN A CA 1
ATOM 2714 C C . ASN A 1 354 ? 14.633 25.356 38.601 1.00 13.47 356 ASN A C 1
ATOM 2715 O O . ASN A 1 354 ? 15.292 25.107 39.611 1.00 14.04 356 ASN A O 1
ATOM 2720 N N . MET A 1 355 ? 13.367 24.980 38.459 1.00 12.47 357 MET A N 1
ATOM 2721 C CA . MET A 1 355 ? 12.678 24.255 39.520 1.00 12.55 357 MET A CA 1
ATOM 2722 C C . MET A 1 355 ? 13.341 22.901 39.746 1.00 12.57 357 MET A C 1
ATOM 2723 O O . MET A 1 355 ? 13.529 22.472 40.881 1.00 12.88 357 MET A O 1
ATOM 2728 N N . LEU A 1 356 ? 13.710 22.233 38.659 1.00 11.34 358 LEU A N 1
ATOM 2729 C CA . LEU A 1 356 ? 14.354 20.935 38.759 1.00 11.83 358 LEU A CA 1
ATOM 2730 C C . LEU A 1 356 ? 15.755 21.048 3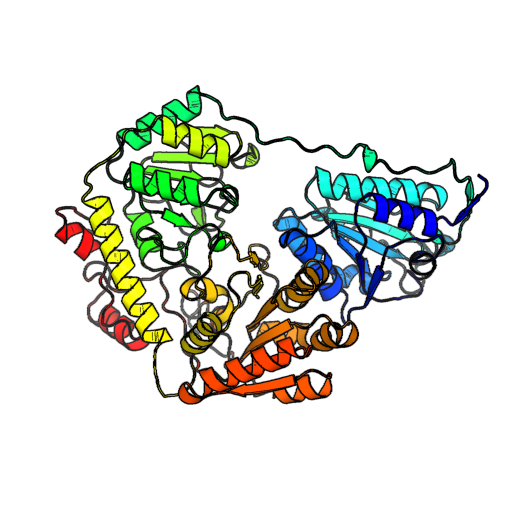9.357 1.00 12.86 358 LEU A C 1
ATOM 2731 O O . LEU A 1 356 ? 16.136 20.255 40.215 1.00 13.31 358 LEU A O 1
ATOM 2736 N N . GLU A 1 357 ? 16.512 22.041 38.903 1.00 12.88 359 GLU A N 1
ATOM 2737 C CA . GLU A 1 357 ? 17.880 22.237 39.373 1.00 13.70 359 GLU A CA 1
ATOM 2738 C C . GLU A 1 357 ? 17.993 22.628 40.837 1.00 13.84 359 GLU A C 1
ATOM 2739 O O . GLU A 1 357 ? 18.956 22.253 41.504 1.00 14.97 359 GLU A O 1
ATOM 2745 N N . THR A 1 358 ? 17.011 23.374 41.335 1.00 14.48 360 THR A N 1
ATOM 2746 C CA . THR A 1 358 ? 17.056 23.859 42.710 1.00 16.75 360 THR A CA 1
ATOM 2747 C C . THR A 1 358 ? 16.336 23.059 43.792 1.00 16.90 360 THR A C 1
ATOM 2748 O O . THR A 1 358 ? 16.062 23.592 44.869 1.00 17.34 360 THR A O 1
ATOM 2752 N N . LYS A 1 359 ? 16.029 21.793 43.528 1.00 15.96 361 LYS A N 1
ATOM 2753 C CA . LYS A 1 359 ? 15.375 20.974 44.547 1.00 17.41 361 LYS A CA 1
ATOM 2754 C C . LYS A 1 359 ? 16.307 20.927 45.753 1.00 17.98 361 LYS A C 1
ATOM 2755 O O . LYS A 1 359 ? 17.525 20.990 45.600 1.00 17.30 361 LYS A O 1
ATOM 2761 N N . GLU A 1 360 ? 15.741 20.805 46.948 1.00 19.22 362 GLU A N 1
ATOM 2762 C CA . GLU A 1 360 ? 16.551 20.786 48.160 1.00 20.15 362 GLU A CA 1
ATOM 2763 C C . GLU A 1 360 ? 16.862 19.414 48.753 1.00 19.19 362 GLU A C 1
ATOM 2764 O O . GLU A 1 360 ? 17.949 19.208 49.295 1.00 19.57 362 GLU A O 1
ATOM 2770 N N . GLU A 1 361 ? 15.924 18.477 48.665 1.00 17.93 363 GLU A N 1
ATOM 2771 C CA . GLU A 1 361 ? 16.151 17.147 49.227 1.00 19.61 363 GLU A CA 1
ATOM 2772 C C . GLU A 1 361 ? 15.521 16.027 48.406 1.00 17.63 363 GLU A C 1
ATOM 2773 O O . GLU A 1 361 ? 14.547 16.241 47.687 1.00 19.00 363 GLU A O 1
ATOM 2779 N N . GLY A 1 362 ? 16.083 14.827 48.530 1.00 17.07 364 GLY A N 1
ATOM 2780 C CA . GLY A 1 362 ? 15.558 13.681 47.810 1.00 16.88 364 GLY A CA 1
ATOM 2781 C C . GLY A 1 362 ? 16.627 12.905 47.066 1.00 16.42 364 GLY A C 1
ATOM 2782 O O . GLY A 1 362 ? 17.811 13.241 47.138 1.00 15.31 364 GLY A O 1
ATOM 2783 N N . ASP A 1 363 ? 16.210 11.858 46.361 1.00 15.95 365 ASP A N 1
ATOM 2784 C CA . ASP A 1 363 ? 17.136 11.044 45.585 1.00 16.16 365 ASP A CA 1
ATOM 2785 C C . ASP A 1 363 ? 17.734 11.921 44.490 1.00 15.03 365 ASP A C 1
ATOM 2786 O O . ASP A 1 363 ? 17.016 12.629 43.782 1.00 15.36 365 ASP A O 1
ATOM 2791 N N . LEU A 1 364 ? 19.054 11.868 44.358 1.00 13.88 366 LEU A N 1
ATOM 2792 C CA . LEU A 1 364 ? 19.770 12.671 43.377 1.00 12.13 366 LEU A CA 1
ATOM 2793 C C . LEU A 1 364 ? 19.360 12.431 41.928 1.00 10.86 366 LEU A C 1
ATOM 2794 O O . LEU A 1 364 ? 19.187 11.292 41.494 1.00 12.40 366 LEU A O 1
ATOM 2799 N N . GLN A 1 365 ? 19.204 13.526 41.193 1.00 11.53 367 GLN A N 1
ATOM 2800 C CA . GLN A 1 365 ? 18.862 13.484 39.776 1.00 11.35 367 GLN A CA 1
ATOM 2801 C C . GLN A 1 365 ? 19.990 14.243 39.093 1.00 11.31 367 GLN A C 1
ATOM 2802 O O . GLN A 1 365 ? 20.666 15.053 39.728 1.00 11.60 367 GLN A O 1
ATOM 2808 N N . PHE A 1 366 ? 20.206 14.006 37.806 1.00 11.76 368 PHE A N 1
ATOM 2809 C CA . PHE A 1 366 ? 21.284 14.727 37.148 1.00 11.33 368 PHE A CA 1
ATOM 2810 C C . PHE A 1 366 ? 21.043 16.240 37.156 1.00 11.00 368 PHE A C 1
ATOM 2811 O O . PHE A 1 366 ? 21.987 17.019 37.072 1.00 10.47 368 PHE A O 1
ATOM 2819 N N . TYR A 1 367 ? 19.784 16.653 37.289 1.00 10.78 369 TYR A N 1
ATOM 2820 C CA . TYR A 1 367 ? 19.452 18.075 37.320 1.00 11.23 369 TYR A CA 1
ATOM 2821 C C . TYR A 1 367 ? 20.227 18.809 38.411 1.00 9.77 369 TYR A C 1
ATOM 2822 O O . TYR A 1 367 ? 20.784 19.877 38.174 1.00 10.07 369 TYR A O 1
ATOM 2831 N N . GLN A 1 368 ? 20.248 18.238 39.612 1.00 10.88 370 GLN A N 1
ATOM 2832 C CA . GLN A 1 368 ? 20.933 18.883 40.725 1.00 10.30 370 GLN A CA 1
ATOM 2833 C C . GLN A 1 368 ? 22.449 18.773 40.652 1.00 9.46 370 GLN A C 1
ATOM 2834 O O . GLN A 1 368 ? 23.159 19.572 41.264 1.00 10.50 370 GLN A O 1
ATOM 2840 N N . VAL A 1 369 ? 22.945 17.786 39.911 1.00 9.20 371 VAL A N 1
ATOM 2841 C CA . VAL A 1 369 ? 24.386 17.633 39.745 1.00 9.27 371 VAL A CA 1
ATOM 2842 C C . VAL A 1 369 ? 24.829 18.820 38.894 1.00 9.88 371 VAL A C 1
ATOM 2843 O O . VAL A 1 369 ? 25.828 19.477 39.184 1.00 9.94 371 VAL A O 1
ATOM 2847 N N . TYR A 1 370 ? 24.071 19.098 37.839 1.00 8.88 372 TYR A N 1
ATOM 2848 C CA . TYR A 1 370 ? 24.390 20.220 36.972 1.00 10.10 372 TYR A CA 1
ATOM 2849 C C . TYR A 1 370 ? 24.264 21.530 37.744 1.00 9.20 372 TYR A C 1
ATOM 2850 O O . TYR A 1 370 ? 25.021 22.471 37.512 1.00 10.42 372 TYR A O 1
ATOM 2859 N N . ASN A 1 371 ? 23.312 21.583 38.670 1.00 9.98 373 ASN A N 1
ATOM 2860 C CA . ASN A 1 371 ? 23.126 22.782 39.476 1.00 9.62 373 ASN A CA 1
ATOM 2861 C C . ASN A 1 371 ? 24.397 23.022 40.284 1.00 9.81 373 ASN A C 1
ATOM 2862 O O . ASN A 1 371 ? 24.904 24.139 40.333 1.00 9.05 373 ASN A O 1
ATOM 2867 N N . ALA A 1 372 ? 24.919 21.960 40.895 1.00 9.85 374 ALA A N 1
ATOM 2868 C CA . ALA A 1 372 ? 26.135 22.049 41.699 1.00 10.42 374 ALA A CA 1
ATOM 2869 C C . ALA A 1 372 ? 27.319 22.516 40.853 1.00 11.40 374 ALA A C 1
ATOM 2870 O O . ALA A 1 372 ? 28.143 23.312 41.307 1.00 11.68 374 ALA A O 1
ATOM 2872 N N . ILE A 1 373 ? 27.407 22.019 39.622 1.00 9.69 375 ILE A N 1
ATOM 2873 C CA . ILE A 1 373 ? 28.488 22.422 38.730 1.00 8.93 375 ILE A CA 1
ATOM 2874 C C . ILE A 1 373 ? 28.389 23.925 38.469 1.00 8.08 375 ILE A C 1
ATOM 2875 O O . ILE A 1 373 ? 29.382 24.646 38.559 1.00 9.31 375 ILE A O 1
ATOM 2880 N N . ASN A 1 374 ? 27.188 24.399 38.157 1.00 8.90 376 ASN A N 1
ATOM 2881 C CA . ASN A 1 374 ? 26.999 25.822 37.906 1.00 10.14 376 ASN A CA 1
ATOM 2882 C C . ASN A 1 374 ? 27.436 26.656 39.103 1.00 8.91 376 ASN A C 1
ATOM 2883 O O . ASN A 1 374 ? 28.018 27.728 38.938 1.00 10.10 376 ASN A O 1
ATOM 2888 N N . ASN A 1 375 ? 27.153 26.160 40.305 1.00 10.79 377 ASN A N 1
ATOM 2889 C CA . ASN A 1 375 ? 27.495 26.884 41.527 1.00 11.71 377 ASN A CA 1
ATOM 2890 C C . ASN A 1 375 ? 28.960 26.860 41.935 1.00 12.04 377 ASN A C 1
ATOM 2891 O O . ASN A 1 375 ? 29.372 27.658 42.779 1.00 15.28 377 ASN A O 1
ATOM 2896 N N . HIS A 1 376 ? 29.751 25.965 41.351 1.00 12.24 378 HIS A N 1
ATOM 2897 C CA . HIS A 1 376 ? 31.158 25.876 41.732 1.00 12.12 378 HIS A CA 1
ATOM 2898 C C . HIS A 1 376 ? 32.186 25.999 40.619 1.00 12.32 378 HIS A C 1
ATOM 2899 O O . HIS A 1 376 ? 33.378 26.129 40.894 1.00 13.50 378 HIS A O 1
ATOM 2906 N N . ALA A 1 377 ? 31.737 25.961 39.372 1.00 11.65 379 ALA A N 1
ATOM 2907 C CA . ALA A 1 377 ? 32.654 26.045 38.243 1.00 10.60 379 ALA A CA 1
ATOM 2908 C C . ALA A 1 377 ? 33.192 27.447 37.977 1.00 10.29 379 ALA A C 1
ATOM 2909 O O . ALA A 1 377 ? 32.522 28.448 38.242 1.00 12.12 379 ALA A O 1
ATOM 2911 N N . ASP A 1 378 ? 34.416 27.502 37.458 1.00 10.59 380 ASP A N 1
ATOM 2912 C CA . ASP A 1 378 ? 35.065 28.758 37.097 1.00 11.34 380 ASP A CA 1
ATOM 2913 C C . ASP A 1 378 ? 34.336 29.318 35.883 1.00 10.97 380 ASP A C 1
ATOM 2914 O O . ASP A 1 378 ? 33.767 28.560 35.094 1.00 12.33 380 ASP A O 1
ATOM 2919 N N . GLU A 1 379 ? 34.364 30.637 35.719 1.00 10.91 381 GLU A N 1
ATOM 2920 C CA . GLU A 1 379 ? 33.679 31.259 34.595 1.00 11.78 381 GLU A CA 1
ATOM 2921 C C . GLU A 1 379 ? 34.255 30.861 33.241 1.00 10.98 381 GLU A C 1
ATOM 2922 O O . GLU A 1 379 ? 33.571 30.974 32.226 1.00 11.22 381 GLU A O 1
ATOM 2928 N N . ASP A 1 380 ? 35.501 30.398 33.217 1.00 11.48 382 ASP A N 1
ATOM 2929 C CA . ASP A 1 380 ? 36.123 29.994 31.956 1.00 12.47 382 ASP A CA 1
ATOM 2930 C C . ASP A 1 380 ? 36.346 28.486 31.888 1.00 11.13 382 ASP A C 1
ATOM 2931 O O . ASP A 1 380 ? 37.195 28.008 31.135 1.00 13.02 382 ASP A O 1
ATOM 2936 N N . ALA A 1 381 ? 35.577 27.741 32.675 1.00 11.52 383 ALA A N 1
ATOM 2937 C CA . ALA A 1 381 ? 35.687 26.285 32.709 1.00 10.39 383 ALA A CA 1
ATOM 2938 C C . ALA A 1 381 ? 35.525 25.638 31.336 1.00 9.37 383 ALA A C 1
ATOM 2939 O O . ALA A 1 381 ? 34.774 26.121 30.487 1.00 9.17 383 ALA A O 1
ATOM 2941 N N . ILE A 1 382 ? 36.249 24.543 31.132 1.00 8.51 384 ILE A N 1
ATOM 2942 C CA . ILE A 1 382 ? 36.183 23.789 29.885 1.00 8.85 384 ILE A CA 1
ATOM 2943 C C . ILE A 1 382 ? 35.405 22.515 30.160 1.00 10.25 384 ILE A C 1
ATOM 2944 O O . ILE A 1 382 ? 35.647 21.834 31.159 1.00 10.17 384 ILE A O 1
ATOM 2949 N N . TYR A 1 383 ? 34.465 22.201 29.275 1.00 8.80 385 TYR A N 1
ATOM 2950 C CA . TYR A 1 383 ? 33.650 21.009 29.430 1.00 9.00 385 TYR A CA 1
ATOM 2951 C C . TYR A 1 383 ? 33.864 19.989 28.315 1.00 9.10 385 TYR A C 1
ATOM 2952 O O . TYR A 1 383 ? 33.664 20.287 27.136 1.00 8.91 385 TYR A O 1
ATOM 2961 N N . SER A 1 384 ? 34.282 18.788 28.705 1.00 7.83 386 SER A N 1
ATOM 2962 C CA . SER A 1 384 ? 34.490 17.688 27.765 1.00 8.86 386 SER A CA 1
ATOM 2963 C C . SER A 1 384 ? 33.293 16.790 28.064 1.00 9.90 386 SER A C 1
ATOM 2964 O O . SER A 1 384 ? 33.208 16.171 29.128 1.00 10.13 386 SER A O 1
ATOM 2967 N N . ILE A 1 385 ? 32.369 16.731 27.113 1.00 9.47 387 ILE A N 1
ATOM 2968 C CA . ILE A 1 385 ? 31.116 16.002 27.275 1.00 10.13 387 ILE A CA 1
ATOM 2969 C C . ILE A 1 385 ? 31.022 14.691 26.502 1.00 9.61 387 ILE A C 1
ATOM 2970 O O . ILE A 1 385 ? 31.304 14.656 25.303 1.00 9.36 387 ILE A O 1
ATOM 2975 N N . ASP A 1 386 ? 30.622 13.613 27.175 1.00 9.08 388 ASP A N 1
ATOM 2976 C CA . ASP A 1 386 ? 30.493 12.345 26.470 1.00 8.15 388 ASP A CA 1
ATOM 2977 C C . ASP A 1 386 ? 29.143 12.279 25.754 1.00 9.55 388 ASP A C 1
ATOM 2978 O O . ASP A 1 386 ? 28.329 13.194 25.874 1.00 10.43 388 ASP A O 1
ATOM 2983 N N . VAL A 1 387 ? 28.896 11.194 25.026 1.00 10.41 389 VAL A N 1
ATOM 2984 C CA . VAL A 1 387 ? 27.690 11.088 24.203 1.00 10.66 389 VAL A CA 1
ATOM 2985 C C . VAL A 1 387 ? 26.379 10.490 24.714 1.00 12.19 389 VAL A C 1
ATOM 2986 O O . VAL A 1 387 ? 25.431 10.336 23.936 1.00 13.86 389 VAL A O 1
ATOM 2990 N N . GLY A 1 388 ? 26.310 10.163 25.997 1.00 12.81 390 GLY A N 1
ATOM 2991 C CA . GLY A 1 388 ? 25.090 9.592 26.541 1.00 12.51 390 GLY A CA 1
ATOM 2992 C C . GLY A 1 388 ? 23.952 10.589 26.693 1.00 12.57 390 GLY A C 1
ATOM 2993 O O . GLY A 1 388 ? 24.119 11.793 26.487 1.00 12.05 390 GLY A O 1
ATOM 2994 N N . ASN A 1 389 ? 22.784 10.081 27.068 1.00 14.08 391 ASN A N 1
ATOM 2995 C CA . ASN A 1 389 ? 21.605 10.916 27.245 1.00 14.77 391 ASN A CA 1
ATOM 2996 C C . ASN A 1 389 ? 21.767 11.934 28.370 1.00 12.31 391 ASN A C 1
ATOM 2997 O O . ASN A 1 389 ? 21.496 13.120 28.182 1.00 11.20 391 ASN A O 1
ATOM 3002 N N . SER A 1 390 ? 22.210 11.469 29.534 1.00 14.11 392 SER A N 1
ATOM 3003 C CA . SER A 1 390 ? 22.375 12.347 30.689 1.00 13.34 392 SER A CA 1
ATOM 3004 C C . SER A 1 390 ? 23.490 13.380 30.539 1.00 13.73 392 SER A C 1
ATOM 3005 O O . SER A 1 390 ? 23.490 14.398 31.231 1.00 12.88 392 SER A O 1
ATOM 3008 N N . THR A 1 391 ? 24.433 13.130 29.636 1.00 11.74 393 THR A N 1
ATOM 3009 C CA . THR A 1 391 ? 25.521 14.078 29.433 1.00 10.90 393 THR A CA 1
ATOM 3010 C C . THR A 1 391 ? 25.198 15.096 28.338 1.00 10.36 393 THR A C 1
ATOM 3011 O O . THR A 1 391 ? 25.514 16.273 28.469 1.00 10.63 393 THR A O 1
ATOM 3015 N N . GLN A 1 392 ? 24.564 14.655 27.258 1.00 9.50 394 GLN A N 1
ATOM 3016 C CA . GLN A 1 392 ? 24.211 15.594 26.205 1.00 11.19 394 GLN A CA 1
ATOM 3017 C C . GLN A 1 392 ? 23.159 16.580 26.706 1.00 11.73 394 GLN A C 1
ATOM 3018 O O . GLN A 1 392 ? 23.091 17.717 26.238 1.00 12.70 394 GLN A O 1
ATOM 3024 N N . THR A 1 393 ? 22.351 16.157 27.675 1.00 12.00 395 THR A N 1
ATOM 3025 C CA . THR A 1 393 ? 21.310 17.031 28.201 1.00 12.44 395 THR A CA 1
ATOM 3026 C C . THR A 1 393 ? 21.911 18.187 29.002 1.00 11.64 395 THR A C 1
ATOM 3027 O O . THR A 1 393 ? 21.192 19.064 29.481 1.00 12.23 395 THR A O 1
ATOM 3031 N N . SER A 1 394 ? 23.235 18.195 29.130 1.00 10.55 396 SER A N 1
ATOM 3032 C CA . SER A 1 394 ? 23.924 19.257 29.857 1.00 10.44 396 SER A CA 1
ATOM 3033 C C . SER A 1 394 ? 23.654 20.637 29.258 1.00 9.88 396 SER A C 1
ATOM 3034 O O . SER A 1 394 ? 23.724 21.642 29.962 1.00 11.08 396 SER A O 1
ATOM 3037 N N . ILE A 1 395 ? 23.355 20.694 27.961 1.00 9.58 397 ILE A N 1
ATOM 3038 C CA . ILE A 1 395 ? 23.092 21.979 27.321 1.00 10.03 397 ILE A CA 1
ATOM 3039 C C . ILE A 1 395 ? 21.782 22.615 27.785 1.00 10.25 397 ILE A C 1
ATOM 3040 O O . ILE A 1 395 ? 21.462 23.742 27.413 1.00 11.21 397 ILE A O 1
ATOM 3045 N N . ARG A 1 396 ? 21.026 21.888 28.600 1.00 10.81 398 ARG A N 1
ATOM 3046 C CA . ARG A 1 396 ? 19.777 22.417 29.141 1.00 11.45 398 ARG A CA 1
ATOM 3047 C C . ARG A 1 396 ? 20.060 23.048 30.496 1.00 11.79 398 ARG A C 1
ATOM 3048 O O . ARG A 1 396 ? 19.259 23.837 31.005 1.00 12.32 398 ARG A O 1
ATOM 3056 N N . HIS A 1 397 ? 21.214 22.718 31.068 1.00 12.20 399 HIS A N 1
ATOM 3057 C CA . HIS A 1 397 ? 21.554 23.192 32.405 1.00 11.71 399 HIS A CA 1
ATOM 3058 C C . HIS A 1 397 ? 22.799 24.047 32.617 1.00 12.16 399 HIS A C 1
ATOM 3059 O O . HIS A 1 397 ? 22.776 24.972 33.429 1.00 12.62 399 HIS A O 1
ATOM 3066 N N . LEU A 1 398 ? 23.890 23.738 31.924 1.00 10.97 400 LEU A N 1
ATOM 3067 C CA . LEU A 1 398 ? 25.117 24.508 32.104 1.00 11.28 400 LEU A CA 1
ATOM 3068 C C . LEU A 1 398 ? 24.954 25.979 31.732 1.00 12.43 400 LEU A C 1
ATOM 3069 O O . LEU A 1 398 ? 24.483 26.315 30.644 1.00 13.72 400 LEU A O 1
ATOM 3074 N N . HIS A 1 399 ? 25.343 26.856 32.650 1.00 12.30 401 HIS A N 1
ATOM 3075 C CA . HIS A 1 399 ? 25.241 28.293 32.420 1.00 12.17 401 HIS A CA 1
ATOM 3076 C C . HIS A 1 399 ? 26.516 28.793 31.759 1.00 12.15 401 HIS A C 1
ATOM 3077 O O . HIS A 1 399 ? 27.353 29.439 32.392 1.00 13.34 401 HIS A O 1
ATOM 3084 N N . MET A 1 400 ? 26.650 28.494 30.471 1.00 11.97 402 MET A N 1
ATOM 3085 C CA . MET A 1 400 ? 27.836 28.873 29.722 1.00 11.64 402 MET A CA 1
ATOM 3086 C C . MET A 1 400 ? 27.793 30.226 29.023 1.00 10.85 402 MET A C 1
ATOM 3087 O O . MET A 1 400 ? 26.741 30.840 28.866 1.00 11.20 402 MET A O 1
ATOM 3092 N N . THR A 1 401 ? 28.976 30.675 28.616 1.00 11.70 403 THR A N 1
ATOM 3093 C CA . THR A 1 401 ? 29.158 31.919 27.883 1.00 11.21 403 THR A CA 1
ATOM 3094 C C . THR A 1 401 ? 30.363 31.640 26.987 1.00 11.68 403 THR A C 1
ATOM 3095 O O . THR A 1 401 ? 30.993 30.585 27.106 1.00 10.82 403 THR A O 1
ATOM 3099 N N . PRO A 1 402 ? 30.691 32.562 26.069 1.00 11.75 404 PRO A N 1
ATOM 3100 C CA . PRO A 1 402 ? 31.843 32.330 25.191 1.00 11.34 404 PRO A CA 1
ATOM 3101 C C . PRO A 1 402 ? 33.166 32.119 25.926 1.00 10.92 404 PRO A C 1
ATOM 3102 O O . PRO A 1 402 ? 34.166 31.739 25.314 1.00 12.58 404 PRO A O 1
ATOM 3106 N N . LYS A 1 403 ? 33.181 32.370 27.233 1.00 10.49 405 LYS A N 1
ATOM 3107 C CA . LYS A 1 403 ? 34.397 32.169 28.013 1.00 10.42 405 LYS A CA 1
ATOM 3108 C C . LYS A 1 403 ? 34.635 30.674 28.211 1.00 9.95 405 LYS A C 1
ATOM 3109 O O . LYS A 1 403 ? 35.751 30.252 28.507 1.00 11.27 405 LYS A O 1
ATOM 3115 N N . ASN A 1 404 ? 33.577 29.883 28.050 1.00 9.19 406 ASN A N 1
ATOM 3116 C CA . ASN A 1 404 ? 33.673 28.429 28.194 1.00 10.18 406 ASN A CA 1
ATOM 3117 C C . ASN A 1 404 ? 33.870 27.785 26.835 1.00 11.12 406 ASN A C 1
ATOM 3118 O O . ASN A 1 404 ? 33.723 28.423 25.795 1.00 12.26 406 ASN A O 1
ATOM 3123 N N . MET A 1 405 ? 34.200 26.501 26.873 1.00 10.59 407 MET A N 1
ATOM 3124 C CA . MET A 1 405 ? 34.315 25.690 25.675 1.00 10.01 407 MET A CA 1
ATOM 3125 C C . MET A 1 405 ? 33.608 24.402 26.050 1.00 10.48 407 MET A C 1
ATOM 3126 O O . MET A 1 405 ? 33.814 23.863 27.141 1.00 11.32 407 MET A O 1
ATOM 3131 N N . TRP A 1 406 ? 32.746 23.940 25.152 1.00 8.76 408 TRP A N 1
ATOM 3132 C CA . TRP A 1 406 ? 31.967 22.725 25.343 1.00 8.81 408 TRP A CA 1
ATOM 3133 C C . TRP A 1 406 ? 32.238 21.903 24.085 1.00 8.27 408 TRP A C 1
ATOM 3134 O O . TRP A 1 406 ? 31.946 22.364 22.983 1.00 9.54 408 TRP A O 1
ATOM 3145 N N . ARG A 1 407 ? 32.813 20.712 24.238 1.00 7.57 409 ARG A N 1
ATOM 3146 C CA . ARG A 1 407 ? 33.102 19.855 23.083 1.00 7.06 409 ARG A CA 1
ATOM 3147 C C . ARG A 1 407 ? 32.751 18.402 23.369 1.00 7.65 409 ARG A C 1
ATOM 3148 O O . ARG A 1 407 ? 32.849 17.940 24.504 1.00 7.64 409 ARG A O 1
ATOM 3156 N N . THR A 1 408 ? 32.368 17.680 22.320 1.00 7.86 410 THR A N 1
ATOM 3157 C CA . THR A 1 408 ? 31.984 16.277 22.435 1.00 8.64 410 THR A CA 1
ATOM 3158 C C . THR A 1 408 ? 32.340 15.610 21.099 1.00 8.99 410 THR A C 1
ATOM 3159 O O . THR A 1 408 ? 33.218 16.094 20.379 1.00 8.97 410 THR A O 1
ATOM 3163 N N . SER A 1 409 ? 31.697 14.478 20.816 1.00 8.29 411 SER A N 1
ATOM 3164 C CA . SER A 1 409 ? 31.834 13.758 19.542 1.00 8.12 411 SER A CA 1
ATOM 3165 C C . SER A 1 409 ? 30.383 13.906 19.109 1.00 7.64 411 SER A C 1
ATOM 3166 O O . SER A 1 409 ? 29.556 13.041 19.374 1.00 9.53 411 SER A O 1
ATOM 3169 N N . PRO A 1 410 ? 30.061 15.019 18.435 1.00 8.40 412 PRO A N 1
ATOM 3170 C CA . PRO A 1 410 ? 28.711 15.345 17.970 1.00 7.40 412 PRO A CA 1
ATOM 3171 C C . PRO A 1 410 ? 28.065 14.640 16.792 1.00 7.95 412 PRO A C 1
ATOM 3172 O O . PRO A 1 410 ? 26.837 14.573 16.726 1.00 7.46 412 PRO A O 1
ATOM 3176 N N . LEU A 1 411 ? 28.866 14.128 15.867 1.00 8.70 413 LEU A N 1
ATOM 3177 C CA . LEU A 1 411 ? 28.310 13.499 14.676 1.00 8.12 413 LEU A CA 1
ATOM 3178 C C . LEU A 1 411 ? 28.568 12.000 14.602 1.00 8.02 413 LEU A C 1
ATOM 3179 O O . LEU A 1 411 ? 27.643 11.221 14.380 1.00 8.83 413 LEU A O 1
ATOM 3184 N N . PHE A 1 412 ? 29.823 11.598 14.780 1.00 7.13 414 PHE A N 1
ATOM 3185 C CA . PHE A 1 412 ? 30.159 10.180 14.772 1.00 8.06 414 PHE A CA 1
ATOM 3186 C C . PHE A 1 412 ? 29.626 9.637 16.097 1.00 9.61 414 PHE A C 1
ATOM 3187 O O . PHE A 1 412 ? 29.176 8.495 16.186 1.00 10.25 414 PHE A O 1
ATOM 3195 N N . ALA A 1 413 ? 29.673 10.492 17.118 1.00 8.83 415 ALA A N 1
ATOM 3196 C CA . ALA A 1 413 ? 29.178 10.179 18.458 1.00 9.66 415 ALA A CA 1
ATOM 3197 C C . ALA A 1 413 ? 29.795 8.955 19.120 1.00 8.88 415 ALA A C 1
ATOM 3198 O O . ALA A 1 413 ? 29.084 8.078 19.615 1.00 9.93 415 ALA A O 1
ATOM 3200 N N . THR A 1 414 ? 31.119 8.889 19.140 1.00 8.86 416 THR A N 1
ATOM 3201 C CA . THR A 1 414 ? 31.768 7.758 19.775 1.00 9.38 416 THR A CA 1
ATOM 3202 C C . THR A 1 414 ? 31.729 7.912 21.294 1.00 10.78 416 THR A C 1
ATOM 3203 O O . THR A 1 414 ? 32.004 8.986 21.828 1.00 10.62 416 THR A O 1
ATOM 3207 N N . MET A 1 415 ? 31.352 6.842 21.984 1.00 10.60 417 MET A N 1
ATOM 3208 C CA . MET A 1 415 ? 31.308 6.868 23.440 1.00 10.79 417 MET A CA 1
ATOM 3209 C C . MET A 1 415 ? 32.746 6.842 23.943 1.00 11.06 417 MET A C 1
ATOM 3210 O O . MET A 1 415 ? 33.629 6.281 23.287 1.00 14.22 417 MET A O 1
ATOM 3215 N N . GLY A 1 416 ? 32.978 7.454 25.099 1.00 10.00 418 GLY A N 1
ATOM 3216 C CA . GLY A 1 416 ? 34.313 7.484 25.669 1.00 9.25 418 GLY A CA 1
ATOM 3217 C C . GLY A 1 416 ? 35.156 8.668 25.225 1.00 8.78 418 GLY A C 1
ATOM 3218 O O . GLY A 1 416 ? 36.366 8.692 25.447 1.00 11.29 418 GLY A O 1
ATOM 3219 N N . ILE A 1 417 ? 34.520 9.655 24.608 1.00 8.88 419 ILE A N 1
ATOM 3220 C CA . ILE A 1 417 ? 35.224 10.837 24.126 1.00 8.83 419 ILE A CA 1
ATOM 3221 C C . ILE A 1 417 ? 35.589 11.821 25.242 1.00 9.30 419 ILE A C 1
ATOM 3222 O O . ILE A 1 417 ? 36.524 12.609 25.095 1.00 9.75 419 ILE A O 1
ATOM 3227 N N . ALA A 1 418 ? 34.874 11.754 26.362 1.00 9.00 420 ALA A N 1
ATOM 3228 C CA . ALA A 1 418 ? 35.104 12.677 27.473 1.00 8.04 420 ALA A CA 1
ATOM 3229 C C . ALA A 1 418 ? 36.495 12.654 28.101 1.00 7.34 420 ALA A C 1
ATOM 3230 O O . ALA A 1 418 ? 37.158 13.686 28.170 1.00 8.15 420 ALA A O 1
ATOM 3232 N N . ILE A 1 419 ? 36.937 11.495 28.577 1.00 7.79 421 ILE A N 1
ATOM 3233 C CA . ILE A 1 419 ? 38.255 11.425 29.201 1.00 7.67 421 ILE A CA 1
ATOM 3234 C C . ILE A 1 419 ? 39.349 11.889 28.237 1.00 8.18 421 ILE A C 1
ATOM 3235 O O . ILE A 1 419 ? 40.221 12.671 28.609 1.00 7.78 421 ILE A O 1
ATOM 3240 N N . PRO A 1 420 ? 39.321 11.417 26.981 1.00 9.24 422 PRO A N 1
ATOM 3241 C CA . PRO A 1 420 ? 40.362 11.873 26.053 1.00 9.55 422 PRO A CA 1
ATOM 3242 C C . PRO A 1 420 ? 40.266 13.391 25.855 1.00 8.33 422 PRO A C 1
ATOM 3243 O O . PRO A 1 420 ? 41.279 14.082 25.748 1.00 9.96 422 PRO A O 1
ATOM 3247 N N . GLY A 1 421 ? 39.037 13.901 25.794 1.00 8.32 423 GLY A N 1
ATOM 3248 C CA . GLY A 1 421 ? 38.839 15.328 25.630 1.00 7.83 423 GLY A CA 1
ATOM 3249 C C . GLY A 1 421 ? 39.481 16.092 26.777 1.00 8.89 423 GLY A C 1
ATOM 3250 O O . GLY A 1 421 ? 40.093 17.138 26.571 1.00 8.96 423 GLY A O 1
ATOM 3251 N N . GLY A 1 422 ? 39.340 15.562 27.989 1.00 8.78 424 GLY A N 1
ATOM 3252 C CA . GLY A 1 422 ? 39.916 16.207 29.158 1.00 9.42 424 GLY A CA 1
ATOM 3253 C C . GLY A 1 422 ? 41.426 16.284 29.069 1.00 8.57 424 GLY A C 1
ATOM 3254 O O . GLY A 1 422 ? 42.034 17.267 29.493 1.00 9.86 424 GLY A O 1
ATOM 3255 N N . LEU A 1 423 ? 42.032 15.238 28.515 1.00 8.90 425 LEU A N 1
ATOM 3256 C CA . LEU A 1 423 ? 43.479 15.188 28.350 1.00 8.36 425 LEU A CA 1
ATOM 3257 C C . LEU A 1 423 ? 43.924 16.245 27.347 1.00 10.35 425 LEU A C 1
ATOM 3258 O O . LEU A 1 423 ? 44.856 17.004 27.604 1.00 10.00 425 LEU A O 1
ATOM 3263 N N . GLY A 1 424 ? 43.253 16.292 26.200 1.00 8.70 426 GLY A N 1
ATOM 3264 C CA . GLY A 1 424 ? 43.595 17.278 25.190 1.00 8.66 426 GLY A CA 1
ATOM 3265 C C . GLY A 1 424 ? 43.433 18.690 25.710 1.00 9.13 426 GLY A C 1
ATOM 3266 O O . GLY A 1 424 ? 44.266 19.557 25.450 1.00 10.30 426 GLY A O 1
ATOM 3267 N N . ALA A 1 425 ? 42.358 18.919 26.457 1.00 8.07 427 ALA A N 1
ATOM 3268 C CA . ALA A 1 425 ? 42.083 20.236 27.012 1.00 8.48 427 ALA A CA 1
ATOM 3269 C C . ALA A 1 425 ? 43.108 20.647 28.062 1.00 9.19 427 ALA A C 1
ATOM 3270 O O . ALA A 1 425 ? 43.643 21.753 28.010 1.00 9.53 427 ALA A O 1
ATOM 3272 N N . LYS A 1 426 ? 43.380 19.760 29.012 1.00 9.47 428 LYS A N 1
ATOM 3273 C CA . LYS A 1 426 ? 44.330 20.070 30.074 1.00 11.81 428 LYS A CA 1
ATOM 3274 C C . LYS A 1 426 ? 45.752 20.218 29.535 1.00 11.76 428 LYS A C 1
ATOM 3275 O O . LYS A 1 426 ? 46.546 20.988 30.072 1.00 12.57 428 LYS A O 1
ATOM 3281 N N . ASN A 1 427 ? 46.073 19.491 28.468 1.00 11.72 429 ASN A N 1
ATOM 3282 C CA . ASN A 1 427 ? 47.402 19.583 27.876 1.00 11.65 429 ASN A CA 1
ATOM 3283 C C . ASN A 1 427 ? 47.584 20.968 27.259 1.00 12.92 429 ASN A C 1
ATOM 3284 O O . ASN A 1 427 ? 48.675 21.539 27.291 1.00 14.79 429 ASN A O 1
ATOM 3289 N N . THR A 1 428 ? 46.498 21.496 26.702 1.00 11.73 430 THR A N 1
ATOM 3290 C CA . THR A 1 428 ? 46.501 22.802 26.055 1.00 11.95 430 THR A CA 1
ATOM 3291 C C . THR A 1 428 ? 46.379 23.954 27.048 1.00 12.55 430 THR A C 1
ATOM 3292 O O . THR A 1 428 ? 46.997 25.005 26.869 1.00 11.93 430 THR A O 1
ATOM 3296 N N . TYR A 1 429 ? 45.587 23.744 28.096 1.00 12.62 431 TYR A N 1
ATOM 3297 C CA . TYR A 1 429 ? 45.353 24.771 29.112 1.00 11.75 431 TYR A CA 1
ATOM 3298 C C . TYR A 1 429 ? 45.604 24.199 30.511 1.00 12.74 431 TYR A C 1
ATOM 3299 O O . TYR A 1 429 ? 44.670 23.954 31.274 1.00 12.32 431 TYR A O 1
ATOM 3308 N N . PRO A 1 430 ? 46.880 24.006 30.874 1.00 13.96 432 PRO A N 1
ATOM 3309 C CA . PRO A 1 430 ? 47.264 23.456 32.178 1.00 14.41 432 PRO A CA 1
ATOM 3310 C C . PRO A 1 430 ? 46.753 24.168 33.426 1.00 15.31 432 PRO A C 1
ATOM 3311 O O . PRO A 1 430 ? 46.600 23.539 34.471 1.00 15.90 432 PRO A O 1
ATOM 3315 N N . ASP A 1 431 ? 46.489 25.465 33.319 1.00 16.85 433 ASP A N 1
ATOM 3316 C CA . ASP A 1 431 ? 46.021 26.253 34.460 1.00 17.67 433 ASP A CA 1
ATOM 3317 C C . ASP A 1 431 ? 44.514 26.475 34.454 1.00 18.38 433 ASP A C 1
ATOM 3318 O O . ASP A 1 431 ? 43.987 27.230 35.271 1.00 20.94 433 ASP A O 1
ATOM 3323 N N . ARG A 1 432 ? 43.820 25.802 33.546 1.00 16.16 434 ARG A N 1
ATOM 3324 C CA . ARG A 1 432 ? 42.381 25.968 33.411 1.00 13.78 434 ARG A CA 1
ATOM 3325 C C . ARG A 1 432 ? 41.580 24.805 33.988 1.00 11.82 434 ARG A C 1
ATOM 3326 O O . ARG A 1 432 ? 42.021 23.658 33.946 1.00 11.99 434 ARG A O 1
ATOM 3334 N N . GLN A 1 433 ? 40.398 25.110 34.522 1.00 10.15 435 GLN A N 1
ATOM 3335 C CA . GLN A 1 433 ? 39.538 24.084 35.106 1.00 9.46 435 GLN A CA 1
ATOM 3336 C C . GLN A 1 433 ? 38.893 23.263 33.995 1.00 9.09 435 GLN A C 1
ATOM 3337 O O . GLN A 1 433 ? 38.234 23.811 33.111 1.00 11.19 435 GLN A O 1
ATOM 3343 N N . VAL A 1 434 ? 39.082 21.949 34.058 1.00 9.04 436 VAL A N 1
ATOM 3344 C CA . VAL A 1 434 ? 38.551 21.039 33.049 1.00 9.92 436 VAL A CA 1
ATOM 3345 C C . VAL A 1 434 ? 37.629 19.988 33.651 1.00 9.27 436 VAL A C 1
ATOM 3346 O O . VAL A 1 434 ? 37.992 19.300 34.608 1.00 9.77 436 VAL A O 1
ATOM 3350 N N . TRP A 1 435 ? 36.436 19.872 33.077 1.00 8.05 437 TRP A N 1
ATOM 3351 C CA . TRP A 1 435 ? 35.444 18.911 33.537 1.00 8.00 437 TRP A CA 1
ATOM 3352 C C . TRP A 1 435 ? 35.155 17.859 32.481 1.00 8.47 437 TRP A C 1
ATOM 3353 O O . TRP A 1 435 ? 35.034 18.184 31.303 1.00 9.76 437 TRP A O 1
ATOM 3364 N N . ASN A 1 436 ? 35.051 16.606 32.907 1.00 9.02 438 ASN A N 1
ATOM 3365 C CA . ASN A 1 436 ? 34.677 15.521 32.004 1.00 9.35 438 ASN A CA 1
ATOM 3366 C C . ASN A 1 436 ? 33.332 15.051 32.545 1.00 9.62 438 ASN A C 1
ATOM 3367 O O . ASN A 1 436 ? 33.252 14.590 33.686 1.00 10.66 438 ASN A O 1
ATOM 3372 N N . ILE A 1 437 ? 32.273 15.191 31.752 1.00 9.09 439 ILE A N 1
ATOM 3373 C CA . ILE A 1 437 ? 30.948 14.761 32.190 1.00 10.45 439 ILE A CA 1
ATOM 3374 C C . ILE A 1 437 ? 30.644 13.498 31.404 1.00 9.72 439 ILE A C 1
ATOM 3375 O O . ILE A 1 437 ? 30.503 13.528 30.176 1.00 8.40 439 ILE A O 1
ATOM 3380 N N . ILE A 1 438 ? 30.543 12.393 32.137 1.00 9.67 440 ILE A N 1
ATOM 3381 C CA . ILE A 1 438 ? 30.379 11.067 31.548 1.00 10.48 440 ILE A CA 1
ATOM 3382 C C . ILE A 1 438 ? 29.268 10.190 32.116 1.00 10.16 440 ILE A C 1
ATOM 3383 O O . ILE A 1 438 ? 28.988 10.220 33.312 1.00 11.79 440 ILE A O 1
ATOM 3388 N N . GLY A 1 439 ? 28.654 9.392 31.246 1.00 10.92 441 GLY A N 1
ATOM 3389 C CA . GLY A 1 439 ? 27.630 8.466 31.688 1.00 10.46 441 GLY A CA 1
ATOM 3390 C C . GLY A 1 439 ? 28.349 7.173 32.037 1.00 10.67 441 GLY A C 1
ATOM 3391 O O . GLY A 1 439 ? 29.468 6.949 31.575 1.00 10.93 441 GLY A O 1
ATOM 3392 N N . ASP A 1 440 ? 27.727 6.317 32.842 1.00 12.21 442 ASP A N 1
ATOM 3393 C CA . ASP A 1 440 ? 28.364 5.069 33.247 1.00 13.82 442 ASP A CA 1
ATOM 3394 C C . ASP A 1 440 ? 28.816 4.175 32.092 1.00 12.58 442 ASP A C 1
ATOM 3395 O O . ASP A 1 440 ? 29.871 3.550 32.170 1.00 13.18 442 ASP A O 1
ATOM 3400 N N . GLY A 1 441 ? 28.025 4.114 31.027 1.00 12.43 443 GLY A N 1
ATOM 3401 C CA . GLY A 1 441 ? 28.394 3.284 29.893 1.00 10.93 443 GLY A CA 1
ATOM 3402 C C . GLY A 1 441 ? 29.664 3.785 29.236 1.00 10.86 443 GLY A C 1
ATOM 3403 O O . GLY A 1 441 ? 30.593 3.013 28.980 1.00 11.94 443 GLY A O 1
ATOM 3404 N N . ALA A 1 442 ? 29.714 5.085 28.964 1.00 10.61 444 ALA A N 1
ATOM 3405 C CA . ALA A 1 442 ? 30.891 5.668 28.331 1.00 8.25 444 ALA A CA 1
ATOM 3406 C C . ALA A 1 442 ? 32.086 5.588 29.267 1.00 8.84 444 ALA A C 1
ATOM 3407 O O . ALA A 1 442 ? 33.201 5.301 28.836 1.00 9.75 444 ALA A O 1
ATOM 3409 N N . PHE A 1 443 ? 31.858 5.838 30.553 1.00 8.48 445 PHE A N 1
ATOM 3410 C CA . PHE A 1 443 ? 32.945 5.777 31.520 1.00 8.38 445 PHE A CA 1
ATOM 3411 C C . PHE A 1 443 ? 33.544 4.371 31.525 1.00 8.78 445 PHE A C 1
ATOM 3412 O O . PHE A 1 443 ? 34.760 4.209 31.577 1.00 9.64 445 PHE A O 1
ATOM 3420 N N . SER A 1 444 ? 32.682 3.360 31.453 1.00 8.92 446 SER A N 1
ATOM 3421 C CA . SER A 1 444 ? 33.130 1.972 31.473 1.00 9.65 446 SER A CA 1
ATOM 3422 C C . SER A 1 444 ? 33.996 1.584 30.283 1.00 9.77 446 SER A C 1
ATOM 3423 O O . SER A 1 444 ? 34.685 0.564 30.321 1.00 10.51 446 SER A O 1
ATOM 3426 N N . MET A 1 445 ? 33.966 2.391 29.229 1.00 10.79 447 MET A N 1
ATOM 3427 C CA . MET A 1 445 ? 34.781 2.104 28.053 1.00 9.55 447 MET A CA 1
ATOM 3428 C C . MET A 1 445 ? 36.131 2.800 28.141 1.00 10.59 447 MET A C 1
ATOM 3429 O O . MET A 1 445 ? 37.045 2.487 27.379 1.00 10.68 447 MET A O 1
ATOM 3434 N N . THR A 1 446 ? 36.266 3.726 29.087 1.00 10.94 448 THR A N 1
ATOM 3435 C CA . THR A 1 446 ? 37.500 4.494 29.195 1.00 10.45 448 THR A CA 1
ATOM 3436 C C . THR A 1 446 ? 38.072 4.777 30.581 1.00 10.23 448 THR A C 1
ATOM 3437 O O . THR A 1 446 ? 39.124 5.408 30.674 1.00 10.08 448 THR A O 1
ATOM 3441 N N . TYR A 1 447 ? 37.433 4.317 31.654 1.00 11.22 449 TYR A N 1
ATOM 3442 C CA . TYR A 1 447 ? 37.976 4.662 32.963 1.00 9.47 449 TYR A CA 1
ATOM 3443 C C . TYR A 1 447 ? 39.395 4.202 33.296 1.00 9.88 449 TYR A C 1
ATOM 3444 O O . TYR A 1 447 ? 40.016 4.742 34.209 1.00 10.60 449 TYR A O 1
ATOM 3453 N N . PRO A 1 448 ? 39.936 3.209 32.569 1.00 8.46 450 PRO A N 1
ATOM 3454 C CA . PRO A 1 448 ? 41.305 2.837 32.932 1.00 8.79 450 PRO A CA 1
ATOM 3455 C C . PRO A 1 448 ? 42.254 4.011 32.658 1.00 9.91 450 PRO A C 1
ATOM 3456 O O . PRO A 1 448 ? 43.332 4.097 33.245 1.00 9.20 450 PRO A O 1
ATOM 3460 N N . ASP A 1 449 ? 41.850 4.923 31.776 1.00 8.53 451 ASP A N 1
ATOM 3461 C CA . ASP A 1 449 ? 42.708 6.059 31.458 1.00 8.02 451 ASP A CA 1
ATOM 3462 C C . ASP A 1 449 ? 42.623 7.222 32.441 1.00 10.47 451 ASP A C 1
ATOM 3463 O O . ASP A 1 449 ? 43.212 8.283 32.224 1.00 9.29 451 ASP A O 1
ATOM 3468 N N . VAL A 1 450 ? 41.888 7.024 33.529 1.00 9.12 452 VAL A N 1
ATOM 3469 C CA . VAL A 1 450 ? 41.815 8.055 34.555 1.00 10.24 452 VAL A CA 1
ATOM 3470 C C . VAL A 1 450 ? 43.231 8.154 35.113 1.00 10.52 452 VAL A C 1
ATOM 3471 O O . VAL A 1 450 ? 43.690 9.232 35.494 1.00 9.49 452 VAL A O 1
ATOM 3475 N N . VAL A 1 451 ? 43.926 7.020 35.135 1.00 9.48 453 VAL A N 1
ATOM 3476 C CA . VAL A 1 451 ? 45.287 6.972 35.650 1.00 10.93 453 VAL A CA 1
ATOM 3477 C C . VAL A 1 451 ? 46.230 7.837 34.818 1.00 10.74 453 VAL A C 1
ATOM 3478 O O . VAL A 1 451 ? 47.268 8.275 35.306 1.00 10.97 453 VAL A O 1
ATOM 3482 N N . THR A 1 452 ? 45.871 8.087 33.562 1.00 10.05 454 THR A N 1
ATOM 3483 C CA . THR A 1 452 ? 46.712 8.910 32.703 1.00 8.83 454 THR A CA 1
ATOM 3484 C C . THR A 1 452 ? 46.726 10.353 33.214 1.00 10.67 454 THR A C 1
ATOM 3485 O O . THR A 1 452 ? 47.771 11.012 33.212 1.00 11.45 454 THR A O 1
ATOM 3489 N N . ASN A 1 453 ? 45.573 10.840 33.668 1.00 9.95 455 ASN A N 1
ATOM 3490 C CA . ASN A 1 453 ? 45.496 12.194 34.208 1.00 9.12 455 ASN A CA 1
ATOM 3491 C C . ASN A 1 453 ? 46.318 12.259 35.490 1.00 10.87 455 ASN A C 1
ATOM 3492 O O . ASN A 1 453 ? 46.981 13.262 35.773 1.00 10.31 455 ASN A O 1
ATOM 3497 N N . VAL A 1 454 ? 46.271 11.181 36.263 1.00 10.80 456 VAL A N 1
ATOM 3498 C CA . VAL A 1 454 ? 47.016 11.110 37.512 1.00 11.07 456 VAL A CA 1
ATOM 3499 C C . VAL A 1 454 ? 48.520 11.124 37.250 1.00 12.34 456 VAL A C 1
ATOM 3500 O O . VAL A 1 454 ? 49.251 11.947 37.806 1.00 13.29 456 VAL A O 1
ATOM 3504 N N . ARG A 1 455 ? 48.972 10.210 36.395 1.00 13.66 457 ARG A N 1
ATOM 3505 C CA . ARG A 1 455 ? 50.388 10.076 36.068 1.00 15.47 457 ARG A CA 1
ATOM 3506 C C . ARG A 1 455 ? 51.056 11.334 35.526 1.00 13.33 457 ARG A C 1
ATOM 3507 O O . ARG A 1 455 ? 52.194 11.639 35.886 1.00 15.27 457 ARG A O 1
ATOM 3515 N N . TYR A 1 456 ? 50.357 12.063 34.661 1.00 13.37 458 TYR A N 1
ATOM 3516 C CA . TYR A 1 456 ? 50.928 13.262 34.060 1.00 13.52 458 TYR A CA 1
ATOM 3517 C C . TYR A 1 456 ? 50.561 14.565 34.751 1.00 13.18 458 TYR A C 1
ATOM 3518 O O . TYR A 1 456 ? 50.806 15.646 34.216 1.00 13.87 458 TYR A O 1
ATOM 3527 N N . ASN A 1 457 ? 49.981 14.458 35.941 1.00 13.22 459 ASN A N 1
ATOM 3528 C CA . ASN A 1 457 ? 49.590 15.632 36.709 1.00 14.83 459 ASN A CA 1
ATOM 3529 C C . ASN A 1 457 ? 48.794 16.636 35.878 1.00 14.55 459 ASN A C 1
ATOM 3530 O O . ASN A 1 457 ? 49.151 17.813 35.777 1.00 12.90 459 ASN A O 1
ATOM 3535 N N . MET A 1 458 ? 47.712 16.141 35.284 1.00 12.66 460 MET A N 1
ATOM 3536 C CA . MET A 1 458 ? 46.798 16.934 34.469 1.00 12.37 460 MET A CA 1
ATOM 3537 C C . MET A 1 458 ? 45.446 16.720 35.143 1.00 13.27 460 MET A C 1
ATOM 3538 O O . MET A 1 458 ? 44.586 15.997 34.640 1.00 11.87 460 MET A O 1
ATOM 3543 N N . PRO A 1 459 ? 45.252 17.350 36.312 1.00 12.05 461 PRO A N 1
ATOM 3544 C CA . PRO A 1 459 ? 44.037 17.266 37.127 1.00 12.74 461 PRO A CA 1
ATOM 3545 C C . PRO A 1 459 ? 42.745 17.701 36.463 1.00 11.02 461 PRO A C 1
ATOM 3546 O O . PRO A 1 459 ? 42.614 18.842 36.021 1.00 13.35 461 PRO A O 1
ATOM 3550 N N . VAL A 1 460 ? 41.790 16.781 36.416 1.00 10.03 462 VAL A N 1
ATOM 3551 C CA . VAL A 1 460 ? 40.485 17.050 35.833 1.00 9.67 462 VAL A CA 1
ATOM 3552 C C . VAL A 1 460 ? 39.403 16.559 36.786 1.00 9.13 462 VAL A C 1
ATOM 3553 O O . VAL A 1 460 ? 39.668 15.747 37.674 1.00 9.56 462 VAL A O 1
ATOM 3557 N N . ILE A 1 461 ? 38.188 17.065 36.609 1.00 7.69 463 ILE A N 1
ATOM 3558 C CA . ILE A 1 461 ? 37.067 16.660 37.446 1.00 9.80 463 ILE A CA 1
ATOM 3559 C C . ILE A 1 461 ? 36.144 15.763 36.623 1.00 9.27 463 ILE A C 1
ATOM 3560 O O . ILE A 1 461 ? 35.479 16.234 35.698 1.00 10.86 463 ILE A O 1
ATOM 3565 N N . ASN A 1 462 ? 36.125 14.473 36.947 1.00 8.61 464 ASN A N 1
ATOM 3566 C CA . ASN A 1 462 ? 35.270 13.519 36.239 1.00 8.81 464 ASN A CA 1
ATOM 3567 C C . ASN A 1 462 ? 33.937 13.406 36.973 1.00 9.82 464 ASN A C 1
ATOM 3568 O O . ASN A 1 462 ? 33.893 12.985 38.130 1.00 9.83 464 ASN A O 1
ATOM 3573 N N . VAL A 1 463 ? 32.858 13.797 36.306 1.00 8.46 465 VAL A N 1
ATOM 3574 C CA . VAL A 1 463 ? 31.515 13.711 36.877 1.00 9.12 465 VAL A CA 1
ATOM 3575 C C . VAL A 1 463 ? 30.851 12.535 36.174 1.00 9.80 465 VAL A C 1
ATOM 3576 O O . VAL A 1 463 ? 30.563 12.604 34.975 1.00 9.32 465 VAL A O 1
ATOM 3580 N N . VAL A 1 464 ? 30.618 11.457 36.916 1.00 9.56 466 VAL A N 1
ATOM 3581 C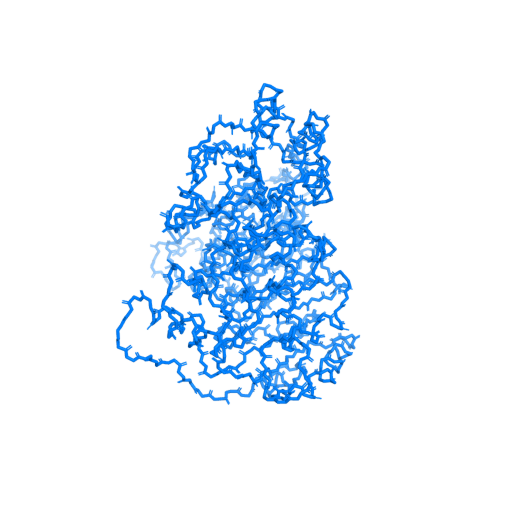 CA . VAL A 1 464 ? 30.031 10.248 36.344 1.00 10.41 466 VAL A CA 1
ATOM 3582 C C . VAL A 1 464 ? 28.592 10.000 36.777 1.00 11.53 466 VAL A C 1
ATOM 3583 O O . VAL A 1 464 ? 28.288 9.959 37.973 1.00 11.09 466 VAL A O 1
ATOM 3587 N N . PHE A 1 465 ? 27.714 9.821 35.796 1.00 11.99 467 PHE A N 1
ATOM 3588 C CA . PHE A 1 465 ? 26.309 9.553 36.067 1.00 12.66 467 PHE A CA 1
ATOM 3589 C C . PHE A 1 465 ? 26.059 8.047 36.045 1.00 14.96 467 PHE A C 1
ATOM 3590 O O . PHE A 1 465 ? 26.151 7.413 34.997 1.00 13.04 467 PHE A O 1
ATOM 3598 N N . SER A 1 466 ? 25.755 7.473 37.205 1.00 17.51 468 SER A N 1
ATOM 3599 C CA . SER A 1 466 ? 25.487 6.040 37.286 1.00 22.28 468 SER A CA 1
ATOM 3600 C C . SER A 1 466 ? 24.013 5.821 37.605 1.00 26.06 468 SER A C 1
ATOM 3601 O O . SER A 1 466 ? 23.541 6.195 38.676 1.00 25.68 468 SER A O 1
ATOM 3604 N N . ASN A 1 467 ? 23.287 5.217 36.669 1.00 30.95 469 ASN A N 1
ATOM 3605 C CA . ASN A 1 467 ? 21.864 4.969 36.861 1.00 36.28 469 ASN A CA 1
ATOM 3606 C C . ASN A 1 467 ? 21.507 3.500 36.686 1.00 39.57 469 ASN A C 1
ATOM 3607 O O . ASN A 1 467 ? 20.330 3.143 36.620 1.00 39.79 469 ASN A O 1
ATOM 3612 N N . THR A 1 468 ? 22.526 2.650 36.609 1.00 43.18 470 THR A N 1
ATOM 3613 C CA . THR A 1 468 ? 22.316 1.216 36.441 1.00 47.36 470 THR A CA 1
ATOM 3614 C C . THR A 1 468 ? 21.608 0.931 35.117 1.00 49.66 470 THR A C 1
ATOM 3615 O O . THR A 1 468 ? 21.327 -0.220 34.786 1.00 50.47 470 THR A O 1
ATOM 3619 N N . GLU A 1 469 ? 21.329 1.988 34.360 0.00 52.55 471 GLU A N 1
ATOM 3620 C CA . GLU A 1 469 ? 20.655 1.854 33.073 0.00 55.13 471 GLU A CA 1
ATOM 3621 C C . GLU A 1 469 ? 21.277 2.758 32.014 0.00 56.72 471 GLU A C 1
ATOM 3622 O O . GLU A 1 469 ? 22.359 3.313 32.208 0.00 57.10 471 GLU A O 1
ATOM 3628 N N . TYR A 1 470 ? 20.578 2.897 30.892 0.00 58.49 472 TYR A N 1
ATOM 3629 C CA . TYR A 1 470 ? 21.037 3.730 29.787 0.00 60.04 472 TYR A CA 1
ATOM 3630 C C . TYR A 1 470 ? 19.879 4.581 29.276 0.00 60.88 472 TYR A C 1
ATOM 3631 O O . TYR A 1 470 ? 19.097 4.140 28.435 0.00 61.11 472 TYR A O 1
ATOM 3640 N N . ALA A 1 471 ? 19.777 5.801 29.795 0.00 61.75 473 ALA A N 1
ATOM 3641 C CA . ALA A 1 471 ? 18.714 6.723 29.410 0.00 62.45 473 ALA A CA 1
ATOM 3642 C C . ALA A 1 471 ? 18.565 6.848 27.897 0.00 63.04 473 ALA A C 1
ATOM 3643 O O . ALA A 1 471 ? 17.478 6.644 27.357 0.00 63.29 473 ALA A O 1
ATOM 3645 N N . PHE A 1 472 ? 19.660 7.183 27.220 0.00 63.63 474 PHE A N 1
ATOM 3646 C CA . PHE A 1 472 ? 19.655 7.344 25.768 0.00 64.05 474 PHE A CA 1
ATOM 3647 C C . PHE A 1 472 ? 19.049 6.130 25.076 0.00 64.21 474 PHE A C 1
ATOM 3648 O O . PHE A 1 472 ? 18.112 6.256 24.288 0.00 64.18 474 PHE A O 1
ATOM 3656 N N . ILE A 1 473 ? 19.593 4.954 25.373 0.00 64.41 475 ILE A N 1
ATOM 3657 C CA . ILE A 1 473 ? 19.104 3.716 24.780 0.00 64.75 475 ILE A CA 1
ATOM 3658 C C . ILE A 1 473 ? 17.687 3.430 25.269 0.00 64.97 475 ILE A C 1
ATOM 3659 O O . ILE A 1 473 ? 16.919 2.733 24.607 0.00 64.98 475 ILE A O 1
ATOM 3664 N N . LYS A 1 474 ? 17.348 3.978 26.432 0.00 65.10 476 LYS A N 1
ATOM 3665 C CA . LYS A 1 474 ? 16.025 3.789 27.012 0.00 65.22 476 LYS A CA 1
ATOM 3666 C C . LYS A 1 474 ? 15.023 4.714 26.326 0.00 65.38 476 LYS A C 1
ATOM 3667 O O . LYS A 1 474 ? 13.850 4.763 26.696 0.00 65.42 476 LYS A O 1
ATOM 3673 N N . ASN A 1 475 ? 15.497 5.449 25.324 0.00 65.39 477 ASN A N 1
ATOM 3674 C CA . ASN A 1 475 ? 14.646 6.369 24.578 0.00 65.57 477 ASN A CA 1
ATOM 3675 C C . ASN A 1 475 ? 14.333 5.795 23.202 0.00 65.63 477 ASN A C 1
ATOM 3676 O O . ASN A 1 475 ? 13.352 6.180 22.567 0.00 65.66 477 ASN A O 1
ATOM 3681 N N . LYS A 1 476 ? 15.176 4.873 22.749 0.00 65.80 478 LYS A N 1
ATOM 3682 C CA . LYS A 1 476 ? 14.997 4.245 21.446 0.00 65.99 478 LYS A CA 1
ATOM 3683 C C . LYS A 1 476 ? 14.305 2.891 21.565 0.00 66.14 478 LYS A C 1
ATOM 3684 O O . LYS A 1 476 ? 14.418 2.044 20.679 0.00 66.18 478 LYS A O 1
ATOM 3690 N N . TYR A 1 477 ? 13.592 2.696 22.670 0.00 66.38 479 TYR A N 1
ATOM 3691 C CA . TYR A 1 477 ? 12.862 1.457 22.915 0.00 66.66 479 TYR A CA 1
ATOM 3692 C C . TYR A 1 477 ? 11.387 1.750 23.162 0.00 66.76 479 TYR A C 1
ATOM 3693 O O . TYR A 1 477 ? 10.626 0.871 23.569 0.00 66.86 479 TYR A O 1
ATOM 3702 N N . GLU A 1 478 ? 10.990 2.995 22.914 0.00 66.84 480 GLU A N 1
ATOM 3703 C CA . GLU A 1 478 ? 9.607 3.413 23.101 0.00 66.92 480 GLU A CA 1
ATOM 3704 C C . GLU A 1 478 ? 9.191 4.354 21.972 0.00 66.98 480 GLU A C 1
ATOM 3705 O O . GLU A 1 478 ? 8.387 5.265 22.169 0.00 66.99 480 GLU A O 1
ATOM 3711 N N . ASP A 1 479 ? 9.748 4.125 20.787 0.00 67.03 481 ASP A N 1
ATOM 3712 C CA . ASP A 1 479 ? 9.439 4.947 19.622 0.00 67.08 481 ASP A CA 1
ATOM 3713 C C . ASP A 1 479 ? 9.514 4.139 18.330 0.00 67.06 481 ASP A C 1
ATOM 3714 O O . ASP A 1 479 ? 9.064 4.593 17.278 0.00 67.25 481 ASP A O 1
ATOM 3719 N N . THR A 1 480 ? 10.085 2.941 18.414 0.00 66.98 482 THR A N 1
ATOM 3720 C CA . THR A 1 480 ? 10.218 2.070 17.251 0.00 66.92 482 THR A CA 1
ATOM 3721 C C . THR A 1 480 ? 10.048 0.602 17.630 0.00 66.99 482 THR A C 1
ATOM 3722 O O . THR A 1 480 ? 9.683 -0.226 16.795 0.00 67.04 482 THR A O 1
ATOM 3726 N N . ASN A 1 481 ? 10.312 0.284 18.894 0.00 66.93 483 ASN A N 1
ATOM 3727 C CA . ASN A 1 481 ? 10.193 -1.085 19.383 0.00 66.79 483 ASN A CA 1
ATOM 3728 C C . ASN A 1 481 ? 8.793 -1.374 19.918 0.00 66.65 483 ASN A C 1
ATOM 3729 O O . ASN A 1 481 ? 7.878 -0.566 19.759 0.00 66.71 483 ASN A O 1
ATOM 3734 N N . LYS A 1 482 ? 8.636 -2.533 20.550 0.00 66.39 484 LYS A N 1
ATOM 3735 C CA . LYS A 1 482 ? 7.352 -2.938 21.111 0.00 66.12 484 LYS A CA 1
ATOM 3736 C C . LYS A 1 482 ? 7.548 -3.782 22.367 0.00 65.98 484 LYS A C 1
ATOM 3737 O O . LYS A 1 482 ? 6.763 -3.698 23.312 0.00 65.94 484 LYS A O 1
ATOM 3743 N N . ASN A 1 483 ? 8.600 -4.595 22.369 0.00 65.75 485 ASN A N 1
ATOM 3744 C CA . ASN A 1 483 ? 8.900 -5.465 23.500 0.00 65.50 485 ASN A CA 1
ATOM 3745 C C . ASN A 1 483 ? 9.449 -4.694 24.697 0.00 65.21 485 ASN A C 1
ATOM 3746 O O . ASN A 1 483 ? 9.713 -3.494 24.611 0.00 65.27 485 ASN A O 1
ATOM 3751 N N . LEU A 1 484 ? 9.618 -5.399 25.812 0.00 64.72 486 LEU A N 1
ATOM 3752 C CA . LEU A 1 484 ? 10.131 -4.805 27.042 0.00 64.18 486 LEU A CA 1
ATOM 3753 C C . LEU A 1 484 ? 11.541 -4.253 26.848 0.00 63.91 486 LEU A C 1
ATOM 3754 O O . LEU A 1 484 ? 12.190 -4.523 25.837 0.00 63.93 486 LEU A O 1
ATOM 3759 N N . PHE A 1 485 ? 12.007 -3.479 27.824 0.00 63.46 487 PHE A N 1
ATOM 3760 C CA . PHE A 1 485 ? 13.338 -2.886 27.770 0.00 63.06 487 PHE A CA 1
ATOM 3761 C C . PHE A 1 485 ? 14.397 -3.925 28.137 0.00 62.75 487 PHE A C 1
ATOM 3762 O O . PHE A 1 485 ? 14.380 -5.046 27.628 0.00 62.78 487 PHE A O 1
ATOM 3770 N N . GLY A 1 486 ? 15.315 -3.547 29.022 0.00 62.28 488 GLY A N 1
ATOM 3771 C CA . GLY A 1 486 ? 16.361 -4.463 29.439 0.00 61.54 488 GLY A CA 1
ATOM 3772 C C . GLY A 1 486 ? 17.752 -3.871 29.319 0.00 60.90 488 GLY A C 1
ATOM 3773 O O . GLY A 1 486 ? 18.559 -4.322 28.506 0.00 60.88 488 GLY A O 1
ATOM 3774 N N . VAL A 1 487 ? 18.036 -2.858 30.133 0.00 60.33 489 VAL A N 1
ATOM 3775 C CA . VAL A 1 487 ? 19.338 -2.202 30.117 0.00 59.50 489 VAL A CA 1
ATOM 3776 C C . VAL A 1 487 ? 19.830 -1.908 31.532 0.00 58.80 489 VAL A C 1
ATOM 3777 O O . VAL A 1 487 ? 20.444 -0.871 31.784 0.00 58.79 489 VAL A O 1
ATOM 3781 N N . ASP A 1 488 ? 19.558 -2.830 32.451 0.00 57.93 490 ASP A N 1
ATOM 3782 C CA . ASP A 1 488 ? 19.969 -2.673 33.842 0.00 56.75 490 ASP A CA 1
ATOM 3783 C C . ASP A 1 488 ? 21.153 -3.577 34.175 0.00 55.49 490 ASP A C 1
ATOM 3784 O O . ASP A 1 488 ? 21.100 -4.787 33.953 0.00 55.66 490 ASP A O 1
ATOM 3789 N N . PHE A 1 489 ? 22.218 -2.987 34.710 0.00 53.81 491 PHE A N 1
ATOM 3790 C CA . PHE A 1 489 ? 23.405 -3.752 35.072 0.00 52.00 491 PHE A CA 1
ATOM 3791 C C . PHE A 1 489 ? 23.664 -3.756 36.578 0.00 49.97 491 PHE A C 1
ATOM 3792 O O . PHE A 1 489 ? 22.744 -3.553 37.371 0.00 50.13 491 PHE A O 1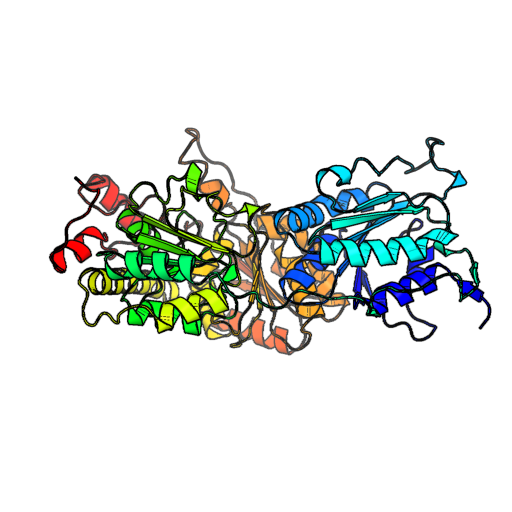
ATOM 3800 N N . THR A 1 490 ? 24.915 -3.987 36.968 1.00 47.24 492 THR A N 1
ATOM 3801 C CA . THR A 1 490 ? 25.285 -4.042 38.380 1.00 44.03 492 THR A CA 1
ATOM 3802 C C . THR A 1 490 ? 25.558 -2.657 38.973 1.00 40.82 492 THR A C 1
ATOM 3803 O O . THR A 1 490 ? 25.121 -1.644 38.430 1.00 41.06 492 THR A O 1
ATOM 3807 N N . ASP A 1 491 ? 26.276 -2.623 40.093 1.00 37.37 493 ASP A N 1
ATOM 3808 C CA . ASP A 1 491 ? 26.604 -1.370 40.766 1.00 32.00 493 ASP A CA 1
ATOM 3809 C C . ASP A 1 491 ? 28.100 -1.264 41.054 1.00 27.78 493 ASP A C 1
ATOM 3810 O O . ASP A 1 491 ? 28.548 -1.513 42.173 1.00 26.21 493 ASP A O 1
ATOM 3815 N N . VAL A 1 492 ? 28.868 -0.889 40.038 1.00 22.47 494 VAL A N 1
ATOM 3816 C CA . VAL A 1 492 ? 30.310 -0.754 40.183 1.00 18.58 494 VAL A CA 1
ATOM 3817 C C . VAL A 1 492 ? 30.667 0.498 40.981 1.00 16.96 494 VAL A C 1
ATOM 3818 O O . VAL A 1 492 ? 30.155 1.586 40.709 1.00 17.89 494 VAL A O 1
ATOM 3822 N N . ASP A 1 493 ? 31.547 0.334 41.965 1.00 13.69 495 ASP A N 1
ATOM 3823 C CA . ASP A 1 493 ? 31.971 1.442 42.815 1.00 12.96 495 ASP A CA 1
ATOM 3824 C C . ASP A 1 493 ? 33.067 2.242 42.116 1.00 11.69 495 ASP A C 1
ATOM 3825 O O . ASP A 1 493 ? 34.255 1.971 42.300 1.00 11.49 495 ASP A O 1
ATOM 3830 N N . TYR A 1 494 ? 32.674 3.230 41.319 1.00 11.25 496 TYR A N 1
ATOM 3831 C CA . TYR A 1 494 ? 33.653 4.035 40.594 1.00 12.29 496 TYR A CA 1
ATOM 3832 C C . TYR A 1 494 ? 34.566 4.861 41.494 1.00 12.29 496 TYR A C 1
ATOM 3833 O O . TYR A 1 494 ? 35.711 5.132 41.136 1.00 11.20 496 TYR A O 1
ATOM 3842 N N . ALA A 1 495 ? 34.068 5.259 42.660 1.00 12.15 497 ALA A N 1
ATOM 3843 C CA . ALA A 1 495 ? 34.876 6.043 43.589 1.00 11.55 497 ALA A CA 1
ATOM 3844 C C . ALA A 1 495 ? 36.043 5.195 44.085 1.00 10.88 497 ALA A C 1
ATOM 3845 O O . ALA A 1 495 ? 37.172 5.673 44.199 1.00 11.73 497 ALA A O 1
ATOM 3847 N N . LYS A 1 496 ? 35.763 3.927 44.373 1.00 12.88 498 LYS A N 1
ATOM 3848 C CA . LYS A 1 496 ? 36.784 3.000 44.852 1.00 13.11 498 LYS A CA 1
ATOM 3849 C C . LYS A 1 496 ? 37.824 2.741 43.766 1.00 13.12 498 LYS A C 1
ATOM 3850 O O . LYS A 1 496 ? 39.021 2.638 44.039 1.00 12.68 498 LYS A O 1
ATOM 3856 N N . ILE A 1 497 ? 37.358 2.628 42.530 1.00 11.65 499 ILE A N 1
ATOM 3857 C CA . ILE A 1 497 ? 38.256 2.406 41.409 1.00 11.30 499 ILE A CA 1
ATOM 3858 C C . ILE A 1 497 ? 39.177 3.612 41.270 1.00 10.10 499 ILE A C 1
ATOM 3859 O O . ILE A 1 497 ? 40.384 3.467 41.073 1.00 10.24 499 ILE A O 1
ATOM 3864 N N . ALA A 1 498 ? 38.602 4.804 41.386 1.00 10.91 500 ALA A N 1
ATOM 3865 C CA . ALA A 1 498 ? 39.375 6.031 41.276 1.00 10.58 500 ALA A CA 1
ATOM 3866 C C . ALA A 1 498 ? 40.494 6.042 42.318 1.00 11.04 500 ALA A C 1
ATOM 3867 O O . ALA A 1 498 ? 41.640 6.356 42.004 1.00 11.72 500 ALA A O 1
ATOM 3869 N N . GLU A 1 499 ? 40.158 5.695 43.557 1.00 12.10 501 GLU A N 1
ATOM 3870 C CA . GLU A 1 499 ? 41.152 5.659 44.626 1.00 13.29 501 GLU A CA 1
ATOM 3871 C C . GLU A 1 499 ? 42.266 4.679 44.284 1.00 13.19 501 GLU A C 1
ATOM 3872 O O . GLU A 1 499 ? 43.441 4.939 44.547 1.00 12.26 501 GLU A O 1
ATOM 3878 N N . ALA A 1 500 ? 41.888 3.547 43.696 1.00 11.97 502 ALA A N 1
ATOM 3879 C CA . ALA A 1 500 ? 42.854 2.524 43.315 1.00 13.36 502 ALA A CA 1
ATOM 3880 C C . ALA A 1 500 ? 43.787 3.013 42.211 1.00 12.41 502 ALA A C 1
ATOM 3881 O O . ALA A 1 500 ? 44.880 2.473 42.030 1.00 13.26 502 ALA A O 1
ATOM 3883 N N . GLN A 1 501 ? 43.358 4.040 41.481 1.00 12.86 503 GLN A N 1
ATOM 3884 C CA . GLN A 1 501 ? 44.152 4.596 40.385 1.00 13.25 503 GLN A CA 1
ATOM 3885 C C . GLN A 1 501 ? 44.967 5.817 40.792 1.00 13.23 503 GLN A C 1
ATOM 3886 O O . GLN A 1 501 ? 45.675 6.400 39.968 1.00 13.99 503 GLN A O 1
ATOM 3892 N N . GLY A 1 502 ? 44.857 6.216 42.056 1.00 13.11 504 GLY A N 1
ATOM 3893 C CA . GLY A 1 502 ? 45.596 7.375 42.522 1.00 13.29 504 GLY A CA 1
ATOM 3894 C C . GLY A 1 502 ? 44.790 8.657 42.424 1.00 13.34 504 GLY A C 1
ATOM 3895 O O . GLY A 1 502 ? 45.312 9.751 42.648 1.00 14.10 504 GLY A O 1
ATOM 3896 N N . ALA A 1 503 ? 43.514 8.528 42.079 1.00 10.93 505 ALA A N 1
ATOM 3897 C CA . ALA A 1 503 ? 42.644 9.689 41.972 1.00 11.55 505 ALA A CA 1
ATOM 3898 C C . ALA A 1 503 ? 41.819 9.778 43.247 1.00 11.71 505 ALA A C 1
ATOM 3899 O O . ALA A 1 503 ? 41.890 8.889 44.100 1.00 12.50 505 ALA A O 1
ATOM 3901 N N . LYS A 1 504 ? 41.051 10.854 43.382 1.00 10.90 506 LYS A N 1
ATOM 3902 C CA . LYS A 1 504 ? 40.207 11.044 44.554 1.00 12.37 506 LYS A CA 1
ATOM 3903 C C . LYS A 1 504 ? 38.765 10.741 44.184 1.00 11.71 506 LYS A C 1
ATOM 3904 O O . LYS A 1 504 ? 38.204 11.360 43.279 1.00 12.83 506 LYS A O 1
ATOM 3910 N N . GLY A 1 505 ? 38.168 9.787 44.886 1.00 10.05 507 GLY A N 1
ATOM 3911 C CA . GLY A 1 505 ? 36.796 9.425 44.588 1.00 11.50 507 GLY A CA 1
ATOM 3912 C C . GLY A 1 505 ? 35.755 9.895 45.584 1.00 13.07 507 GLY A C 1
ATOM 3913 O O . GLY A 1 505 ? 36.000 9.939 46.794 1.00 14.39 507 GLY A O 1
ATOM 3914 N N . PHE A 1 506 ? 34.589 10.257 45.057 1.00 11.20 508 PHE A N 1
ATOM 3915 C CA . PHE A 1 506 ? 33.460 10.700 45.864 1.00 12.30 508 PHE A CA 1
ATOM 3916 C C . PHE A 1 506 ? 32.232 9.938 45.390 1.00 13.44 508 PHE A C 1
ATOM 3917 O O . PHE A 1 506 ? 32.134 9.566 44.219 1.00 12.13 508 PHE A O 1
ATOM 3925 N N . THR A 1 507 ? 31.299 9.705 46.304 1.00 12.81 509 THR A N 1
ATOM 3926 C CA . THR A 1 507 ? 30.061 9.013 45.978 1.00 13.29 509 THR A CA 1
ATOM 3927 C C . THR A 1 507 ? 28.932 9.861 46.550 1.00 12.94 509 THR A C 1
ATOM 3928 O O . THR A 1 507 ? 29.004 10.303 47.693 1.00 14.45 509 THR A O 1
ATOM 3932 N N . VAL A 1 508 ? 27.905 10.109 45.748 1.00 12.12 510 VAL A N 1
ATOM 3933 C CA . VAL A 1 508 ? 26.778 10.911 46.204 1.00 11.33 510 VAL A CA 1
ATOM 3934 C C . VAL A 1 508 ? 25.488 10.397 45.581 1.00 12.21 510 VAL A C 1
ATOM 3935 O O . VAL A 1 508 ? 25.459 10.032 44.404 1.00 12.76 510 VAL A O 1
ATOM 3939 N N . SER A 1 509 ? 24.424 10.360 46.377 1.00 12.33 511 SER A N 1
ATOM 3940 C CA . SER A 1 509 ? 23.140 9.863 45.900 1.00 12.70 511 SER A CA 1
ATOM 3941 C C . SER A 1 509 ? 21.951 10.667 46.411 1.00 12.43 511 SER A C 1
ATOM 3942 O O . SER A 1 509 ? 20.804 10.331 46.116 1.00 12.33 511 SER A O 1
ATOM 3945 N N . ARG A 1 510 ? 22.225 11.718 47.180 1.00 12.63 512 ARG A N 1
ATOM 3946 C CA . ARG A 1 510 ? 21.172 12.560 47.737 1.00 12.84 512 ARG A CA 1
ATOM 3947 C C . ARG A 1 510 ? 21.367 14.024 47.354 1.00 11.98 512 ARG A C 1
ATOM 3948 O O . ARG A 1 510 ? 22.485 14.545 47.382 1.00 11.91 512 ARG A O 1
ATOM 3956 N N . ILE A 1 511 ? 20.268 14.682 47.006 1.00 11.64 513 ILE A N 1
ATOM 3957 C CA . ILE A 1 511 ? 20.293 16.083 46.614 1.00 12.25 513 ILE A CA 1
ATOM 3958 C C . ILE A 1 511 ? 20.879 16.979 47.700 1.00 12.91 513 ILE A C 1
ATOM 3959 O O . ILE A 1 511 ? 21.617 17.916 47.404 1.00 13.11 513 ILE A O 1
ATOM 3964 N N . GLU A 1 512 ? 20.556 16.687 48.956 1.00 13.72 514 GLU A N 1
ATOM 3965 C CA . GLU A 1 512 ? 21.051 17.501 50.058 1.00 13.27 514 GLU A CA 1
ATOM 3966 C C . GLU A 1 512 ? 22.548 17.362 50.341 1.00 13.95 514 GLU A C 1
ATOM 3967 O O . GLU A 1 512 ? 23.103 18.127 51.134 1.00 14.90 514 GLU A O 1
ATOM 3973 N N . ASP A 1 513 ? 23.200 16.399 49.692 1.00 12.90 515 ASP A N 1
ATOM 3974 C CA . ASP A 1 513 ? 24.634 16.187 49.886 1.00 13.79 515 ASP A CA 1
ATOM 3975 C C . ASP A 1 513 ? 25.447 16.672 48.690 1.00 13.93 515 ASP A C 1
ATOM 3976 O O . ASP A 1 513 ? 26.670 16.801 48.775 1.00 12.92 515 ASP A O 1
ATOM 3981 N N . MET A 1 514 ? 24.759 16.950 47.586 1.00 13.52 516 MET A N 1
ATOM 3982 C CA . MET A 1 514 ? 25.409 17.361 46.344 1.00 13.73 516 MET A CA 1
ATOM 3983 C C . MET A 1 514 ? 26.306 18.596 46.401 1.00 13.59 516 MET A C 1
ATOM 3984 O O . MET A 1 514 ? 27.429 18.570 45.895 1.00 13.19 516 MET A O 1
ATOM 3989 N N . ASP A 1 515 ? 25.825 19.676 47.005 1.00 13.38 517 ASP A N 1
ATOM 3990 C CA . ASP A 1 515 ? 26.626 20.891 47.081 1.00 13.42 517 ASP A CA 1
ATOM 3991 C C . ASP A 1 515 ? 27.933 20.677 47.838 1.00 13.57 517 ASP A C 1
ATOM 3992 O O . ASP A 1 515 ? 28.994 21.107 47.385 1.00 13.26 517 ASP A O 1
ATOM 3997 N N . ARG A 1 516 ? 27.862 20.006 48.984 1.00 13.14 518 ARG A N 1
ATOM 3998 C CA . ARG A 1 516 ? 29.060 19.754 49.776 1.00 14.64 518 ARG A CA 1
ATOM 3999 C C . ARG A 1 516 ? 30.050 18.867 49.027 1.00 14.17 518 ARG A C 1
ATOM 4000 O O . ARG A 1 516 ? 31.248 19.150 48.991 1.00 15.22 518 ARG A O 1
ATOM 4008 N N . VAL A 1 517 ? 29.550 17.792 48.426 1.00 13.28 519 VAL A N 1
ATOM 4009 C CA . VAL A 1 517 ? 30.414 16.884 47.687 1.00 12.07 519 VAL A CA 1
ATOM 4010 C C . VAL A 1 517 ? 31.094 17.610 46.530 1.00 11.70 519 VAL A C 1
ATOM 4011 O O . VAL A 1 517 ? 32.289 17.430 46.294 1.00 12.32 519 VAL A O 1
ATOM 4015 N N . MET A 1 518 ? 30.340 18.437 45.811 1.00 12.32 520 MET A N 1
ATOM 4016 C CA . MET A 1 518 ? 30.915 19.176 44.689 1.00 11.70 520 MET A CA 1
ATOM 4017 C C . MET A 1 518 ? 31.991 20.143 45.179 1.00 11.86 520 MET A C 1
ATOM 4018 O O . MET A 1 518 ? 33.050 20.273 44.565 1.00 12.58 520 MET A O 1
ATOM 4023 N N . ALA A 1 519 ? 31.718 20.823 46.288 1.00 11.06 521 ALA A N 1
ATOM 4024 C CA . ALA A 1 519 ? 32.680 21.762 46.846 1.00 10.57 521 ALA A CA 1
ATOM 4025 C C . ALA A 1 519 ? 33.969 21.035 47.206 1.00 10.81 521 ALA A C 1
ATOM 4026 O O . ALA A 1 519 ? 35.063 21.528 46.930 1.00 12.08 521 ALA A O 1
ATOM 4028 N N . GLU A 1 520 ? 33.839 19.860 47.817 1.00 10.88 522 GLU A N 1
ATOM 4029 C CA . GLU A 1 520 ? 35.007 19.079 48.201 1.00 11.94 522 GLU A CA 1
ATOM 4030 C C . GLU A 1 520 ? 35.752 18.593 46.962 1.00 11.74 522 GLU A C 1
ATOM 4031 O O . GLU A 1 520 ? 36.982 18.582 46.934 1.00 11.10 522 GLU A O 1
ATOM 4037 N N . ALA A 1 521 ? 35.005 18.201 45.936 1.00 11.27 523 ALA A N 1
ATOM 4038 C CA . ALA A 1 521 ? 35.611 17.717 44.700 1.00 11.34 523 ALA A CA 1
ATOM 4039 C C . ALA A 1 521 ? 36.426 18.819 44.029 1.00 10.82 523 ALA A C 1
ATOM 4040 O O . ALA A 1 521 ? 37.557 18.594 43.585 1.00 10.72 523 ALA A O 1
ATOM 4042 N N . VAL A 1 522 ? 35.850 20.013 43.961 1.00 10.52 524 VAL A N 1
ATOM 4043 C CA . VAL A 1 522 ? 36.527 21.144 43.347 1.00 11.91 524 VAL A CA 1
ATOM 4044 C C . VAL A 1 522 ? 37.782 21.523 44.137 1.00 10.96 524 VAL A C 1
ATOM 4045 O O . VAL A 1 522 ? 38.831 21.788 43.552 1.00 9.84 524 VAL A O 1
ATOM 4049 N N . ALA A 1 523 ? 37.674 21.535 45.464 1.00 11.16 525 ALA A N 1
ATOM 4050 C CA . ALA A 1 523 ? 38.816 21.870 46.314 1.00 9.84 525 ALA A CA 1
ATOM 4051 C C . ALA A 1 523 ? 39.940 20.853 46.125 1.00 10.67 525 ALA A C 1
ATOM 4052 O O . ALA A 1 523 ? 41.120 21.208 46.109 1.00 9.68 525 ALA A O 1
ATOM 4054 N N . ALA A 1 524 ? 39.572 19.585 45.976 1.00 10.94 526 ALA A N 1
ATOM 4055 C CA . ALA A 1 524 ? 40.564 18.535 45.779 1.00 10.61 526 ALA A CA 1
ATOM 4056 C C . ALA A 1 524 ? 41.265 18.728 44.436 1.00 11.03 526 ALA A C 1
ATOM 4057 O O . ALA A 1 524 ? 42.473 18.519 44.312 1.00 9.92 526 ALA A O 1
ATOM 4059 N N . ASN A 1 525 ? 40.496 19.126 43.428 1.00 10.67 527 ASN A N 1
ATOM 4060 C CA . ASN A 1 525 ? 41.047 19.353 42.099 1.00 9.69 527 ASN A CA 1
ATOM 4061 C C . ASN A 1 525 ? 42.040 20.510 42.154 1.00 9.12 527 ASN A C 1
ATOM 4062 O O . ASN A 1 525 ? 43.063 20.495 41.469 1.00 10.28 527 ASN A O 1
ATOM 4067 N N . LYS A 1 526 ? 41.739 21.509 42.982 1.00 10.22 528 LYS A N 1
ATOM 4068 C CA . LYS A 1 526 ? 42.614 22.666 43.122 1.00 9.68 528 LYS A CA 1
ATOM 4069 C C . LYS A 1 526 ? 43.868 22.315 43.914 1.00 10.57 528 LYS A C 1
ATOM 4070 O O . LYS A 1 526 ? 44.833 23.078 43.935 1.00 10.90 528 LYS A O 1
ATOM 4076 N N . ALA A 1 527 ? 43.851 21.148 44.550 1.00 10.65 529 ALA A N 1
ATOM 4077 C CA . ALA A 1 527 ? 45.003 20.671 45.307 1.00 11.29 529 ALA A CA 1
ATOM 4078 C C . ALA A 1 527 ? 45.829 19.786 44.383 1.00 12.79 529 ALA A C 1
ATOM 4079 O O . ALA A 1 527 ? 46.756 19.098 44.819 1.00 14.95 529 ALA A O 1
ATOM 4081 N N . GLY A 1 528 ? 45.470 19.800 43.100 1.00 12.85 530 GLY A N 1
ATOM 4082 C CA . GLY A 1 528 ? 46.191 19.017 42.111 1.00 13.23 530 GLY A CA 1
ATOM 4083 C C . GLY A 1 528 ? 45.741 17.583 41.898 1.00 12.26 530 GLY A C 1
ATOM 4084 O O . GLY A 1 528 ? 46.434 16.817 41.231 1.00 13.12 530 GLY A O 1
ATOM 4085 N N . HIS A 1 529 ? 44.590 17.207 42.445 1.00 13.78 531 HIS A N 1
ATOM 4086 C CA . HIS A 1 529 ? 44.104 15.839 42.287 1.00 13.59 531 HIS A CA 1
ATOM 4087 C C . HIS A 1 529 ? 43.068 15.667 41.181 1.00 12.38 531 HIS A C 1
ATOM 4088 O O . HIS A 1 529 ? 42.240 16.547 40.945 1.00 11.78 531 HIS A O 1
ATOM 4095 N N . THR A 1 530 ? 43.130 14.531 40.493 1.00 12.19 532 THR A N 1
ATOM 4096 C CA . THR A 1 530 ? 42.124 14.225 39.489 1.00 11.48 532 THR A CA 1
ATOM 4097 C C . THR A 1 530 ? 41.016 13.635 40.350 1.00 11.71 532 THR A C 1
ATOM 4098 O O . THR A 1 530 ? 41.287 12.875 41.285 1.00 10.50 532 THR A O 1
ATOM 4102 N N . VAL A 1 531 ? 39.772 13.993 40.068 1.00 11.15 533 VAL A N 1
ATOM 4103 C CA . VAL A 1 531 ? 38.681 13.485 40.880 1.00 12.20 533 VAL A CA 1
ATOM 4104 C C . VAL A 1 531 ? 37.629 12.757 40.068 1.00 10.56 533 VAL A C 1
ATOM 4105 O O . VAL A 1 531 ? 37.474 12.989 38.870 1.00 9.93 533 VAL A O 1
ATOM 4109 N N . VAL A 1 532 ? 36.922 11.855 40.733 1.00 11.07 534 VAL A N 1
ATOM 4110 C CA . VAL A 1 532 ? 35.848 11.109 40.100 1.00 10.29 534 VAL A CA 1
ATOM 4111 C C . VAL A 1 532 ? 34.668 11.182 41.052 1.00 10.56 534 VAL A C 1
ATOM 4112 O O . VAL A 1 532 ? 34.739 10.687 42.183 1.00 11.41 534 VAL A O 1
ATOM 4116 N N . ILE A 1 533 ? 33.602 11.836 40.606 1.00 8.40 535 ILE A N 1
ATOM 4117 C CA . ILE A 1 533 ? 32.400 11.961 41.417 1.00 9.98 535 ILE A CA 1
ATOM 4118 C C . ILE A 1 533 ? 31.399 10.948 40.880 1.00 10.03 535 ILE A C 1
ATOM 4119 O O . ILE A 1 533 ? 30.867 11.112 39.782 1.00 9.56 535 ILE A O 1
ATOM 4124 N N . ASP A 1 534 ? 31.170 9.888 41.644 1.00 10.68 536 ASP A N 1
ATOM 4125 C CA . ASP A 1 534 ? 30.227 8.853 41.244 1.00 11.22 536 AS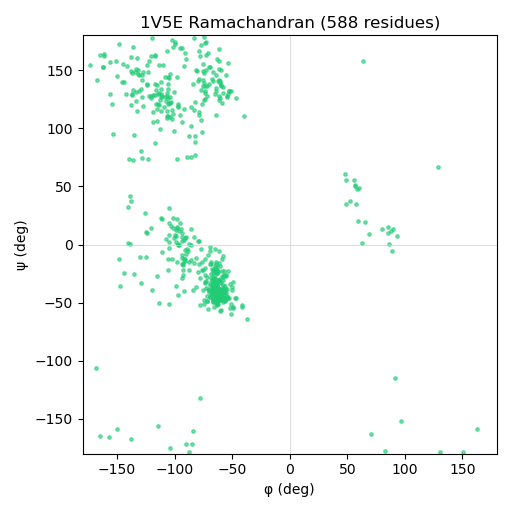P A CA 1
ATOM 4126 C C . ASP A 1 534 ? 28.855 9.323 41.701 1.00 11.51 536 ASP A C 1
ATOM 4127 O O . ASP A 1 534 ? 28.521 9.245 42.883 1.00 9.87 536 ASP A O 1
ATOM 4132 N N . CYS A 1 535 ? 28.072 9.840 40.763 1.00 11.16 537 CYS A N 1
ATOM 4133 C CA . CYS A 1 535 ? 26.746 10.334 41.080 1.00 12.08 537 CYS A CA 1
ATOM 4134 C C . CYS A 1 535 ? 25.717 9.234 40.855 1.00 12.85 537 CYS A C 1
ATOM 4135 O O . CYS A 1 535 ? 25.394 8.892 39.719 1.00 12.28 537 CYS A O 1
ATOM 4138 N N . LYS A 1 536 ? 25.224 8.663 41.950 1.00 12.81 538 LYS A N 1
ATOM 4139 C CA . LYS A 1 536 ? 24.225 7.605 41.874 1.00 14.31 538 LYS A CA 1
ATOM 4140 C C . LYS A 1 536 ? 22.873 8.284 41.707 1.00 14.86 538 LYS A C 1
ATOM 4141 O O . LYS A 1 536 ? 22.233 8.661 42.691 1.00 14.12 538 LYS A O 1
ATOM 4147 N N . ILE A 1 537 ? 22.444 8.448 40.460 1.00 13.72 539 ILE A N 1
ATOM 4148 C CA . ILE A 1 537 ? 21.181 9.114 40.181 1.00 14.04 539 ILE A CA 1
ATOM 4149 C C . ILE A 1 537 ? 20.025 8.166 39.901 1.00 14.41 539 ILE A C 1
ATOM 4150 O O . ILE A 1 537 ? 20.206 6.953 39.786 1.00 15.19 539 ILE A O 1
ATOM 4155 N N . THR A 1 538 ? 18.835 8.749 39.806 1.00 14.49 540 THR A N 1
ATOM 4156 C CA . THR A 1 538 ? 17.602 8.021 39.541 1.00 15.95 540 THR A CA 1
ATOM 4157 C C . THR A 1 538 ? 17.554 7.607 38.076 1.00 16.82 540 THR A C 1
ATOM 4158 O O . THR A 1 538 ? 18.451 7.930 37.300 1.00 17.81 540 THR A O 1
ATOM 4162 N N . GLN A 1 539 ? 16.492 6.904 37.700 1.00 18.54 541 GLN A N 1
ATOM 4163 C CA . GLN A 1 539 ? 16.331 6.462 36.322 1.00 20.26 541 GLN A CA 1
ATOM 4164 C C . GLN A 1 539 ? 15.489 7.451 35.521 1.00 20.71 541 GLN A C 1
ATOM 4165 O O . GLN A 1 539 ? 15.035 7.142 34.418 1.00 20.48 541 GLN A O 1
ATOM 4171 N N . ASP A 1 540 ? 15.284 8.640 36.082 1.00 20.10 542 ASP A N 1
ATOM 4172 C CA . ASP A 1 540 ? 14.501 9.674 35.414 1.00 20.72 542 ASP A CA 1
ATOM 4173 C C . ASP A 1 540 ? 15.132 10.059 34.080 1.00 20.90 542 ASP A C 1
ATOM 4174 O O . ASP A 1 540 ? 16.351 10.187 33.970 1.00 21.97 542 ASP A O 1
ATOM 4179 N N . ARG A 1 541 ? 14.288 10.242 33.073 1.00 21.17 543 ARG A N 1
ATOM 4180 C CA . ARG A 1 541 ? 14.732 10.611 31.733 1.00 21.17 543 ARG A CA 1
ATOM 4181 C C . ARG A 1 541 ? 14.440 12.082 31.457 1.00 18.83 543 ARG A C 1
ATOM 4182 O O . ARG A 1 541 ? 13.418 12.606 31.891 1.00 17.91 543 ARG A O 1
ATOM 4190 N N . PRO A 1 542 ? 15.340 12.771 30.734 1.00 17.57 544 PRO A N 1
ATOM 4191 C CA . PRO A 1 542 ? 15.094 14.186 30.436 1.00 16.87 544 PRO A CA 1
ATOM 4192 C C . PRO A 1 542 ? 13.803 14.279 29.622 1.00 15.33 544 PRO A C 1
ATOM 4193 O O . PRO A 1 542 ? 13.545 13.427 28.767 1.00 16.46 544 PRO A O 1
ATOM 4197 N N . ILE A 1 543 ? 12.994 15.300 29.885 1.00 13.05 545 ILE A N 1
ATOM 4198 C CA . ILE A 1 543 ? 11.738 15.464 29.161 1.00 12.76 545 ILE A CA 1
ATOM 4199 C C . ILE A 1 543 ? 11.995 15.459 27.652 1.00 13.30 545 ILE A C 1
ATOM 4200 O O . ILE A 1 543 ? 12.876 16.164 27.156 1.00 12.24 545 ILE A O 1
ATOM 4205 N N . PRO A 1 544 ? 11.240 14.639 26.903 1.00 14.17 546 PRO A N 1
ATOM 4206 C CA . PRO A 1 544 ? 11.401 14.552 25.448 1.00 14.84 546 PRO A CA 1
ATOM 4207 C C . PRO A 1 544 ? 10.777 15.742 24.727 1.00 15.22 546 PRO A C 1
ATOM 4208 O O . PRO A 1 544 ? 9.578 15.759 24.466 1.00 17.06 546 PRO A O 1
ATOM 4212 N N . VAL A 1 545 ? 11.605 16.730 24.400 1.00 14.93 547 VAL A N 1
ATOM 4213 C CA . VAL A 1 545 ? 11.137 17.938 23.729 1.00 13.98 547 VAL A CA 1
ATOM 4214 C C . VAL A 1 545 ? 10.868 17.764 22.236 1.00 13.84 547 VAL A C 1
ATOM 4215 O O . VAL A 1 545 ? 10.407 18.694 21.573 1.00 13.95 547 VAL A O 1
ATOM 4219 N N . GLU A 1 546 ? 11.160 16.578 21.709 1.00 15.28 548 GLU A N 1
ATOM 4220 C CA . GLU A 1 546 ? 10.922 16.292 20.299 1.00 16.74 548 GLU A CA 1
ATOM 4221 C C . GLU A 1 546 ? 9.490 15.786 20.166 1.00 17.57 548 GLU A C 1
ATOM 4222 O O . GLU A 1 546 ? 8.929 15.725 19.072 1.00 19.54 548 GLU A O 1
ATOM 4228 N N . THR A 1 547 ? 8.906 15.419 21.301 1.00 16.74 549 THR A N 1
ATOM 4229 C CA . THR A 1 547 ? 7.540 14.920 21.344 1.00 18.82 549 THR A CA 1
ATOM 4230 C C . THR A 1 547 ? 6.848 15.585 22.527 1.00 16.53 549 THR A C 1
ATOM 4231 O O . THR A 1 547 ? 6.602 14.956 23.556 1.00 17.90 549 THR A O 1
ATOM 4235 N N . LEU A 1 548 ? 6.557 16.872 22.369 1.00 16.53 550 LEU A N 1
ATOM 4236 C CA . LEU A 1 548 ? 5.909 17.664 23.407 1.00 15.49 550 LEU A CA 1
ATOM 4237 C C . LEU A 1 548 ? 4.424 17.356 23.465 1.00 15.49 550 LEU A C 1
ATOM 4238 O O . LEU A 1 548 ? 3.669 17.756 22.583 1.00 17.59 550 LEU A O 1
ATOM 4243 N N . LYS A 1 549 ? 4.006 16.642 24.501 1.00 13.85 551 LYS A N 1
ATOM 4244 C CA . LYS A 1 549 ? 2.598 16.309 24.652 1.00 13.94 551 LYS A CA 1
ATOM 4245 C C . LYS A 1 549 ? 1.965 17.311 25.615 1.00 13.75 551 LYS A C 1
ATOM 4246 O O . LYS A 1 549 ? 1.662 16.988 26.767 1.00 14.15 551 LYS A O 1
ATOM 4252 N N . LEU A 1 550 ? 1.773 18.535 25.124 1.00 14.12 552 LEU A N 1
ATOM 4253 C CA . LEU A 1 550 ? 1.199 19.610 25.927 1.00 13.91 552 LEU A CA 1
ATOM 4254 C C . LEU A 1 550 ? 0.030 20.339 25.269 1.00 14.47 552 LEU A C 1
ATOM 4255 O O . LEU A 1 550 ? -0.884 20.787 25.955 1.00 15.86 552 LEU A O 1
ATOM 4260 N N . ASP A 1 551 ? 0.058 20.468 23.947 1.00 13.68 553 ASP A N 1
ATOM 4261 C CA . ASP A 1 551 ? -1.016 21.164 23.245 1.00 14.10 553 ASP A CA 1
ATOM 4262 C C . ASP A 1 551 ? -2.263 20.282 23.149 1.00 15.52 553 ASP A C 1
ATOM 4263 O O . ASP A 1 551 ? -2.217 19.185 22.590 1.00 15.32 553 ASP A O 1
ATOM 4268 N N . SER A 1 552 ? -3.372 20.772 23.698 1.00 17.27 554 SER A N 1
ATOM 4269 C CA . SER A 1 552 ? -4.630 20.032 23.695 1.00 19.52 554 SER A CA 1
ATOM 4270 C C . SER A 1 552 ? -5.220 19.804 22.304 1.00 21.25 554 SER A C 1
ATOM 4271 O O . SER A 1 552 ? -6.246 19.136 22.164 1.00 21.29 554 SER A O 1
ATOM 4274 N N . LYS A 1 553 ? -4.580 20.357 21.278 1.00 20.55 555 LYS A N 1
ATOM 4275 C CA . LYS A 1 553 ? -5.052 20.173 19.909 1.00 21.58 555 LYS A CA 1
ATOM 4276 C C . LYS A 1 553 ? -4.155 19.190 19.167 1.00 21.79 555 LYS A C 1
ATOM 4277 O O . LYS A 1 553 ? -4.408 18.852 18.010 1.00 22.19 555 LYS A O 1
ATOM 4283 N N . LEU A 1 554 ? -3.104 18.735 19.842 1.00 21.21 556 LEU A N 1
ATOM 4284 C CA . LEU A 1 554 ? -2.170 17.784 19.254 1.00 21.94 556 LEU A CA 1
ATOM 4285 C C . LEU A 1 554 ? -2.200 16.453 19.997 1.00 22.77 556 LEU A C 1
ATOM 4286 O O . LEU A 1 554 ? -1.906 15.405 19.419 1.00 23.98 556 LEU A O 1
ATOM 4291 N N . TYR A 1 555 ? -2.554 16.498 21.280 1.00 23.33 557 TYR A N 1
ATOM 4292 C CA . TYR A 1 555 ? -2.623 15.291 22.099 1.00 23.52 557 TYR A CA 1
ATOM 4293 C C . TYR A 1 555 ? -3.852 15.280 23.007 1.00 23.21 557 TYR A C 1
ATOM 4294 O O . TYR A 1 555 ? -4.459 16.321 23.265 1.00 23.05 557 TYR A O 1
ATOM 4303 N N . SER A 1 556 ? -4.211 14.095 23.493 1.00 24.14 558 SER A N 1
ATOM 4304 C CA . SER A 1 556 ? -5.377 13.940 24.360 1.00 24.54 558 SER A CA 1
ATOM 4305 C C . SER A 1 556 ? -5.092 14.392 25.788 1.00 24.54 558 SER A C 1
ATOM 4306 O O . SER A 1 556 ? -3.936 14.510 26.191 1.00 24.27 558 SER A O 1
ATOM 4309 N N . GLU A 1 557 ? -6.154 14.639 26.551 1.00 25.47 559 GLU A N 1
ATOM 4310 C CA . GLU A 1 557 ? -6.009 15.066 27.938 1.00 26.83 559 GLU A CA 1
ATOM 4311 C C . GLU A 1 557 ? -5.202 14.036 28.720 1.00 26.57 559 GLU A C 1
ATOM 4312 O O . GLU A 1 557 ? -4.275 14.388 29.447 1.00 26.19 559 GLU A O 1
ATOM 4318 N N . ASP A 1 558 ? -5.556 12.764 28.565 1.00 26.46 560 ASP A N 1
ATOM 4319 C CA . ASP A 1 558 ? -4.851 11.694 29.262 1.00 26.33 560 ASP A CA 1
ATOM 4320 C C . ASP A 1 558 ? -3.362 11.693 28.929 1.00 25.08 560 ASP A C 1
ATOM 4321 O O . ASP A 1 558 ? -2.527 11.478 29.808 1.00 23.82 560 ASP A O 1
ATOM 4326 N N . GLU A 1 559 ? -3.032 11.929 27.662 1.00 23.46 561 GLU A N 1
ATOM 4327 C CA . GLU A 1 559 ? -1.635 11.960 27.240 1.00 22.79 561 GLU A CA 1
ATOM 4328 C C . GLU A 1 559 ? -0.906 13.133 27.880 1.00 21.49 561 GLU A C 1
ATOM 4329 O O . GLU A 1 559 ? 0.221 12.989 28.357 1.00 21.41 561 GLU A O 1
ATOM 4335 N N . ILE A 1 560 ? -1.553 14.293 27.880 1.00 19.43 562 ILE A N 1
ATOM 4336 C CA . ILE A 1 560 ? -0.973 15.495 28.465 1.00 18.65 562 ILE A CA 1
ATOM 4337 C C . ILE A 1 560 ? -0.827 15.317 29.973 1.00 18.28 562 ILE A C 1
ATOM 4338 O O . ILE A 1 560 ? 0.161 15.746 30.565 1.00 18.28 562 ILE A O 1
ATOM 4343 N N . LYS A 1 561 ? -1.816 14.678 30.589 1.00 19.95 563 LYS A N 1
ATOM 4344 C CA . LYS A 1 561 ? -1.791 14.434 32.027 1.00 20.82 563 LYS A CA 1
ATOM 4345 C C . LYS A 1 561 ? -0.606 13.549 32.397 1.00 20.31 563 LYS A C 1
ATOM 4346 O O . LYS A 1 561 ? 0.176 13.875 33.293 1.00 19.83 563 LYS A O 1
ATOM 4352 N N . ALA A 1 562 ? -0.479 12.426 31.699 1.00 18.94 564 ALA A N 1
ATOM 4353 C CA . ALA A 1 562 ? 0.602 11.483 31.950 1.00 18.36 564 ALA A CA 1
ATOM 4354 C C . ALA A 1 562 ? 1.961 12.109 31.662 1.00 17.36 564 ALA A C 1
ATOM 4355 O O . ALA A 1 562 ? 2.929 11.868 32.381 1.00 16.83 564 ALA A O 1
ATOM 4357 N N . TYR A 1 563 ? 2.025 12.914 30.606 1.00 17.07 565 TYR A N 1
ATOM 4358 C CA . TYR A 1 563 ? 3.264 13.579 30.212 1.00 17.65 565 TYR A CA 1
ATOM 4359 C C . TYR A 1 563 ? 3.733 14.539 31.302 1.00 16.93 565 TYR A C 1
ATOM 4360 O O . TYR A 1 563 ? 4.905 14.532 31.688 1.00 15.70 565 TYR A O 1
ATOM 4369 N N . LYS A 1 564 ? 2.810 15.357 31.798 1.00 17.15 566 LYS A N 1
ATOM 4370 C CA . LYS A 1 564 ? 3.119 16.321 32.847 1.00 17.44 566 LYS A CA 1
ATOM 4371 C C . LYS A 1 564 ? 3.534 15.635 34.141 1.00 18.39 566 LYS A C 1
ATOM 4372 O O . LYS A 1 564 ? 4.453 16.081 34.826 1.00 17.51 566 LYS A O 1
ATOM 4378 N N . GLU A 1 565 ? 2.850 14.547 34.476 1.00 18.96 567 GLU A N 1
ATOM 4379 C CA . GLU A 1 565 ? 3.148 13.820 35.700 1.00 20.50 567 GLU A CA 1
ATOM 4380 C C . GLU A 1 565 ? 4.525 13.159 35.661 1.00 19.99 567 GLU A C 1
ATOM 4381 O O . GLU A 1 565 ? 5.307 13.279 36.604 1.00 20.33 567 GLU A O 1
ATOM 4387 N N . ARG A 1 566 ? 4.819 12.470 34.563 1.00 18.88 568 ARG A N 1
ATOM 4388 C CA . ARG A 1 566 ? 6.091 11.774 34.410 1.00 18.93 568 ARG A CA 1
ATOM 4389 C C . ARG A 1 566 ? 7.323 12.676 34.443 1.00 18.05 568 ARG A C 1
ATOM 4390 O O . ARG A 1 566 ? 8.327 12.341 35.076 1.00 17.63 568 ARG A O 1
ATOM 4398 N N . TYR A 1 567 ? 7.243 13.822 33.772 1.00 16.43 569 TYR A N 1
ATOM 4399 C CA . TYR A 1 567 ? 8.375 14.739 33.700 1.00 16.53 569 TYR A CA 1
ATOM 4400 C C . TYR A 1 567 ? 8.285 15.965 34.605 1.00 15.97 569 TYR A C 1
ATOM 4401 O O . TYR A 1 567 ? 9.025 16.935 34.419 1.00 16.43 569 TYR A O 1
ATOM 4410 N N . GLU A 1 568 ? 7.386 15.915 35.585 1.00 14.79 570 GLU A N 1
ATOM 4411 C CA . GLU A 1 568 ? 7.211 17.014 36.531 1.00 15.13 570 GLU A CA 1
ATOM 4412 C C . GLU A 1 568 ? 6.999 18.319 35.766 1.00 14.36 570 GLU A C 1
ATOM 4413 O O . GLU A 1 568 ? 7.458 19.380 36.191 1.00 13.38 570 GLU A O 1
ATOM 4419 N N . ALA A 1 569 ? 6.282 18.238 34.650 1.00 13.01 571 ALA A N 1
ATOM 4420 C CA . ALA A 1 569 ? 6.059 19.406 33.804 1.00 12.45 571 ALA A CA 1
ATOM 4421 C C . ALA A 1 569 ? 4.671 20.027 33.880 1.00 12.32 571 ALA A C 1
ATOM 4422 O O . ALA A 1 569 ? 4.188 20.601 32.901 1.00 12.13 571 ALA A O 1
ATOM 4424 N N . ALA A 1 570 ? 4.035 19.936 35.041 1.00 12.80 572 ALA A N 1
ATOM 4425 C CA . ALA A 1 570 ? 2.705 20.503 35.204 1.00 12.82 572 ALA A CA 1
ATOM 4426 C C . ALA A 1 570 ? 2.629 21.954 34.731 1.00 13.29 572 ALA A C 1
ATOM 4427 O O . ALA A 1 570 ? 1.647 22.351 34.102 1.00 14.46 572 ALA A O 1
ATOM 4429 N N . ASN A 1 571 ? 3.668 22.738 35.008 1.00 13.46 573 ASN A N 1
ATOM 4430 C CA . ASN A 1 571 ? 3.657 24.145 34.630 1.00 12.20 573 ASN A CA 1
ATOM 4431 C C . ASN A 1 571 ? 4.109 24.520 33.226 1.00 11.80 573 ASN A C 1
ATOM 4432 O O . ASN A 1 571 ? 4.097 25.696 32.872 1.00 12.16 573 ASN A O 1
ATOM 4437 N N . LEU A 1 572 ? 4.502 23.544 32.414 1.00 10.34 574 LEU A N 1
ATOM 4438 C CA . LEU A 1 572 ? 4.904 23.875 31.053 1.00 11.15 574 LEU A CA 1
ATOM 4439 C C . LEU A 1 572 ? 3.649 24.216 30.252 1.00 11.18 574 LEU A C 1
ATOM 4440 O O . LEU A 1 572 ? 2.625 23.539 30.364 1.00 13.79 574 LEU A O 1
ATOM 4445 N N . VAL A 1 573 ? 3.739 25.278 29.457 1.00 11.23 575 VAL A N 1
ATOM 4446 C CA . VAL A 1 573 ? 2.627 25.758 28.642 1.00 10.58 575 VAL A CA 1
ATOM 4447 C C . VAL A 1 573 ? 2.968 25.659 27.154 1.00 9.89 575 VAL A C 1
ATOM 4448 O O . VAL A 1 573 ? 4.017 26.134 26.726 1.00 11.24 575 VAL A O 1
ATOM 4452 N N . PRO A 1 574 ? 2.088 25.038 26.349 1.00 10.23 576 PRO A N 1
ATOM 4453 C CA . PRO A 1 574 ? 2.379 24.924 24.914 1.00 10.78 576 PRO A CA 1
ATOM 4454 C C . PRO A 1 574 ? 2.508 26.298 24.260 1.00 10.63 576 PRO A C 1
ATOM 4455 O O . PRO A 1 574 ? 1.754 27.224 24.571 1.00 11.13 576 PRO A O 1
ATOM 4459 N N . PHE A 1 575 ? 3.462 26.419 23.343 1.00 8.59 577 PHE A N 1
ATOM 4460 C CA . PHE A 1 575 ? 3.728 27.683 22.664 1.00 8.78 577 PHE A CA 1
ATOM 4461 C C . PHE A 1 575 ? 2.499 28.332 22.028 1.00 8.83 577 PHE A C 1
ATOM 4462 O O . PHE A 1 575 ? 2.388 29.558 22.008 1.00 11.13 577 PHE A O 1
ATOM 4470 N N . ARG A 1 576 ? 1.570 27.529 21.518 1.00 10.06 578 ARG A N 1
ATOM 4471 C CA . ARG A 1 576 ? 0.381 28.100 20.892 1.00 11.10 578 ARG A CA 1
ATOM 4472 C C . ARG A 1 576 ? -0.367 29.038 21.841 1.00 12.35 578 ARG A C 1
ATOM 4473 O O . ARG A 1 576 ? -0.909 30.054 21.407 1.00 11.53 578 ARG A O 1
ATOM 4481 N N . GLU A 1 577 ? -0.392 28.711 23.131 1.00 12.21 579 GLU A N 1
ATOM 4482 C CA . GLU A 1 577 ? -1.078 29.568 24.095 1.00 12.89 579 GLU A CA 1
ATOM 4483 C C . GLU A 1 577 ? -0.435 30.943 24.132 1.00 12.59 579 GLU A C 1
ATOM 4484 O O . GLU A 1 577 ? -1.127 31.960 24.184 1.00 13.10 579 GLU A O 1
ATOM 4490 N N . TYR A 1 578 ? 0.894 30.976 24.110 1.00 10.96 580 TYR A N 1
ATOM 4491 C CA . TYR A 1 578 ? 1.596 32.246 24.140 1.00 10.76 580 TYR A CA 1
ATOM 4492 C C . TYR A 1 578 ? 1.393 33.011 22.837 1.00 11.21 580 TYR A C 1
ATOM 4493 O O . TYR A 1 578 ? 1.297 34.237 22.842 1.00 11.03 580 TYR A O 1
ATOM 4502 N N . LEU A 1 579 ? 1.314 32.291 21.722 1.00 10.96 581 LEU A N 1
ATOM 4503 C CA . LEU A 1 579 ? 1.092 32.938 20.433 1.00 11.67 581 LEU A CA 1
ATOM 4504 C C . LEU A 1 579 ? -0.268 33.628 20.421 1.00 12.32 581 LEU A C 1
ATOM 4505 O O . LEU A 1 579 ? -0.377 34.804 20.081 1.00 12.48 581 LEU A O 1
ATOM 4510 N N . GLU A 1 580 ? -1.301 32.887 20.805 1.00 13.55 582 GLU A N 1
ATOM 4511 C CA . GLU A 1 580 ? -2.657 33.417 20.821 1.00 13.78 582 GLU A CA 1
ATOM 4512 C C . GLU A 1 580 ? -2.825 34.564 21.813 1.00 14.63 582 GLU A C 1
ATOM 4513 O O . GLU A 1 580 ? -3.610 35.483 21.575 1.00 14.38 582 GLU A O 1
ATOM 4519 N N . ALA A 1 581 ? -2.080 34.524 22.913 1.00 14.16 583 ALA A N 1
ATOM 4520 C CA . ALA A 1 581 ? -2.161 35.586 23.909 1.00 15.06 583 ALA A CA 1
ATOM 4521 C C . ALA A 1 581 ? -1.678 36.912 23.318 1.00 15.28 583 ALA A C 1
ATOM 4522 O O . ALA A 1 581 ? -2.081 37.986 23.769 1.00 16.30 583 ALA A O 1
ATOM 4524 N N . GLU A 1 582 ? -0.817 36.836 22.305 1.00 13.49 584 GLU A N 1
ATOM 4525 C CA . GLU A 1 582 ? -0.292 38.035 21.657 1.00 14.88 584 GLU A CA 1
ATOM 4526 C C . GLU A 1 582 ? -1.040 38.355 20.363 1.00 14.79 584 GLU A C 1
ATOM 4527 O O . GLU A 1 582 ? -0.592 39.178 19.565 1.00 16.89 584 GLU A O 1
ATOM 4533 N N . GLY A 1 583 ? -2.173 37.689 20.155 1.00 14.59 585 GLY A N 1
ATOM 4534 C CA . GLY A 1 583 ? -2.977 37.940 18.972 1.00 15.76 585 GLY A CA 1
ATOM 4535 C C . GLY A 1 583 ? -2.586 37.184 17.719 1.00 15.83 585 GLY A C 1
ATOM 4536 O O . GLY A 1 583 ? -3.091 37.477 16.635 1.00 16.68 585 GLY A O 1
ATOM 4537 N N . LEU A 1 584 ? -1.691 36.212 17.858 1.00 15.04 586 LEU A N 1
ATOM 4538 C CA . LEU A 1 584 ? -1.243 35.416 16.719 1.00 14.84 586 LEU A CA 1
ATOM 4539 C C . LEU A 1 584 ? -1.936 34.055 16.698 1.00 16.29 586 LEU A C 1
ATOM 4540 O O . LEU A 1 584 ? -2.620 33.682 17.652 1.00 16.00 586 LEU A O 1
ATOM 4545 N N . GLU A 1 585 ? -1.763 33.319 15.603 1.00 16.11 587 GLU A N 1
ATOM 4546 C CA . GLU A 1 585 ? -2.367 31.998 15.459 1.00 17.81 587 GLU A CA 1
ATOM 4547 C C . GLU A 1 585 ? -1.316 31.004 14.974 1.00 15.86 587 GLU A C 1
ATOM 4548 O O . GLU A 1 585 ? -0.413 31.371 14.224 1.00 16.47 587 GLU A O 1
ATOM 4554 N N . SER A 1 586 ? -1.423 29.751 15.404 1.00 13.94 588 SER A N 1
ATOM 4555 C CA . SER A 1 586 ? -0.469 28.738 14.963 1.00 13.44 588 SER A CA 1
ATOM 4556 C C . SER A 1 586 ? -0.590 28.586 13.450 1.00 13.86 588 SER A C 1
ATOM 4557 O O . SER A 1 586 ? -1.691 28.619 12.904 1.00 14.09 588 SER A O 1
ATOM 4560 N N . LYS A 1 587 ? 0.538 28.417 12.770 1.00 13.76 589 LYS A N 1
ATOM 4561 C CA . LYS A 1 587 ? 0.506 28.266 11.319 1.00 14.77 589 LYS A CA 1
ATOM 4562 C C . LYS A 1 587 ? 0.340 26.807 10.902 1.00 16.52 589 LYS A C 1
ATOM 4563 O O . LYS A 1 587 ? 0.188 26.514 9.715 1.00 17.19 589 LYS A O 1
ATOM 4569 N N . TYR A 1 588 ? 0.360 25.888 11.863 1.00 15.81 590 TYR A N 1
ATOM 4570 C CA . TYR A 1 588 ? 0.216 24.478 11.515 1.00 16.77 590 TYR A CA 1
ATOM 4571 C C . TYR A 1 588 ? -0.747 23.680 12.391 1.00 17.59 590 TYR A C 1
ATOM 4572 O O . TYR A 1 588 ? -1.301 22.675 11.949 1.00 18.41 590 TYR A O 1
ATOM 4581 N N . ILE A 1 589 ? -0.951 24.121 13.627 1.00 17.41 591 ILE A N 1
ATOM 4582 C CA . ILE A 1 589 ? -1.855 23.417 14.530 1.00 18.08 591 ILE A CA 1
ATOM 4583 C C . ILE A 1 589 ? -3.299 23.764 14.202 1.00 20.66 591 ILE A C 1
ATOM 4584 O O . ILE A 1 589 ? -3.724 24.910 14.358 1.00 20.13 591 ILE A O 1
ATOM 4589 N N . LYS A 1 590 ? -4.038 22.758 13.744 1.00 23.24 592 LYS A N 1
ATOM 4590 C CA . LYS A 1 590 ? -5.437 22.908 13.361 1.00 27.14 592 LYS A CA 1
ATOM 4591 C C . LYS A 1 590 ? -5.552 23.679 12.052 1.00 29.07 592 LYS A C 1
ATOM 4592 O O . LYS A 1 590 ? -6.121 23.118 11.092 1.00 31.11 592 LYS A O 1
#

Sequence (590 aa):
DNKINIGLAVMKILESWGADTIYGIPSGTLSSLMDAMGEEENNVKFLQVKHEEVGAMAAVMQSKFGGNLGVTVGSGGPGASHLINGLYDAAMDNIPVVAILGSRPQRELNMDAFQELNQNPMYDHIAVYNRRVAYAEQLPKLVDEAARMAIAKRGVAVLEVPGDFAKVEIDNDQWYSSANSLRKYAPIAPAAQDIDAAVELLNNSKRPVIYAGIGTMGHGPAVQELARKIKAPVITTGKNFETFEWDFEALTGSTYRVGWKPANETILEADTVLFAGSNFPFSEVEGTFRNVDNFIQIDIDPAMLGKRHHADVAILGDAALAIDEILNKVDAVEESAWWTANLKNIANWREYINMLETKEEGDLQFYQVYNAINNHADEDAIYSIDVGNSTQTSIRHLHMTPKNMWRTSPLFATMGIAIPGGLGAKNTYPDRQVWNIIGDGAFSMTYPDVVTNVRYNMPVINVVFSNTEYAFIKNKYEDTNKNLFGVDFTDVDYAKIAEAQGAKGFTVSRIEDMDRVMAEAVAANKAGHTVVIDCKITQDRPIPVETLKLDSKLYSEDEIKAYKERYEAANLVPFREYLEAEGLESKYIK

CATH classification: 3.40.50.970 (+3 more: 3.40.50.1220, 3.40.50.970, 1.10.10.940)

InterPro domains:
  IPR000399 TPP-binding enzyme, conserved site [PS00187] (425-444)
  IPR011766 Thiamine pyrophosphate enzyme, TPP-binding [PF02775] (388-537)
  IPR012000 Thiamine pyrophosphate enzyme, central domain [PF00205] (197-327)
  IPR012001 Thiamine pyrophosphate enzyme, N-terminal TPP-binding domain [PF02776] (8-123)
  IPR014092 Pyruvate oxidase [TIGR02720] (10-582)
  IPR029035 DHS-like NAD/FAD-binding domain superfamily [SSF52467] (189-361)
  IPR029061 Thiamin diphosphate-binding fold [SSF52518] (5-176)
  IPR029061 Thiamin diphosphate-binding fold [SSF52518] (365-585)
  IPR047210 Pyruvate oxidase POXB-like, pyrimidine-binding domain [cd07039] (7-171)
  IPR047211 Pyruvate oxidase/Pyruvate dehydrogenase [ubiquinone]-like [PTHR42981] (6-581)
  IPR047212 Pyruvate oxidase POXB-like, PP-binding domain [cd02014] (365-545)

Nearest PDB structures (foldseek):
  2dji-assembly1_A  TM=1.000E+00  e=0.000E+00  Aerococcus viridans
  1pox-assembly1_A  TM=9.871E-01  e=2.782E-78  Lactiplantibacillus plantarum
  2ez4-assembly1_A  TM=9.875E-01  e=1.299E-77  Lactiplantibacillus plantarum
  1y9d-assembly1_B  TM=9.801E-01  e=2.732E-71  Lactiplantibacillus plantarum
  1y9d-assembly1_C  TM=9.752E-01  e=1.352E-67  Lactiplantibacillus plantarum

B-factor: mean 17.46, std 12.01, range [6.09, 69.34]

Solvent-accessible surface area: 24287 Å² total; per-residue (Å²): 168,100,109,11,54,0,0,12,0,0,4,64,0,0,69,57,18,25,0,49,6,4,0,0,41,62,32,60,8,4,44,20,12,29,115,13,29,21,137,114,171,17,83,7,133,50,7,40,1,108,62,22,31,1,0,0,0,0,0,0,0,6,21,18,0,58,17,74,12,0,0,0,5,0,17,0,6,76,2,0,47,76,0,71,49,0,0,60,0,0,21,89,19,88,28,30,0,0,0,2,2,0,4,62,31,90,196,34,26,129,134,139,36,163,68,23,74,90,2,51,89,56,1,86,160,23,22,48,14,25,122,62,2,65,110,7,89,34,0,1,114,14,0,3,24,0,0,70,42,0,20,78,112,135,2,0,0,1,0,4,3,1,11,34,6,2,136,51,99,14,77,48,117,115,52,146,28,14,16,119,68,73,184,143,209,74,92,105,72,15,53,65,147,42,2,62,39,0,13,104,47,7,51,118,23,178,24,8,1,1,0,0,1,74,36,0,55,68,55,1,97,19,0,20,98,0,0,118,58,6,39,0,0,0,0,0,13,24,70,0,14,9,3,0,72,93,76,6,74,0,2,0,0,1,6,44,49,48,0,15,0,0,0,21,18,0,4,25,3,0,25,3,0,0,0,0,9,9,59,13,55,81,4,93,117,71,23,9,7,146,31,18,88,41,0,0,2,0,17,101,59,89,74,36,52,33,98,35,58,130,22,68,10,38,0,86,4,21,5,12,60,0,0,70,76,0,23,122,88,6,90,73,54,168,131,19,28,4,19,48,0,0,43,82,0,1,51,17,2,59,121,11,14,78,86,0,7,69,63,145,137,35,106,0,12,4,10,5,0,0,33,3,0,34,96,49,26,57,124,55,0,0,9,0,0,0,17,16,21,13,0,26,5,0,3,19,3,11,74,6,24,66,116,7,23,6,47,5,2,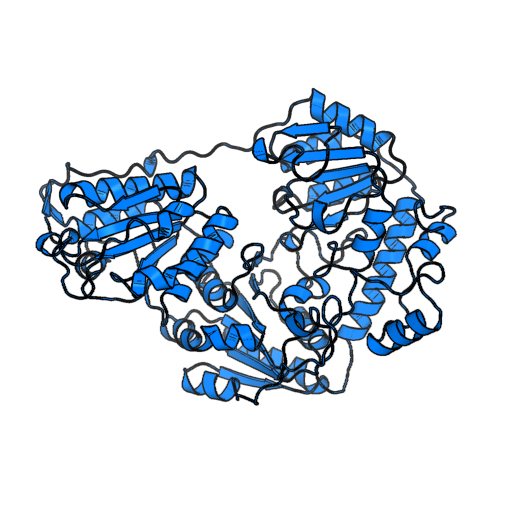46,81,69,48,7,68,0,0,0,1,0,0,0,0,0,0,18,51,40,59,87,148,44,11,0,0,0,0,0,10,4,9,2,2,60,108,3,51,68,2,1,48,1,1,43,136,64,121,17,20,0,0,1,0,0,1,10,17,45,20,79,15,66,66,39,6,92,75,111,100,116,72,202,132,155,80,65,20,95,72,105,98,61,68,6,11,145,41,0,91,90,32,48,5,81,13,21,77,5,51,123,15,67,52,4,81,177,18,0,38,74,0,6,61,19,14,139,70,41,90,5,0,0,0,0,0,46,17,31,79,55,25,7,3,10,1,51,48,25,68,8,6,83,94,85,65,57,134,116,71,18,139,62,9,61,144,119,14,59,0,68,118,2,36,13,4,24,97,33,0,72,68,52,65,42,119,18,74,75,13,204

Foldseek 3Di:
DWKDFLLLLQLVQCVLQVAQEEEFADDLLCCLNVVNDQDVNRRRDYQYFDFQCLRLLLQQLLVVLVHGRYEYEAEQARGQLSNVVSQVLQLVVLAFYEYEYGAAAPVCEPVPDPSHDDCQVVCVVRAQAGEEDPALLCVQVLSLVQSVRSVVRSHYHYYYYHSVSSRDMDTPVSHDHCSVVDDDDDWDAWDPVLLVVVQVCLQPFQAEAEEDECLCQPPLVLVLLLCQFSVHAYEYDLQPLQSYQLVRLRYQWYAFFLTFLLLPQSQQQGAEYEAEADDPPCLPVLVSNVNYNAYAYEEQDPVRFCPSHRHPGYIHTRRNNSSVSSSVPHHGDDDHLNSQLSSVLSVLRVVLLVVQCPDAKDWDALSVLLNLCQVDFDLQEEEEFAQAQSGSNSSSRHRHYSSYHHDYSPPSRDQQSQVSSLSSNCVRPVPHAYEREHEPVSCVVRVVRLLSCVVVLSAYEYEYEYAQFGQRVVVVCPPPHDDDDDGGDDDDDVQVVQVVSVAHEAEDTISNCSNVRSVVSVVVSVVSGHYYYYYHGHSQGAQRSSDDQADVLVHPPVSNVVSCVRNVNPSNHRSQVSSVVSVHGRPPRD